Protein AF-A0A084W5D6-F1 (afdb_monomer_lite)

Organism: Anopheles sinensis (NCBI:txid74873)

InterPro domains:
  IPR002110 Ankyrin repeat [PF13637] (251-279)
  IPR002110 Ankyrin repeat [PS50088] (270-302)
  IPR002110 Ankyrin repeat [SM00248] (27-63)
  IPR002110 Ankyrin repeat [SM00248] (159-191)
  IPR002110 Ankyrin repeat [SM00248] (226-266)
  IPR002110 Ankyrin repeat [SM00248] (270-299)
  IPR036770 Ankyrin repeat-containing domain superfamily [G3DSA:1.25.40.20] (2-194)
  IPR036770 Ankyrin repeat-containing domain superfamily [G3DSA:1.25.40.20] (195-311)
  IPR036770 Ankyrin repeat-containing domain superfamily [SSF48403] (46-305)
  IPR052076 Transient receptor potential cation channel [PTHR47143] (48-415)

Foldseek 3Di:
DPLALVVLLVVQVPDPCNACQQQPDDVQDGPLLVLLQPCDPVCLVSSLSNNLSSVVSPHQQQRWDDDPPDHIDGSLNSLLPDQDPSSVVSVVVVVVSLQDQDDPVNVVSCCVRPVPDDDDDPLSNLLSVLLVCLVVVPLVVSLVSVVVVCVVPNDDLVSLLSSLLSCLLSVPLSNNDSSLDPVDDDDSSLVSLLSNLQSCLQNLPQVSNLVSLVVQPDPVSLVSLQPALSLLSLLLPQAPPPPRCPTSSNSSNVSQLVPPSYDQCRAHPQRDGSCLSCLVNVVLVSNLSSVVSLAAQQGAHPVRQGNVLSDDLVSVLVSQVVQWDWPPDDPPDPPTDIGGDDSNLQDPVNPDSCNSVVSLCVHPSSVVVCPRPNNVVVVVVVCVVCVVVVVVVVVVVVVVVVVVVVVVLVVVCVVPVPPSVVVVVVVVVVVDDPDD

Secondary structure (DSSP, 8-state):
----HHHHHHHHHT-TTHHHHHT--BTTB-HHHHHHHT--TTTHHHHHHHHHHHHHTT--TT-EEEETTEEEEEHHHHHTT---HHHHHHHHHHHHTT-----HHHHHHHHHH-TT-----HHHHHHHHHHHHHHTT-HHHHHHHHHHHHHHSPPPHHHHHHHHHHHHHTT-HHHHHHHT-TT--SHHHHHHHHHHHHHHHHHT-HHHHHHHHHH--SGGGHHHHHHS-HHHHHHHH--SSS-TTTSHHHHHHHHHHHSTT--TT---TTS--HHHHHHHHT-HHHHHHHHHTT--TT-B-TTS-BGGGTS-HHHHHHHHHHTEEE-SS-TTSTT--EEEP-GGGS-TT---TTHHHHHHHHSTTHHHHTTSHHHHHHHHHHHHHHHHHHHHHHHHHHHHHHHHHHHHHHHHHHH-TTTHHHHHHHHHHHHS----

Structure (mmCIF, N/CA/C/O backbone):
data_AF-A0A084W5D6-F1
#
_entry.id   AF-A0A084W5D6-F1
#
loop_
_atom_site.group_PDB
_atom_site.id
_atom_site.type_symbol
_atom_site.label_atom_id
_atom_site.label_alt_id
_atom_site.label_comp_id
_atom_site.label_asym_id
_atom_site.label_entity_id
_atom_site.label_seq_id
_atom_site.pdbx_PDB_ins_code
_atom_site.Cartn_x
_atom_site.Cartn_y
_atom_site.Cartn_z
_atom_site.occupancy
_atom_site.B_iso_or_equiv
_atom_site.auth_seq_id
_atom_site.auth_comp_id
_atom_site.auth_asym_id
_atom_site.auth_atom_id
_atom_site.pdbx_PDB_model_num
ATOM 1 N N . MET A 1 1 ? -23.211 -20.105 43.365 1.00 54.94 1 MET A N 1
ATOM 2 C CA . MET A 1 1 ? -22.346 -20.508 42.229 1.00 54.94 1 MET A CA 1
ATOM 3 C C . MET A 1 1 ? -21.222 -21.391 42.773 1.00 54.94 1 MET A C 1
ATOM 5 O O . MET A 1 1 ? -20.771 -21.099 43.876 1.00 54.94 1 MET A O 1
ATOM 9 N N . SER A 1 2 ? -20.783 -22.461 42.094 1.00 61.44 2 SER A N 1
ATOM 10 C CA . SER A 1 2 ? -19.532 -23.125 42.509 1.00 61.44 2 SER A CA 1
ATOM 11 C C . SER A 1 2 ? -18.391 -22.150 42.218 1.00 61.44 2 SER A C 1
ATOM 13 O O . SER A 1 2 ? -18.168 -21.809 41.063 1.00 61.44 2 SER A O 1
ATOM 15 N N . LEU A 1 3 ? -17.735 -21.617 43.252 1.00 73.75 3 LEU A N 1
ATOM 16 C CA . LEU A 1 3 ? -16.628 -20.652 43.123 1.00 73.75 3 LEU A CA 1
ATOM 17 C C . LEU A 1 3 ? -15.311 -21.371 42.811 1.00 73.75 3 LEU A C 1
ATOM 19 O O . LEU A 1 3 ? -14.285 -21.131 43.455 1.00 73.75 3 LEU A O 1
ATOM 23 N N . ASP A 1 4 ? -15.381 -22.316 41.886 1.00 79.06 4 ASP A N 1
ATOM 24 C CA . ASP A 1 4 ? -14.275 -23.167 41.506 1.00 79.06 4 ASP A CA 1
ATOM 25 C C . ASP A 1 4 ? -13.769 -22.756 40.128 1.00 79.06 4 ASP A C 1
ATOM 27 O O . ASP A 1 4 ? -14.483 -22.843 39.127 1.00 79.06 4 ASP A O 1
ATOM 31 N N . LYS A 1 5 ? -12.533 -22.258 40.112 1.00 80.81 5 LYS A N 1
ATOM 32 C CA . LYS A 1 5 ? -11.892 -21.715 38.919 1.00 80.81 5 LYS A CA 1
ATOM 33 C C . LYS A 1 5 ? -11.682 -22.812 37.878 1.00 80.81 5 LYS A C 1
ATOM 35 O O . LYS A 1 5 ? -11.922 -22.552 36.706 1.00 80.81 5 LYS A O 1
ATOM 40 N N . ASP A 1 6 ? -11.267 -24.000 38.311 1.00 81.19 6 ASP A N 1
ATOM 41 C CA . ASP A 1 6 ? -10.816 -25.063 37.408 1.00 81.19 6 ASP A CA 1
ATOM 42 C C . ASP A 1 6 ? -12.004 -25.684 36.657 1.00 81.19 6 ASP A C 1
ATOM 44 O O . ASP A 1 6 ? -11.930 -25.971 35.463 1.00 81.19 6 ASP A O 1
ATOM 48 N N . ASN A 1 7 ? -13.154 -25.774 37.331 1.00 80.25 7 ASN A N 1
ATOM 49 C CA . ASN A 1 7 ? -14.417 -26.169 36.708 1.00 80.25 7 ASN A CA 1
ATOM 50 C C . ASN A 1 7 ? -14.929 -25.120 35.706 1.00 80.25 7 ASN A C 1
ATOM 52 O O . ASN A 1 7 ? -15.477 -25.480 34.667 1.00 80.25 7 ASN A O 1
ATOM 56 N N . LEU A 1 8 ? -14.760 -23.826 36.004 1.00 80.00 8 LEU A N 1
ATOM 57 C CA . LEU A 1 8 ? -15.163 -22.748 35.098 1.00 80.00 8 LEU A CA 1
ATOM 58 C C . LEU A 1 8 ? -14.270 -22.699 33.850 1.00 80.00 8 LEU A C 1
ATOM 60 O O . LEU A 1 8 ? -14.785 -22.501 32.757 1.00 80.00 8 LEU A O 1
ATOM 64 N N . THR A 1 9 ? -12.955 -22.890 33.998 1.00 79.44 9 THR A N 1
ATOM 65 C CA . THR A 1 9 ? -12.031 -22.938 32.855 1.00 79.44 9 THR A CA 1
ATOM 66 C C . THR A 1 9 ? -12.319 -24.132 31.959 1.00 79.44 9 THR A C 1
ATOM 68 O O . THR A 1 9 ? -12.472 -23.934 30.762 1.00 79.44 9 THR A O 1
ATOM 71 N N . ALA A 1 10 ? -12.509 -25.328 32.528 1.00 79.69 10 ALA A N 1
ATOM 72 C CA . ALA A 1 10 ? -12.839 -26.519 31.743 1.00 79.69 10 ALA A CA 1
ATOM 73 C C . ALA A 1 10 ? -14.143 -26.340 30.944 1.00 79.69 10 ALA A C 1
ATOM 75 O O . ALA A 1 10 ? -14.220 -26.696 29.774 1.00 79.69 10 ALA A O 1
ATOM 76 N N . LEU A 1 11 ? -15.159 -25.715 31.550 1.00 80.25 11 LEU A N 1
ATOM 77 C CA . LEU A 1 11 ? -16.435 -25.460 30.880 1.00 80.25 11 LEU A CA 1
ATOM 78 C C . LEU A 1 11 ? -16.319 -24.449 29.728 1.00 80.25 11 LEU A C 1
ATOM 80 O O . LEU A 1 11 ? -17.065 -24.554 28.758 1.00 80.25 11 LEU A O 1
ATOM 84 N N . LEU A 1 12 ? -15.421 -23.467 29.834 1.00 78.12 12 LEU A N 1
ATOM 85 C CA . LEU A 1 12 ? -15.225 -22.448 28.800 1.00 78.12 12 LEU A CA 1
ATOM 86 C C . LEU A 1 12 ? -14.274 -22.908 27.684 1.00 78.12 12 LEU A C 1
ATOM 88 O O . LEU A 1 12 ? -14.458 -22.477 26.551 1.00 78.12 12 LEU A O 1
ATOM 92 N N . GLU A 1 13 ? -13.319 -23.797 27.974 1.00 77.94 13 GLU A N 1
ATOM 93 C CA . GLU A 1 13 ? -12.385 -24.367 26.987 1.00 77.94 13 GLU A CA 1
ATOM 94 C C . GLU A 1 13 ? -13.069 -25.360 26.031 1.00 77.94 13 GLU A C 1
ATOM 96 O O . GLU A 1 13 ? -12.776 -25.356 24.838 1.00 77.94 13 GLU A O 1
ATOM 101 N N . ASP A 1 14 ? -14.034 -26.148 26.518 1.00 75.06 14 ASP A N 1
ATOM 102 C CA . ASP A 1 14 ? -14.753 -27.145 25.706 1.00 75.06 14 ASP A CA 1
ATOM 103 C C . ASP A 1 14 ? -15.938 -26.560 24.899 1.00 75.06 14 ASP A C 1
ATOM 105 O O . ASP A 1 14 ? -16.623 -27.282 24.166 1.00 75.06 14 ASP A O 1
ATOM 109 N N . CYS A 1 15 ? -16.219 -25.254 25.014 1.00 69.06 15 CYS A N 1
ATOM 110 C CA . CYS A 1 15 ? -17.380 -24.628 24.378 1.00 69.06 15 CYS A CA 1
ATOM 111 C C . CYS A 1 15 ? -17.048 -23.971 23.021 1.00 69.06 15 CYS A C 1
ATOM 113 O O . CYS A 1 15 ? -16.255 -23.033 22.973 1.00 69.06 15 CYS A O 1
ATOM 115 N N . PRO A 1 16 ? -17.748 -24.326 21.922 1.00 60.09 16 PRO A N 1
ATOM 116 C CA . PRO A 1 16 ? -17.529 -23.714 20.606 1.00 60.09 16 PRO A CA 1
ATOM 117 C C . PRO A 1 16 ? -18.022 -22.257 20.506 1.00 60.09 16 PRO A C 1
ATOM 119 O O . PRO A 1 16 ? -17.625 -21.544 19.592 1.00 60.09 16 PRO A O 1
ATOM 122 N N . ASN A 1 17 ? -18.881 -21.799 21.428 1.00 70.75 17 ASN A N 1
ATOM 123 C CA . ASN A 1 17 ? -19.466 -20.449 21.436 1.00 70.75 17 ASN A CA 1
ATOM 124 C C . ASN A 1 17 ? -19.312 -19.777 22.811 1.00 70.75 17 ASN A C 1
ATOM 126 O O . ASN A 1 17 ? -20.281 -19.522 23.529 1.00 70.75 17 ASN A O 1
ATOM 130 N N . VAL A 1 18 ? -18.062 -19.504 23.184 1.00 73.25 18 VAL A N 1
ATOM 131 C CA . VAL A 1 18 ? -17.678 -18.981 24.504 1.00 73.25 18 VAL A CA 1
ATOM 132 C C . VAL A 1 18 ? -18.415 -17.685 24.869 1.00 73.25 18 VAL A C 1
ATOM 134 O O . VAL A 1 18 ? -18.933 -17.587 25.980 1.00 73.25 18 VAL A O 1
ATOM 137 N N . SER A 1 19 ? -18.555 -16.721 23.949 1.00 67.50 19 SER A N 1
ATOM 138 C CA . SER A 1 19 ? -19.209 -15.434 24.263 1.00 67.50 19 SER A CA 1
ATOM 139 C C . SER A 1 19 ? -20.677 -15.599 24.671 1.00 67.50 19 SER A C 1
ATOM 141 O O . SER A 1 19 ? -21.134 -14.966 25.619 1.00 67.50 19 SER A O 1
ATOM 143 N N . SER A 1 20 ? -21.408 -16.517 24.028 1.00 72.62 20 SER A N 1
ATOM 144 C CA . SER A 1 20 ? -22.811 -16.792 24.355 1.00 72.62 20 SER A CA 1
ATOM 145 C C . SER A 1 20 ? -22.979 -17.446 25.726 1.00 72.62 20 SER A C 1
ATOM 147 O O . SER A 1 20 ? -24.019 -17.264 26.358 1.00 72.62 20 SER A O 1
ATOM 149 N N . VAL A 1 21 ? -22.000 -18.242 26.162 1.00 75.62 21 VAL A N 1
ATOM 150 C CA . VAL A 1 21 ? -22.027 -18.921 27.465 1.00 75.62 21 VAL A CA 1
ATOM 151 C C . VAL A 1 21 ? -21.664 -17.941 28.577 1.00 75.62 21 VAL A C 1
ATOM 153 O O . VAL A 1 21 ? -22.317 -17.914 29.619 1.00 75.62 21 VAL A O 1
ATOM 156 N N . VAL A 1 22 ? -20.659 -17.098 28.340 1.00 76.62 22 VAL A N 1
ATOM 157 C CA . VAL A 1 22 ? -20.213 -16.071 29.288 1.00 76.62 22 VAL A CA 1
ATOM 158 C C . VAL A 1 22 ? -21.311 -15.029 29.543 1.00 76.62 22 VAL A C 1
ATOM 160 O O . VAL A 1 22 ? -21.552 -14.662 30.696 1.00 76.62 22 VAL A O 1
ATOM 163 N N . GLU A 1 23 ? -22.038 -14.629 28.496 1.00 79.62 23 GLU A N 1
ATOM 164 C CA . GLU A 1 23 ? -23.147 -13.665 28.573 1.00 79.62 23 GLU A CA 1
ATOM 165 C C . GLU A 1 23 ? -24.511 -14.297 28.900 1.00 79.62 23 GLU A C 1
ATOM 167 O O . GLU A 1 23 ? -25.547 -13.624 28.884 1.00 79.62 23 GLU A O 1
ATOM 172 N N . GLN A 1 24 ? -24.557 -15.592 29.227 1.00 80.56 24 GLN A N 1
ATOM 173 C CA . GLN A 1 24 ? -25.820 -16.261 29.513 1.00 80.56 24 GLN A CA 1
ATOM 174 C C . GLN A 1 24 ? -26.497 -15.673 30.763 1.00 80.56 24 GLN A C 1
ATOM 176 O O . GLN A 1 24 ? -25.932 -15.603 31.858 1.00 80.56 24 GLN A O 1
ATOM 181 N N . LEU A 1 25 ? -27.762 -15.276 30.605 1.00 80.94 25 LEU A N 1
ATOM 182 C CA . LEU A 1 25 ? -28.530 -14.621 31.659 1.00 80.94 25 LEU A CA 1
ATOM 183 C C . LEU A 1 25 ? -29.226 -15.637 32.568 1.00 80.94 25 LEU A C 1
ATOM 185 O O . LEU A 1 25 ? -30.101 -16.390 32.140 1.00 80.94 25 LEU A O 1
ATOM 189 N N . TYR A 1 26 ? -28.945 -15.573 33.867 1.00 77.69 26 TYR A N 1
ATOM 190 C CA . TYR A 1 26 ? -29.713 -16.261 34.899 1.00 77.69 26 TYR A CA 1
ATOM 191 C C . TYR A 1 26 ? -30.552 -15.251 35.685 1.00 77.69 26 TYR A C 1
ATOM 193 O O . TYR A 1 26 ? -30.026 -14.357 36.347 1.00 77.69 26 TYR A O 1
ATOM 201 N N . LYS A 1 27 ? -31.885 -15.369 35.599 1.00 77.38 27 LYS A N 1
ATOM 202 C CA . LYS A 1 27 ? -32.842 -14.393 36.170 1.00 77.38 27 LYS A CA 1
ATOM 203 C C . LYS A 1 27 ? -32.553 -12.942 35.737 1.00 77.38 27 LYS A C 1
ATOM 205 O O . LYS A 1 27 ? -32.745 -12.012 36.517 1.00 77.38 27 LYS A O 1
ATOM 210 N N . GLY A 1 28 ? -32.084 -12.761 34.500 1.00 72.75 28 GLY A N 1
ATOM 211 C CA . GLY A 1 28 ? -31.729 -11.456 33.935 1.00 72.75 28 GLY A CA 1
ATOM 212 C C . GLY A 1 28 ? -30.371 -10.904 34.381 1.00 72.75 28 GLY A C 1
ATOM 213 O O . GLY A 1 28 ? -30.115 -9.728 34.159 1.00 72.75 28 GLY A O 1
ATOM 214 N N . ARG A 1 29 ? -29.516 -11.709 35.025 1.00 79.62 29 ARG A N 1
ATOM 215 C CA . ARG A 1 29 ? -28.167 -11.318 35.468 1.00 79.62 29 ARG A CA 1
ATOM 216 C C . ARG A 1 29 ? -27.118 -12.203 34.805 1.00 79.62 29 ARG A C 1
ATOM 218 O O . ARG A 1 29 ? -27.326 -13.412 34.716 1.00 79.62 29 ARG A O 1
ATOM 225 N N . THR A 1 30 ? -25.998 -11.621 34.397 1.00 84.44 30 THR A N 1
ATOM 226 C CA . THR A 1 30 ? -24.838 -12.374 33.901 1.00 84.44 30 THR A CA 1
ATOM 227 C C . THR A 1 30 ? -24.083 -13.040 35.051 1.00 84.44 30 THR A C 1
ATOM 229 O O . THR A 1 30 ? -24.220 -12.658 36.222 1.00 84.44 30 THR A O 1
ATOM 232 N N . ALA A 1 31 ? -23.256 -14.038 34.727 1.00 82.56 31 ALA A N 1
ATOM 233 C CA . ALA A 1 31 ? -22.385 -14.687 35.706 1.00 82.56 31 ALA A CA 1
ATOM 234 C C . ALA A 1 31 ? -21.464 -13.670 36.405 1.00 82.56 31 ALA A C 1
ATOM 236 O O . ALA A 1 31 ? -21.303 -13.712 37.627 1.00 82.56 31 ALA A O 1
ATOM 237 N N . LEU A 1 32 ? -20.940 -12.701 35.645 1.00 84.31 32 LEU A N 1
ATOM 238 C CA . LEU A 1 32 ? -20.111 -11.612 36.159 1.00 84.31 32 LEU A CA 1
ATOM 239 C C . LEU A 1 32 ? -20.866 -10.752 37.189 1.00 84.31 32 LEU A C 1
ATOM 241 O O . LEU A 1 32 ? -20.360 -10.511 38.287 1.00 84.31 32 LEU A O 1
ATOM 245 N N . PHE A 1 33 ? -22.107 -10.356 36.881 1.00 84.06 33 PHE A N 1
ATOM 246 C CA . PHE A 1 33 ? -22.942 -9.551 37.778 1.00 84.06 33 PHE A CA 1
ATOM 247 C C . PHE A 1 33 ? -23.213 -10.265 39.112 1.00 84.06 33 PHE A C 1
ATOM 249 O O . PHE A 1 33 ? -23.102 -9.670 40.186 1.00 84.06 33 PHE A O 1
ATOM 256 N N . LEU A 1 34 ? -23.541 -11.559 39.057 1.00 82.75 34 LEU A N 1
ATOM 257 C CA . LEU A 1 34 ? -23.804 -12.377 40.245 1.00 82.75 34 LEU A CA 1
ATOM 258 C C . LEU A 1 34 ? -22.556 -12.528 41.129 1.00 82.75 34 LEU A C 1
ATOM 260 O O . LEU A 1 34 ? -22.658 -12.462 42.355 1.00 82.75 34 LEU A O 1
ATOM 264 N N . LEU A 1 35 ? -21.372 -12.674 40.523 1.00 84.38 35 LEU A N 1
ATOM 265 C CA . LEU A 1 35 ? -20.112 -12.740 41.268 1.00 84.38 35 LEU A CA 1
ATOM 266 C C . LEU A 1 35 ? -19.808 -11.432 42.007 1.00 84.38 35 LEU A C 1
ATOM 268 O O . LEU A 1 35 ? -19.310 -11.480 43.131 1.00 84.38 35 LEU A O 1
ATOM 272 N N . PHE A 1 36 ? -20.133 -10.273 41.427 1.00 84.81 36 PHE A N 1
ATOM 273 C CA . PHE A 1 36 ? -19.982 -8.985 42.113 1.00 84.81 36 PHE A CA 1
ATOM 274 C C . PHE A 1 36 ? -20.953 -8.816 43.291 1.00 84.81 36 PHE A C 1
ATOM 276 O O . PHE A 1 36 ? -20.601 -8.181 44.290 1.00 84.81 36 PHE A O 1
ATOM 283 N N . GLU A 1 37 ? -22.153 -9.392 43.206 1.00 82.38 37 GLU A N 1
ATOM 284 C CA . GLU A 1 37 ? -23.168 -9.339 44.264 1.00 82.38 37 GLU A CA 1
ATOM 285 C C . GLU A 1 37 ? -22.815 -10.235 45.460 1.00 82.38 37 GLU A C 1
ATOM 287 O O . GLU A 1 37 ? -22.931 -9.798 46.605 1.00 82.38 37 GLU A O 1
ATOM 292 N N . GLU A 1 38 ? -22.314 -11.450 45.216 1.00 83.12 38 GLU A N 1
ATOM 293 C CA . GLU A 1 38 ? -21.938 -12.408 46.270 1.00 83.12 38 GLU A CA 1
ATOM 294 C C . GLU A 1 38 ? -20.575 -12.101 46.931 1.00 83.12 38 GLU A C 1
ATOM 296 O O . GLU A 1 38 ? -20.090 -12.878 47.758 1.00 83.12 38 GLU A O 1
ATOM 301 N N . LEU A 1 39 ? -19.928 -10.983 46.585 1.00 81.69 39 LEU A N 1
ATOM 302 C CA . LEU A 1 39 ? -18.532 -10.713 46.926 1.00 81.69 39 LEU A CA 1
ATOM 303 C C . LEU A 1 39 ? -18.338 -10.284 48.393 1.00 81.69 39 LEU A C 1
ATOM 305 O O . LEU A 1 39 ? -18.558 -9.124 48.762 1.00 81.69 39 LEU A O 1
ATOM 309 N N . ASN A 1 40 ? -17.829 -11.217 49.200 1.00 78.75 40 ASN A N 1
ATOM 310 C CA . ASN A 1 40 ? -17.594 -11.126 50.642 1.00 78.75 40 ASN A CA 1
ATOM 311 C C . ASN A 1 40 ? -16.105 -11.348 50.994 1.00 78.75 40 ASN A C 1
ATOM 313 O O . ASN A 1 40 ? -15.369 -11.970 50.230 1.00 78.75 40 ASN A O 1
ATOM 317 N N . PRO A 1 41 ? -15.618 -10.911 52.174 1.00 74.75 41 PRO A N 1
ATOM 318 C CA . PRO A 1 41 ? -14.204 -11.057 52.545 1.00 74.75 41 PRO A CA 1
ATOM 319 C C . PRO A 1 41 ? -13.693 -12.508 52.530 1.00 74.75 41 PRO A C 1
ATOM 321 O O . PRO A 1 41 ? -12.533 -12.745 52.205 1.00 74.75 41 PRO A O 1
ATOM 324 N N . SER A 1 42 ? -14.560 -13.475 52.846 1.00 77.81 42 SER A N 1
ATOM 325 C CA . SER A 1 42 ? -14.235 -14.906 52.907 1.00 77.81 42 SER A CA 1
ATOM 326 C C . SER A 1 42 ? -14.152 -15.590 51.538 1.00 77.81 42 SER A C 1
ATOM 328 O O . SER A 1 42 ? -13.435 -16.579 51.402 1.00 77.81 42 SER A O 1
ATOM 330 N N . ASN A 1 43 ? -14.856 -15.081 50.521 1.00 82.00 43 ASN A N 1
ATOM 331 C CA . ASN A 1 43 ? -14.911 -15.678 49.182 1.00 82.00 43 ASN A CA 1
ATOM 332 C C . ASN A 1 43 ? -14.223 -14.826 48.098 1.00 82.00 43 ASN A C 1
ATOM 334 O O . ASN A 1 43 ? -14.072 -15.286 46.967 1.00 82.00 43 ASN A O 1
ATOM 338 N N . ALA A 1 44 ? -13.751 -13.625 48.448 1.00 78.31 44 ALA A N 1
ATOM 339 C CA . ALA A 1 44 ? -13.183 -12.652 47.518 1.00 78.31 44 ALA A CA 1
ATOM 340 C C . ALA A 1 44 ? -12.009 -13.188 46.687 1.00 78.31 44 ALA A C 1
ATOM 342 O O . ALA A 1 44 ? -11.853 -12.789 45.539 1.00 78.31 44 ALA A O 1
ATOM 343 N N . THR A 1 45 ? -11.174 -14.079 47.231 1.00 80.00 45 THR A N 1
ATOM 344 C CA . THR A 1 45 ? -10.046 -14.674 46.491 1.00 80.00 45 THR A CA 1
ATOM 345 C C . THR A 1 45 ? -10.517 -15.632 45.403 1.00 80.00 45 THR A C 1
ATOM 347 O O . THR A 1 45 ? -10.064 -15.535 44.265 1.00 80.00 45 THR A O 1
ATOM 350 N N . LYS A 1 46 ? -11.462 -16.518 45.728 1.00 82.44 46 LYS A N 1
ATOM 351 C CA . LYS A 1 46 ? -12.043 -17.464 44.769 1.00 82.44 46 LYS A CA 1
ATOM 352 C C . LYS A 1 46 ? -12.879 -16.742 43.710 1.00 82.44 46 LYS A C 1
ATOM 354 O O . LYS A 1 46 ? -12.719 -17.008 42.523 1.00 82.44 46 LYS A O 1
ATOM 359 N N . ALA A 1 47 ? -13.689 -15.770 44.133 1.00 83.19 47 ALA A N 1
ATOM 360 C CA . ALA A 1 47 ? -14.478 -14.934 43.233 1.00 83.19 47 ALA A CA 1
ATOM 361 C C . ALA A 1 47 ? -13.588 -14.125 42.276 1.00 83.19 47 ALA A C 1
ATOM 363 O O . ALA A 1 47 ? -13.843 -14.131 41.078 1.00 83.19 47 ALA A O 1
ATOM 364 N N . ALA A 1 48 ? -12.505 -13.501 42.761 1.00 82.44 48 ALA A N 1
ATOM 365 C CA . ALA A 1 48 ? -11.567 -12.758 41.911 1.00 82.44 48 ALA A CA 1
ATOM 366 C C . ALA A 1 48 ? -10.920 -13.640 40.831 1.00 82.44 48 ALA A C 1
ATOM 368 O O . ALA A 1 48 ? -10.762 -13.198 39.695 1.00 82.44 48 ALA A O 1
ATOM 369 N N . ASN A 1 49 ? -10.582 -14.890 41.162 1.00 84.38 49 ASN A N 1
ATOM 370 C CA . ASN A 1 49 ? -10.037 -15.836 40.190 1.00 84.38 49 ASN A CA 1
ATOM 371 C C . ASN A 1 49 ? -11.064 -16.201 39.108 1.00 84.38 49 ASN A C 1
ATOM 373 O O . ASN A 1 49 ? -10.708 -16.229 37.934 1.00 84.38 49 ASN A O 1
ATOM 377 N N . CYS A 1 50 ? -12.327 -16.428 39.485 1.00 84.12 50 CYS A N 1
ATOM 378 C CA . CYS A 1 50 ? -13.409 -16.695 38.531 1.00 84.12 50 CYS A CA 1
ATOM 379 C C . CYS A 1 50 ? -13.690 -15.473 37.642 1.00 84.12 50 CYS A C 1
ATOM 381 O O . CYS A 1 50 ? -13.812 -15.608 36.431 1.00 84.12 50 CYS A O 1
ATOM 383 N N . ILE A 1 51 ? -13.714 -14.269 38.225 1.00 84.56 51 ILE A N 1
ATOM 384 C CA . ILE A 1 51 ? -13.882 -13.008 37.488 1.00 84.56 51 ILE A CA 1
ATOM 385 C C . ILE A 1 51 ? -12.761 -12.835 36.463 1.00 84.56 51 ILE A C 1
ATOM 387 O O . ILE A 1 51 ? -13.038 -12.522 35.314 1.00 84.56 51 ILE A O 1
ATOM 391 N N . LYS A 1 52 ? -11.504 -13.094 36.844 1.00 84.44 52 LYS A N 1
ATOM 392 C CA . LYS A 1 52 ? -10.374 -13.011 35.911 1.00 84.44 52 LYS A CA 1
ATOM 393 C C . LYS A 1 52 ? -10.542 -13.959 34.719 1.00 84.44 52 LYS A C 1
ATOM 395 O O . LYS A 1 52 ? -10.240 -13.572 33.598 1.00 84.44 52 LYS A O 1
ATOM 400 N N . VAL A 1 53 ? -11.038 -15.175 34.950 1.00 84.12 53 VAL A N 1
ATOM 401 C CA . VAL A 1 53 ? -11.323 -16.136 33.872 1.00 84.12 53 VAL A CA 1
ATOM 402 C C . VAL A 1 53 ? -12.433 -15.618 32.956 1.00 84.12 53 VAL A C 1
ATOM 404 O O . VAL A 1 53 ? -12.256 -15.656 31.744 1.00 84.12 53 VAL A O 1
ATOM 407 N N . LEU A 1 54 ? -13.527 -15.086 33.508 1.00 83.75 54 LEU A N 1
ATOM 408 C CA . LEU A 1 54 ? -14.625 -14.522 32.713 1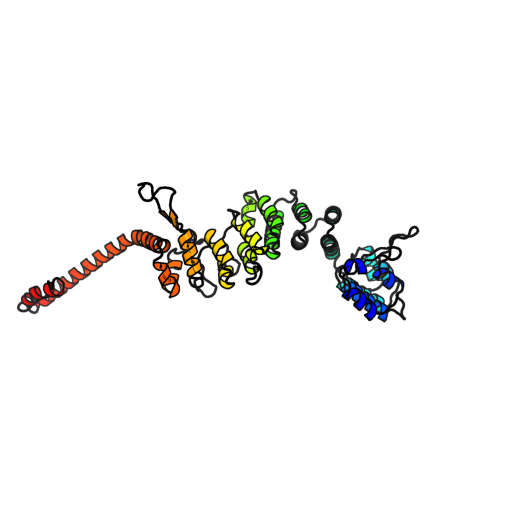.00 83.75 54 LEU A CA 1
ATOM 409 C C . LEU A 1 54 ? -14.172 -13.322 31.870 1.00 83.75 54 LEU A C 1
ATOM 411 O O . LEU A 1 54 ? -14.474 -13.265 30.684 1.00 83.75 54 LEU A O 1
ATOM 415 N N . LEU A 1 55 ? -13.398 -12.400 32.451 1.00 82.81 55 LEU A N 1
ATOM 416 C CA . LEU A 1 55 ? -12.857 -11.244 31.728 1.00 82.81 55 LEU A CA 1
ATOM 417 C C . LEU A 1 55 ? -11.921 -11.673 30.591 1.00 82.81 55 LEU A C 1
ATOM 419 O O . LEU A 1 55 ? -12.018 -11.142 29.490 1.00 82.81 55 LEU A O 1
ATOM 423 N N . ASN A 1 56 ? -11.063 -12.671 30.829 1.00 82.19 56 ASN A N 1
ATOM 424 C CA . ASN A 1 56 ? -10.181 -13.220 29.796 1.00 82.19 56 ASN A CA 1
ATOM 425 C C . ASN A 1 56 ? -10.949 -13.873 28.632 1.00 82.19 56 ASN A C 1
ATOM 427 O O . ASN A 1 56 ? -10.425 -13.920 27.527 1.00 82.19 56 ASN A O 1
ATOM 431 N N . HIS A 1 57 ? -12.169 -14.361 28.872 1.00 81.00 57 HIS A N 1
ATOM 432 C CA . HIS A 1 57 ? -13.039 -14.958 27.852 1.00 81.00 57 HIS A CA 1
ATOM 433 C C . HIS A 1 57 ? -14.082 -13.966 27.299 1.00 81.00 57 HIS A C 1
ATOM 435 O O . HIS A 1 57 ? -15.051 -14.381 26.667 1.00 81.00 57 HIS A O 1
ATOM 441 N N . GLY A 1 58 ? -13.883 -12.659 27.514 1.00 73.25 58 GLY A N 1
ATOM 442 C CA . GLY A 1 58 ? -14.668 -11.605 26.869 1.00 73.25 58 GLY A CA 1
ATOM 443 C C . GLY A 1 58 ? -15.970 -11.218 27.572 1.00 73.25 58 GLY A C 1
ATOM 444 O O . GLY A 1 58 ? -16.863 -10.708 26.906 1.00 73.25 58 GLY A O 1
ATOM 445 N N . ALA A 1 59 ? -16.093 -11.441 28.885 1.00 79.94 59 ALA A N 1
ATOM 446 C CA . ALA A 1 59 ? -17.272 -11.015 29.643 1.00 79.94 59 ALA A CA 1
ATOM 447 C C . ALA A 1 59 ? -17.478 -9.492 29.626 1.00 79.94 59 ALA A C 1
ATOM 449 O O . ALA A 1 59 ? -16.549 -8.729 29.911 1.00 79.94 59 ALA A O 1
ATOM 450 N N . ASP A 1 60 ? -18.716 -9.061 29.398 1.00 74.12 60 ASP A N 1
ATOM 451 C CA . ASP A 1 60 ? -19.122 -7.664 29.415 1.00 74.12 60 ASP A CA 1
ATOM 452 C C . ASP A 1 60 ? -19.252 -7.134 30.856 1.00 74.12 60 ASP A C 1
ATOM 454 O O . ASP A 1 60 ? -20.105 -7.521 31.669 1.00 74.12 60 ASP A O 1
ATOM 458 N N . VAL A 1 61 ? -18.373 -6.186 31.174 1.00 76.62 61 VAL A N 1
ATOM 459 C CA . VAL A 1 61 ? -18.313 -5.468 32.453 1.00 76.62 61 VAL A CA 1
ATOM 460 C C . VAL A 1 61 ? -19.397 -4.403 32.600 1.00 76.62 61 VAL A C 1
ATOM 462 O O . VAL A 1 61 ? -19.700 -4.005 33.727 1.00 76.62 61 VAL A O 1
ATOM 465 N N . ASN A 1 62 ? -20.023 -3.977 31.502 1.00 72.19 62 ASN A N 1
ATOM 466 C CA . ASN A 1 62 ? -21.032 -2.915 31.485 1.00 72.19 62 ASN A CA 1
ATOM 467 C C . ASN A 1 62 ? -22.459 -3.432 31.663 1.00 72.19 62 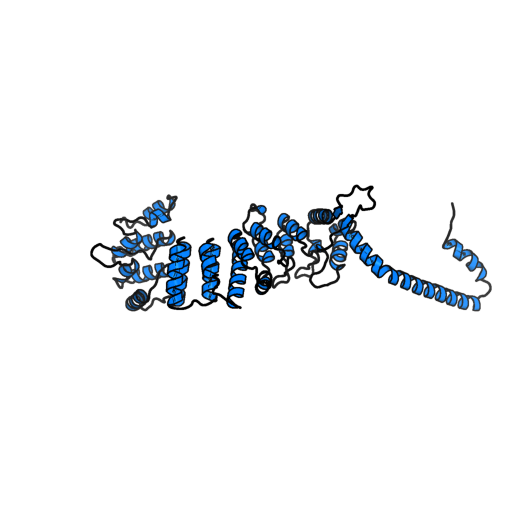ASN A C 1
ATOM 469 O O . ASN A 1 62 ? -23.423 -2.667 31.573 1.00 72.19 62 ASN A O 1
ATOM 473 N N . THR A 1 63 ? -22.606 -4.719 31.973 1.00 76.94 63 THR A N 1
ATOM 474 C CA . THR A 1 63 ? -23.904 -5.352 32.199 1.00 76.94 63 THR A CA 1
ATOM 475 C C . THR A 1 63 ? -24.701 -4.618 33.277 1.00 76.94 63 THR A C 1
ATOM 477 O O . THR A 1 63 ? -24.193 -4.234 34.336 1.00 76.94 63 THR A O 1
ATOM 480 N N . SER A 1 64 ? -25.988 -4.400 33.008 1.00 73.75 64 SER A N 1
ATOM 481 C CA . SER A 1 64 ? -26.904 -3.746 33.938 1.00 73.75 64 SER A CA 1
ATOM 482 C C . SER A 1 64 ? -28.109 -4.631 34.218 1.00 73.75 64 SER A C 1
ATOM 484 O O . SER A 1 64 ? -28.574 -5.382 33.364 1.00 73.75 64 SER A O 1
ATOM 486 N N . TYR A 1 65 ? -28.605 -4.563 35.449 1.00 74.19 65 TYR A N 1
ATOM 487 C CA . TYR A 1 65 ? -29.777 -5.308 35.882 1.00 74.19 65 TYR A CA 1
ATOM 488 C C . TYR A 1 65 ? -30.887 -4.342 36.282 1.00 74.19 65 TYR A C 1
ATOM 490 O O . TYR A 1 65 ? -30.712 -3.526 37.191 1.00 74.19 65 TYR A O 1
ATOM 498 N N . GLN A 1 66 ? -32.049 -4.471 35.642 1.00 68.50 66 GLN A N 1
ATOM 499 C CA . GLN A 1 66 ? -33.254 -3.717 35.972 1.00 68.50 66 GLN A CA 1
ATOM 500 C C . GLN A 1 66 ? -34.299 -4.642 36.600 1.00 68.50 66 GLN A C 1
ATOM 502 O O . GLN A 1 66 ? -34.777 -5.598 35.992 1.00 68.50 66 GLN A O 1
ATOM 507 N N . SER A 1 67 ? -34.674 -4.353 37.845 1.00 64.12 67 SER A N 1
ATOM 508 C CA . SER A 1 67 ? -35.763 -5.054 38.529 1.00 64.12 67 SER A CA 1
ATOM 509 C C . SER A 1 67 ? -37.078 -4.311 38.310 1.00 64.12 67 SER A C 1
ATOM 511 O O . SER A 1 67 ? -37.090 -3.085 38.300 1.00 64.12 67 SER A O 1
ATOM 513 N N . LYS A 1 68 ? -38.217 -5.016 38.277 1.00 60.44 68 LYS A N 1
ATOM 514 C CA . LYS A 1 68 ? -39.564 -4.406 38.159 1.00 60.44 68 LYS A CA 1
ATOM 515 C C . LYS A 1 68 ? -39.882 -3.330 39.221 1.00 60.44 68 LYS A C 1
ATOM 517 O O . LYS A 1 68 ? -40.872 -2.624 39.077 1.00 60.44 68 LYS A O 1
ATOM 522 N N . LYS A 1 69 ? -39.095 -3.233 40.302 1.00 57.69 69 LYS A N 1
ATOM 523 C CA . LYS A 1 69 ? -39.280 -2.290 41.423 1.00 57.69 69 LYS A CA 1
ATOM 524 C C . LYS A 1 69 ? -38.097 -1.337 41.668 1.00 57.69 69 LYS A C 1
ATOM 526 O O . LYS A 1 69 ? -38.184 -0.528 42.585 1.00 57.69 69 LYS A O 1
ATOM 531 N N . GLN A 1 70 ? -36.984 -1.450 40.937 1.00 58.69 70 GLN A N 1
ATOM 532 C CA . GLN A 1 70 ? -35.765 -0.665 41.193 1.00 58.69 70 GLN A CA 1
ATOM 533 C C . GLN A 1 70 ? -35.126 -0.170 39.887 1.00 58.69 70 GLN A C 1
ATOM 535 O O . GLN A 1 70 ? -35.268 -0.838 38.862 1.00 58.69 70 GLN A O 1
ATOM 540 N N . PRO A 1 71 ? -34.411 0.973 39.918 1.00 62.03 71 PRO A N 1
ATOM 541 C CA . PRO A 1 71 ? -33.677 1.477 38.759 1.00 62.03 71 PRO A CA 1
ATOM 542 C C . PRO A 1 71 ? -32.608 0.480 38.292 1.00 62.03 71 PRO A C 1
ATOM 544 O O . PRO A 1 71 ? -32.159 -0.364 39.070 1.00 62.03 71 PRO A O 1
ATOM 547 N N . SER A 1 72 ? -32.210 0.577 37.021 1.00 70.44 72 SER A N 1
ATOM 548 C CA . SER A 1 72 ? -31.129 -0.229 36.449 1.00 70.44 72 SER A CA 1
ATOM 549 C C . SER A 1 72 ? -29.827 0.008 37.215 1.00 70.44 72 SER A C 1
ATOM 551 O O . SER A 1 72 ? -29.371 1.146 37.325 1.00 70.44 72 SER A O 1
ATOM 553 N N . VAL A 1 73 ? -29.230 -1.057 37.745 1.00 73.50 73 VAL A N 1
ATOM 554 C CA . VAL A 1 73 ? -27.943 -1.004 38.451 1.00 73.50 73 VAL A CA 1
ATOM 555 C C . VAL A 1 73 ? -26.893 -1.676 37.578 1.00 73.50 73 VAL A C 1
ATOM 557 O O . VAL A 1 73 ? -27.078 -2.827 37.186 1.00 73.50 73 VAL A O 1
ATOM 560 N N . SER A 1 74 ? -25.798 -0.975 37.282 1.00 80.56 74 SER A N 1
ATOM 561 C CA . SER A 1 74 ? -24.649 -1.551 36.568 1.00 80.56 74 SER A CA 1
ATOM 562 C C . SER A 1 74 ? -23.853 -2.495 37.477 1.00 80.56 74 SER A C 1
ATOM 564 O O . SER A 1 74 ? -23.758 -2.276 38.689 1.00 80.56 74 SER A O 1
ATOM 566 N N . ALA A 1 75 ? -23.251 -3.534 36.899 1.00 80.69 75 ALA A N 1
ATOM 567 C CA . ALA A 1 75 ? -22.375 -4.480 37.583 1.00 80.69 75 ALA A CA 1
ATOM 568 C C . ALA A 1 75 ? -21.283 -3.757 38.399 1.00 80.69 75 ALA A C 1
ATOM 570 O O . ALA A 1 75 ? -21.031 -4.082 39.563 1.00 80.69 75 ALA A O 1
ATOM 571 N N . ILE A 1 76 ? -20.706 -2.693 37.842 1.00 81.25 76 ILE A N 1
ATOM 572 C CA . ILE A 1 76 ? -19.645 -1.913 38.490 1.00 81.25 76 ILE A CA 1
ATOM 573 C C . ILE A 1 76 ? -20.175 -1.158 39.713 1.00 81.25 76 ILE A C 1
ATOM 575 O O . ILE A 1 76 ? -19.496 -1.065 40.736 1.00 81.25 76 ILE A O 1
ATOM 579 N N . GLU A 1 77 ? -21.423 -0.690 39.684 1.00 79.44 77 GLU A N 1
ATOM 580 C CA . GLU A 1 77 ? -22.042 -0.069 40.857 1.00 79.44 77 GLU A CA 1
ATOM 581 C C . GLU A 1 77 ? -22.225 -1.061 42.010 1.00 79.44 77 GLU A C 1
ATOM 583 O O . GLU A 1 77 ? -22.111 -0.676 43.176 1.00 79.44 77 GLU A O 1
ATOM 588 N N . VAL A 1 78 ? -22.476 -2.341 41.711 1.00 82.88 78 VAL A N 1
ATOM 589 C CA . VAL A 1 78 ? -22.538 -3.411 42.721 1.00 82.88 78 VAL A CA 1
ATOM 590 C C . VAL A 1 78 ? -21.159 -3.646 43.341 1.00 82.88 78 VAL A C 1
ATOM 592 O O . VAL A 1 78 ? -21.040 -3.774 44.568 1.00 82.88 78 VAL A O 1
ATOM 595 N N . LEU A 1 79 ? -20.106 -3.622 42.519 1.00 82.31 79 LEU A N 1
ATOM 596 C CA . LEU A 1 79 ? -18.722 -3.731 42.978 1.00 82.31 79 LEU A CA 1
ATOM 597 C C . LEU A 1 79 ? -18.346 -2.572 43.921 1.00 82.31 79 LEU A C 1
ATOM 599 O O . LEU A 1 79 ? -17.717 -2.803 44.958 1.00 82.31 79 LEU A O 1
ATOM 603 N N . LEU A 1 80 ? -18.822 -1.356 43.637 1.00 80.56 80 LEU A N 1
ATOM 604 C CA . LEU A 1 80 ? -18.568 -0.140 44.423 1.00 80.56 80 LEU A CA 1
ATOM 605 C C . LEU A 1 80 ? -19.318 -0.059 45.766 1.00 80.56 80 LEU A C 1
ATOM 607 O O . LEU A 1 80 ? -19.033 0.828 46.567 1.00 80.56 80 LEU A O 1
ATOM 611 N N . ARG A 1 81 ? -20.229 -0.991 46.083 1.00 81.06 81 ARG A N 1
ATOM 612 C CA . ARG A 1 81 ? -20.957 -0.997 47.374 1.00 81.06 81 ARG A CA 1
ATOM 613 C C . ARG A 1 81 ? -20.068 -1.233 48.607 1.00 81.06 81 ARG A C 1
ATOM 615 O O . ARG A 1 81 ? -20.539 -1.053 49.726 1.00 81.06 81 ARG A O 1
ATOM 622 N N . GLY A 1 82 ? -18.807 -1.639 48.439 1.00 74.94 82 GLY A N 1
ATOM 623 C CA . GLY A 1 82 ? -17.886 -1.922 49.545 1.00 74.94 82 GLY A CA 1
ATOM 624 C C . GLY A 1 82 ? -16.456 -1.446 49.282 1.00 74.94 82 GLY A C 1
ATOM 625 O O . GLY A 1 82 ? -15.974 -1.520 48.158 1.00 74.94 82 GLY A O 1
ATOM 626 N N . LYS A 1 83 ? -15.748 -1.021 50.339 1.00 73.00 83 LYS A N 1
ATOM 627 C CA . LYS A 1 83 ? -14.402 -0.400 50.278 1.00 73.00 83 LYS A CA 1
ATOM 628 C C . LYS A 1 83 ? -13.223 -1.373 50.469 1.00 73.00 83 LYS A C 1
ATOM 630 O O . LYS A 1 83 ? -12.153 -0.991 50.930 1.00 73.00 83 LYS A O 1
ATOM 635 N N . GLY A 1 84 ? -13.407 -2.663 50.192 1.00 79.75 84 GLY A N 1
ATOM 636 C CA . GLY A 1 84 ? -12.359 -3.667 50.430 1.00 79.75 84 GLY A CA 1
ATOM 637 C C . GLY A 1 84 ? -11.224 -3.616 49.396 1.00 79.75 84 GLY A C 1
ATOM 638 O O . GLY A 1 84 ? -11.497 -3.499 48.204 1.00 79.75 84 GLY A O 1
ATOM 639 N N . ARG A 1 85 ? -9.965 -3.836 49.816 1.00 79.19 85 ARG A N 1
ATOM 640 C CA . ARG A 1 85 ? -8.785 -3.921 48.915 1.00 79.19 85 ARG A CA 1
ATOM 641 C C . ARG A 1 85 ? -8.969 -4.894 47.741 1.00 79.19 85 ARG A C 1
ATOM 643 O O . ARG A 1 85 ? -8.471 -4.660 46.649 1.00 79.19 85 ARG A O 1
ATOM 650 N N . LYS A 1 86 ? -9.698 -5.997 47.942 1.00 80.81 86 LYS A N 1
ATOM 651 C CA . LYS A 1 86 ? -9.986 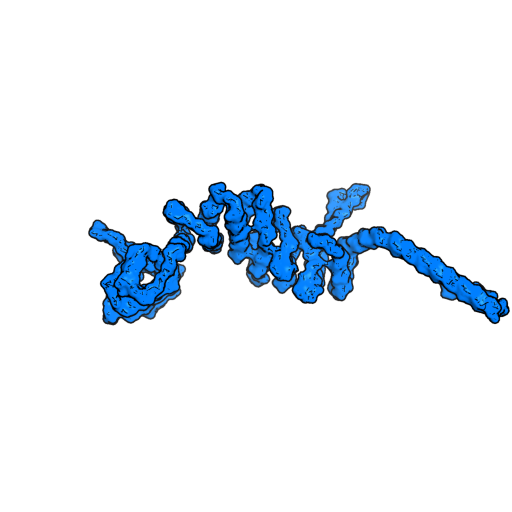-6.962 46.867 1.00 80.81 86 LYS A CA 1
ATOM 652 C C . LYS A 1 86 ? -10.983 -6.427 45.836 1.00 80.81 86 LYS A C 1
ATOM 654 O O . LYS A 1 86 ? -10.812 -6.708 44.659 1.00 80.81 86 LYS A O 1
ATOM 659 N N . ARG A 1 87 ? -11.970 -5.624 46.251 1.00 83.38 87 ARG A N 1
ATOM 660 C CA . ARG A 1 87 ? -12.883 -4.928 45.325 1.00 83.38 87 ARG A CA 1
ATOM 661 C C . ARG A 1 87 ? -12.128 -3.880 44.508 1.00 83.38 87 ARG A C 1
ATOM 663 O O . ARG A 1 87 ? -12.342 -3.811 43.309 1.00 83.38 87 ARG A O 1
ATOM 670 N N . GLN A 1 88 ? -11.188 -3.163 45.131 1.00 82.69 88 GLN A N 1
ATOM 671 C CA . GLN A 1 88 ? -10.276 -2.246 44.434 1.00 82.69 88 GLN A CA 1
ATOM 672 C C . GLN A 1 88 ? -9.448 -2.970 43.360 1.00 82.69 88 GLN A C 1
ATOM 674 O O . GLN A 1 88 ? -9.395 -2.519 42.224 1.00 82.69 88 GLN A O 1
ATOM 679 N N . MET A 1 89 ? -8.860 -4.124 43.693 1.00 81.50 89 MET A N 1
ATOM 680 C CA . MET A 1 89 ? -8.094 -4.940 42.743 1.00 81.50 89 MET A CA 1
ATOM 681 C C . MET A 1 89 ? -8.959 -5.465 41.585 1.00 81.50 89 MET A C 1
ATOM 683 O O . MET A 1 89 ? -8.518 -5.460 40.442 1.00 81.50 89 MET A O 1
ATOM 687 N N . ILE A 1 90 ? -10.190 -5.909 41.861 1.00 83.00 90 ILE A N 1
ATOM 688 C CA . ILE A 1 90 ? -11.129 -6.350 40.816 1.00 83.00 90 ILE A CA 1
ATOM 689 C C . ILE A 1 90 ? -11.538 -5.175 39.927 1.00 83.00 90 ILE A C 1
ATOM 691 O O . ILE A 1 90 ? -11.605 -5.333 38.714 1.00 83.00 90 ILE A O 1
ATOM 695 N N . LEU A 1 91 ? -11.766 -3.994 40.506 1.00 83.44 91 LEU A N 1
ATOM 696 C CA . LEU A 1 91 ? -12.079 -2.791 39.743 1.00 83.44 91 LEU A CA 1
ATOM 697 C C . LEU A 1 91 ? -10.905 -2.391 38.845 1.00 83.44 91 LEU A C 1
ATOM 699 O O . LEU A 1 91 ? -11.126 -2.096 37.681 1.00 83.44 91 LEU A O 1
ATOM 703 N N . GLN A 1 92 ? -9.665 -2.457 39.342 1.00 82.19 92 GLN A N 1
ATOM 704 C CA . GLN A 1 92 ? -8.470 -2.257 38.516 1.00 82.19 92 GLN A CA 1
ATOM 705 C C . GLN A 1 92 ? -8.373 -3.282 37.384 1.00 82.19 92 GLN A C 1
ATOM 707 O O . GLN A 1 92 ? -8.074 -2.895 36.264 1.00 82.19 92 GLN A O 1
ATOM 712 N N . LEU A 1 93 ? -8.669 -4.561 37.642 1.00 81.06 93 LEU A N 1
ATOM 713 C CA . LEU A 1 93 ? -8.720 -5.587 36.592 1.00 81.06 93 LEU A CA 1
ATOM 714 C C . LEU A 1 93 ? -9.785 -5.275 35.535 1.00 81.06 93 LEU A C 1
ATOM 716 O O . LEU A 1 93 ? -9.529 -5.473 34.356 1.00 81.06 93 LEU A O 1
ATOM 720 N N . CYS A 1 94 ? -10.952 -4.770 35.943 1.00 80.94 94 CYS A N 1
ATOM 721 C CA . CYS A 1 94 ? -11.996 -4.347 35.009 1.00 80.94 94 CYS A CA 1
ATOM 722 C C . CYS A 1 94 ? -11.559 -3.111 34.212 1.00 80.94 94 CYS A C 1
ATOM 724 O O . CYS A 1 94 ? -11.767 -3.065 33.015 1.00 80.94 94 CYS A O 1
ATOM 726 N N . LEU A 1 95 ? -10.917 -2.126 34.842 1.00 78.44 95 LEU A N 1
ATOM 727 C CA . LEU A 1 95 ? -10.415 -0.935 34.146 1.00 78.44 95 LEU A CA 1
ATOM 728 C C . LEU A 1 95 ? -9.272 -1.271 33.176 1.00 78.44 95 LEU A C 1
ATOM 730 O O . LEU A 1 95 ? -9.197 -0.692 32.101 1.00 78.44 95 LEU A O 1
ATOM 734 N N . GLN A 1 96 ? -8.424 -2.245 33.518 1.00 75.88 96 GLN A N 1
ATOM 735 C CA . GLN A 1 96 ? -7.351 -2.740 32.649 1.00 75.88 96 GLN A CA 1
ATOM 736 C C . GLN A 1 96 ? -7.858 -3.413 31.373 1.00 75.88 96 GLN A C 1
ATOM 738 O O . GLN A 1 96 ? -7.088 -3.520 30.424 1.00 75.88 96 GLN A O 1
ATOM 743 N N . THR A 1 97 ? -9.117 -3.865 31.319 1.00 70.38 97 THR A N 1
ATOM 744 C CA . THR A 1 97 ? -9.663 -4.375 30.055 1.00 70.38 97 THR A CA 1
ATOM 745 C C . THR A 1 97 ? -9.917 -3.255 29.049 1.00 70.38 97 THR A C 1
ATOM 747 O O . THR A 1 97 ? -10.073 -3.554 27.873 1.00 70.38 97 THR A O 1
ATOM 750 N N . GLY A 1 98 ? -9.985 -1.989 29.487 1.00 62.50 98 GLY A N 1
ATOM 751 C CA . GLY A 1 98 ? -10.339 -0.848 28.635 1.00 62.50 98 GLY A CA 1
ATOM 752 C C . GLY A 1 98 ? -11.793 -0.861 28.151 1.00 62.50 98 GLY A C 1
ATOM 753 O O . GLY A 1 98 ? -12.185 -0.006 27.370 1.00 62.50 98 GLY A O 1
ATOM 754 N N . LYS A 1 99 ? -12.607 -1.822 28.611 1.00 65.56 99 LYS A N 1
ATOM 755 C CA . LYS A 1 99 ? -13.993 -2.032 28.156 1.00 65.56 99 LYS A CA 1
ATOM 756 C C . LYS A 1 99 ? -15.034 -1.491 29.129 1.00 65.56 99 LYS A C 1
ATOM 758 O O . LYS A 1 99 ? -16.205 -1.827 29.019 1.00 65.56 99 LYS A O 1
ATOM 763 N N . VAL A 1 100 ? -14.631 -0.706 30.125 1.00 70.00 100 VAL A N 1
ATOM 764 C CA . VAL A 1 100 ? -15.552 -0.150 31.121 1.00 70.00 100 VAL A CA 1
ATOM 765 C C . VAL A 1 100 ? -16.129 1.169 30.615 1.00 70.00 100 VAL A C 1
ATOM 767 O O . VAL A 1 100 ? -15.404 2.145 30.475 1.00 70.00 100 VAL A O 1
ATOM 770 N N . ALA A 1 101 ? -17.446 1.222 30.431 1.00 64.62 101 ALA A N 1
ATOM 771 C CA . ALA A 1 101 ? -18.178 2.448 30.149 1.00 64.62 101 ALA A CA 1
ATOM 772 C C . ALA A 1 101 ? -18.248 3.310 31.421 1.00 64.62 101 ALA A C 1
ATOM 774 O O . ALA A 1 101 ? -19.123 3.149 32.281 1.00 64.62 101 ALA A O 1
ATOM 775 N N . LEU A 1 102 ? -17.278 4.209 31.565 1.00 68.00 102 LEU A N 1
ATOM 776 C CA . LEU A 1 102 ? -17.256 5.217 32.615 1.00 68.00 102 LEU A CA 1
ATOM 777 C C . LEU A 1 102 ? -18.205 6.363 32.234 1.00 68.00 102 LEU A C 1
ATOM 779 O O . LEU A 1 102 ? -18.285 6.780 31.088 1.00 68.00 102 LEU A O 1
ATOM 783 N N . ASN A 1 103 ? -18.983 6.836 33.204 1.00 69.00 103 ASN A N 1
ATOM 784 C CA . ASN A 1 103 ? -19.758 8.069 33.087 1.00 69.00 103 ASN A CA 1
ATOM 785 C C . ASN A 1 103 ? -19.394 8.984 34.261 1.00 69.00 103 ASN A C 1
ATOM 787 O O . ASN A 1 103 ? -18.900 8.503 35.288 1.00 69.00 103 ASN A O 1
ATOM 791 N N . GLU A 1 104 ? -19.682 10.287 34.177 1.00 66.50 104 GLU A N 1
ATOM 792 C CA . GLU A 1 104 ? -19.298 11.237 35.236 1.00 66.50 104 GLU A CA 1
ATOM 793 C C . GLU A 1 104 ? -19.749 10.804 36.643 1.00 66.50 104 GLU A C 1
ATOM 795 O O . GLU A 1 104 ? -19.041 10.993 37.639 1.00 66.50 104 GLU A O 1
ATOM 800 N N . LYS A 1 105 ? -20.952 10.228 36.745 1.00 75.06 105 LYS A N 1
ATOM 801 C CA . LYS A 1 105 ? -21.544 9.794 38.016 1.00 75.06 105 LYS A CA 1
ATOM 802 C C . LYS A 1 105 ? -20.790 8.602 38.606 1.00 75.06 105 LYS A C 1
ATOM 804 O O . LYS A 1 105 ? -20.563 8.555 39.818 1.00 75.06 105 LYS A O 1
ATOM 809 N N . LEU A 1 106 ? -20.399 7.649 37.767 1.00 74.56 106 LEU A N 1
ATOM 810 C CA . LEU A 1 106 ? -19.606 6.483 38.127 1.00 74.56 106 LEU A CA 1
ATOM 811 C C . LEU A 1 106 ? -18.177 6.909 38.462 1.00 74.56 106 LEU A C 1
ATOM 813 O O . LEU A 1 106 ? -17.676 6.466 39.486 1.00 74.56 106 LEU A O 1
ATOM 817 N N . ARG A 1 107 ? -17.576 7.844 37.715 1.00 71.75 107 ARG A N 1
ATOM 818 C CA . ARG A 1 107 ? -16.250 8.423 37.991 1.00 71.75 107 ARG A CA 1
ATOM 819 C C . ARG A 1 107 ? -16.194 9.070 39.368 1.00 71.75 107 ARG A C 1
ATOM 821 O O . ARG A 1 107 ? -15.381 8.677 40.200 1.00 71.75 107 ARG A O 1
ATOM 828 N N . LYS A 1 108 ? -17.126 9.990 39.657 1.00 77.19 108 LYS A N 1
ATOM 829 C CA . LYS A 1 108 ? -17.258 10.629 40.981 1.00 77.19 108 LYS A CA 1
ATOM 830 C C . LYS A 1 108 ? -17.388 9.569 42.073 1.00 77.19 108 LYS A C 1
ATOM 832 O O . LYS A 1 108 ? -16.752 9.674 43.118 1.00 77.19 108 LYS A O 1
ATOM 837 N N . ARG A 1 109 ? -18.168 8.512 41.824 1.00 79.25 109 ARG A N 1
ATOM 838 C CA . ARG A 1 109 ? -18.376 7.425 42.787 1.00 79.25 109 ARG A CA 1
ATOM 839 C C . ARG A 1 109 ? -17.159 6.509 42.948 1.00 79.25 109 ARG A C 1
ATOM 841 O O . ARG A 1 109 ? -16.887 6.103 44.076 1.00 79.25 109 ARG A O 1
ATOM 848 N N . ILE A 1 110 ? -16.413 6.217 41.885 1.00 81.19 110 ILE A N 1
ATOM 849 C CA . ILE A 1 110 ? -15.150 5.472 41.939 1.00 81.19 110 ILE A CA 1
ATOM 850 C C . ILE A 1 110 ? -14.122 6.291 42.715 1.00 81.19 110 ILE A C 1
ATOM 852 O O . ILE A 1 110 ? -13.597 5.778 43.694 1.00 81.19 110 ILE A O 1
ATOM 856 N N . GLN A 1 111 ? -13.936 7.572 42.386 1.00 82.25 111 GLN A N 1
ATOM 857 C CA . GLN A 1 111 ? -12.998 8.458 43.080 1.00 82.25 111 GLN A CA 1
ATOM 858 C C . GLN A 1 111 ? -13.343 8.628 44.571 1.00 82.25 111 GLN A C 1
ATOM 860 O O . GLN A 1 111 ? -12.456 8.633 45.420 1.00 82.25 111 GLN A O 1
ATOM 865 N N . LEU A 1 112 ? -14.639 8.706 44.913 1.00 81.94 112 LEU A N 1
ATOM 866 C CA . LEU A 1 112 ? -15.124 8.746 46.303 1.00 81.94 112 LEU A CA 1
ATOM 867 C C . LEU A 1 112 ? -14.864 7.440 47.073 1.00 81.94 112 LEU A C 1
ATOM 869 O O . LEU A 1 112 ? -14.705 7.455 48.296 1.00 81.94 112 LEU A O 1
ATOM 873 N N . THR A 1 113 ? -14.892 6.299 46.384 1.00 80.81 113 THR A N 1
ATOM 874 C CA . THR A 1 113 ? -14.767 4.974 47.012 1.00 80.81 113 THR A CA 1
ATOM 875 C C . THR A 1 113 ? -13.307 4.519 47.079 1.00 80.81 113 THR A C 1
ATOM 877 O O . THR A 1 113 ? -12.903 3.937 48.086 1.00 80.81 113 THR A O 1
ATOM 880 N N . PHE A 1 114 ? -12.527 4.821 46.039 1.00 82.75 114 PHE A N 1
ATOM 881 C CA . PHE A 1 114 ? -11.133 4.441 45.823 1.00 82.75 114 PHE A CA 1
ATOM 882 C C . PHE A 1 114 ? -10.355 5.610 45.178 1.00 82.75 114 PHE A C 1
ATOM 884 O O . PHE A 1 114 ? -10.218 5.654 43.956 1.00 82.75 114 PHE A O 1
ATOM 891 N N . PRO A 1 115 ? -9.830 6.555 45.977 1.00 76.50 115 PRO A N 1
ATOM 892 C CA . PRO A 1 115 ? -9.152 7.748 45.460 1.00 76.50 115 PRO A CA 1
ATOM 893 C C . PRO A 1 115 ? -7.807 7.461 44.769 1.00 76.50 115 PRO A C 1
ATOM 895 O O . PRO A 1 115 ? -7.350 8.289 43.990 1.00 76.50 115 PRO A O 1
ATOM 898 N N . ASP A 1 116 ? -7.198 6.297 45.018 1.00 76.62 116 ASP A N 1
ATOM 899 C CA . ASP A 1 116 ? -5.890 5.907 44.464 1.00 76.62 116 ASP A CA 1
ATOM 900 C C . ASP A 1 116 ? -5.964 5.354 43.026 1.00 76.62 116 ASP A C 1
ATOM 902 O O . ASP A 1 116 ? -4.942 4.987 42.446 1.00 76.62 116 ASP A O 1
ATOM 906 N N . ILE A 1 117 ? -7.166 5.208 42.457 1.00 76.31 117 ILE A N 1
ATOM 907 C CA . ILE A 1 117 ? -7.345 4.714 41.088 1.00 76.31 117 ILE A CA 1
ATOM 908 C C . ILE A 1 117 ? -7.283 5.900 40.123 1.00 76.31 117 ILE A C 1
ATOM 910 O O . ILE A 1 117 ? -8.080 6.831 40.225 1.00 76.31 117 ILE A O 1
ATOM 914 N N . LEU A 1 118 ? -6.354 5.836 39.170 1.00 69.75 118 LEU A N 1
ATOM 915 C CA . LEU A 1 118 ? -6.306 6.741 38.024 1.00 69.75 118 LEU A CA 1
ATOM 916 C C . LEU A 1 118 ? -7.371 6.309 37.012 1.00 69.75 118 LEU A C 1
ATOM 918 O O . LEU A 1 118 ? -7.414 5.141 36.624 1.00 69.75 118 LEU A O 1
ATOM 922 N N . LEU A 1 119 ? -8.247 7.238 36.631 1.00 68.12 119 LEU A N 1
ATOM 923 C CA . LEU A 1 119 ? -9.304 7.016 35.645 1.00 68.12 119 LEU A CA 1
ATOM 924 C C . LEU A 1 119 ? -8.927 7.703 34.319 1.00 68.12 119 LEU A C 1
ATOM 926 O O . LEU A 1 119 ? -8.381 8.809 34.395 1.00 68.12 119 LEU A O 1
ATOM 930 N N . PRO A 1 120 ? -9.237 7.085 33.157 1.00 63.06 120 PRO A N 1
ATOM 931 C CA . PRO A 1 120 ? -9.068 7.673 31.818 1.00 63.06 120 PRO A CA 1
ATOM 932 C C . PRO A 1 120 ? -9.652 9.083 31.730 1.00 63.06 120 PRO A C 1
ATOM 934 O O . PRO A 1 120 ? -10.542 9.421 32.510 1.00 63.06 120 PRO A O 1
ATOM 937 N N . GLU A 1 121 ? -9.183 9.945 30.836 1.00 62.12 121 GLU A N 1
ATOM 938 C CA . GLU A 1 121 ? -9.802 11.270 30.659 1.00 62.12 121 GLU A CA 1
ATOM 939 C C . GLU A 1 121 ? -11.190 11.152 29.998 1.00 62.12 121 GLU A C 1
ATOM 941 O O . GLU A 1 121 ? -11.481 10.175 29.320 1.00 62.12 121 GLU A O 1
ATOM 946 N N . ALA A 1 122 ? -12.091 12.117 30.222 1.00 59.41 122 ALA A N 1
ATOM 947 C CA . ALA A 1 122 ? -13.478 12.026 29.735 1.00 59.41 122 ALA A CA 1
ATOM 948 C C . ALA A 1 122 ? -13.585 11.931 28.195 1.00 59.41 122 ALA A C 1
ATOM 950 O O . ALA A 1 122 ? -14.521 11.321 27.683 1.00 59.41 122 ALA A O 1
ATOM 951 N N . ASP A 1 123 ? -12.612 12.489 27.470 1.00 57.44 123 ASP A N 1
ATOM 952 C CA . ASP A 1 123 ? -12.532 12.387 26.008 1.00 57.44 123 ASP A CA 1
ATOM 953 C C . ASP A 1 123 ? -12.135 10.956 25.563 1.00 57.44 123 ASP A C 1
ATOM 955 O O . ASP A 1 123 ? -12.686 10.434 24.594 1.00 57.44 123 ASP A O 1
ATOM 959 N N . GLU A 1 124 ? -11.303 10.245 26.340 1.00 63.44 124 GLU A N 1
ATOM 960 C CA . GLU A 1 124 ? -10.998 8.821 26.106 1.00 63.44 124 GLU A CA 1
ATOM 961 C C . GLU A 1 124 ? -12.215 7.918 26.374 1.00 63.44 124 GLU A C 1
ATOM 963 O O . GLU A 1 124 ? -12.395 6.906 25.697 1.00 63.44 124 GLU A O 1
ATOM 968 N N . GLU A 1 125 ? -13.077 8.273 27.336 1.00 64.12 125 GLU A N 1
ATOM 969 C CA . GLU A 1 125 ? -14.284 7.499 27.674 1.00 64.12 125 GLU A CA 1
ATOM 970 C C . GLU A 1 125 ? -15.301 7.495 26.519 1.00 64.12 125 GLU A C 1
ATOM 972 O O . GLU A 1 125 ? -15.893 6.455 26.211 1.00 64.12 125 GLU A O 1
ATOM 977 N N . ARG A 1 126 ? -15.479 8.641 25.849 1.00 71.44 126 ARG A N 1
ATOM 978 C CA . ARG A 1 126 ? -16.362 8.770 24.678 1.00 71.44 126 ARG A CA 1
ATOM 979 C C . ARG A 1 126 ? -15.876 7.916 23.519 1.00 71.44 126 ARG A C 1
ATOM 981 O O . ARG A 1 126 ? -16.648 7.132 22.967 1.00 71.44 126 ARG A O 1
ATOM 988 N N . LEU A 1 127 ? -14.584 8.006 23.215 1.00 72.69 127 LEU A N 1
ATOM 989 C CA . LEU A 1 127 ? -13.959 7.213 22.165 1.00 72.69 127 LEU A CA 1
ATOM 990 C C . LEU A 1 127 ? -14.053 5.708 22.468 1.00 72.69 127 LEU A C 1
ATOM 992 O O . LEU A 1 127 ? -14.450 4.929 21.607 1.00 72.69 127 LEU A O 1
ATOM 996 N N . GLN A 1 128 ? -13.781 5.291 23.710 1.00 74.56 128 GLN A N 1
ATOM 997 C CA . GLN A 1 128 ? -13.901 3.889 24.132 1.00 74.56 128 GLN A CA 1
ATOM 998 C C . GLN A 1 128 ? -15.337 3.365 24.026 1.00 74.56 128 GLN A C 1
ATOM 1000 O O . GLN A 1 128 ? -15.547 2.240 23.571 1.00 74.56 128 GLN A O 1
ATOM 1005 N N . LYS A 1 129 ? -16.335 4.173 24.405 1.00 76.94 129 LYS A N 1
ATOM 1006 C CA . LYS A 1 129 ? -17.755 3.830 24.239 1.00 76.94 129 LYS A CA 1
ATOM 1007 C C . LYS A 1 129 ? -18.097 3.618 22.762 1.00 76.94 129 LYS A C 1
ATOM 1009 O O . LYS A 1 129 ? -18.764 2.637 22.437 1.00 76.94 129 LYS A O 1
ATOM 1014 N N . MET A 1 130 ? -17.625 4.496 21.878 1.00 76.81 130 MET A N 1
ATOM 1015 C CA . MET A 1 130 ? -17.846 4.386 20.433 1.00 76.81 130 MET A CA 1
ATOM 1016 C C . MET A 1 130 ? -17.159 3.145 19.840 1.00 76.81 130 MET A C 1
ATOM 1018 O O . MET A 1 130 ? -17.803 2.359 19.146 1.00 76.81 130 MET A O 1
ATOM 1022 N N . ILE A 1 131 ? -15.895 2.890 20.190 1.00 79.06 131 ILE A N 1
ATOM 1023 C CA . ILE A 1 131 ? -15.153 1.693 19.753 1.00 79.06 131 ILE A CA 1
ATOM 1024 C C . ILE A 1 131 ? -15.848 0.408 20.226 1.00 79.06 131 ILE A C 1
ATOM 1026 O O . ILE A 1 131 ? -15.974 -0.551 19.465 1.00 79.06 131 ILE A O 1
ATOM 1030 N N . PHE A 1 132 ? -16.371 0.388 21.454 1.00 76.81 132 PHE A N 1
ATOM 1031 C CA . PHE A 1 132 ? -17.136 -0.751 21.960 1.00 76.81 132 PHE A CA 1
ATOM 1032 C C . PHE A 1 132 ? -18.410 -1.020 21.141 1.00 76.81 132 PHE A C 1
ATOM 1034 O O . PHE A 1 132 ? -18.757 -2.176 20.894 1.00 76.81 132 PHE A O 1
ATOM 1041 N N . LEU A 1 133 ? -19.109 0.023 20.684 1.00 78.50 133 LEU A N 1
ATOM 1042 C CA . LEU A 1 133 ? -20.290 -0.141 19.829 1.00 78.50 133 LEU A CA 1
ATOM 1043 C C . LEU A 1 133 ? -19.932 -0.727 18.451 1.00 78.50 133 LEU A C 1
ATOM 1045 O O . LEU A 1 133 ? -20.702 -1.538 17.927 1.00 78.50 133 LEU A O 1
ATOM 1049 N N . LEU A 1 134 ? -18.750 -0.397 17.916 1.00 80.38 134 LEU A N 1
ATOM 1050 C CA . LEU A 1 134 ? -18.208 -1.004 16.693 1.00 80.38 134 LEU A CA 1
ATOM 1051 C C . LEU A 1 134 ? -17.872 -2.492 16.891 1.00 80.38 134 LEU A C 1
ATOM 1053 O O . LEU A 1 134 ? -18.241 -3.324 16.055 1.00 80.38 134 LEU A O 1
ATOM 1057 N N . GLU A 1 135 ? -17.248 -2.845 18.023 1.00 77.00 135 GLU A N 1
ATOM 1058 C CA . GLU A 1 135 ? -16.975 -4.240 18.414 1.00 77.00 135 GLU A CA 1
ATOM 1059 C C . GLU A 1 135 ? -18.266 -5.063 18.536 1.00 77.00 135 GLU A C 1
ATOM 1061 O O . GLU A 1 135 ? -18.333 -6.215 18.099 1.00 77.00 135 GLU A O 1
ATOM 1066 N N . ALA A 1 136 ? -19.317 -4.462 19.098 1.00 76.12 136 ALA A N 1
ATOM 1067 C CA . ALA A 1 136 ? -20.611 -5.100 19.317 1.00 76.12 136 ALA A CA 1
ATOM 1068 C C . ALA A 1 136 ? -21.428 -5.330 18.027 1.00 76.12 136 ALA A C 1
ATOM 1070 O O . ALA A 1 136 ? -22.539 -5.864 18.104 1.00 76.12 136 ALA A O 1
ATOM 1071 N N . LYS A 1 137 ? -20.895 -4.954 16.852 1.00 75.38 137 LYS A N 1
ATOM 1072 C CA . LYS A 1 137 ? -21.540 -5.074 15.529 1.00 75.38 137 LYS A CA 1
ATOM 1073 C C . LYS A 1 137 ? -22.916 -4.402 15.463 1.00 75.38 137 LYS A C 1
ATOM 1075 O O . LYS A 1 137 ? -23.849 -4.952 14.876 1.00 75.38 137 LYS A O 1
ATOM 1080 N N . ASN A 1 138 ? -23.076 -3.268 16.146 1.00 79.44 138 ASN A N 1
ATOM 1081 C CA . ASN A 1 138 ? -24.357 -2.576 16.244 1.00 79.44 138 ASN A CA 1
ATOM 1082 C C . ASN A 1 138 ? -24.307 -1.191 15.599 1.00 79.44 138 ASN A C 1
ATOM 1084 O O . ASN A 1 138 ? -24.352 -0.169 16.280 1.00 79.44 138 ASN A O 1
ATOM 1088 N N . ASP A 1 139 ? -24.237 -1.199 14.274 1.00 81.75 139 ASP A N 1
ATOM 1089 C CA . ASP A 1 139 ? -23.990 -0.027 13.434 1.00 81.75 139 ASP A CA 1
ATOM 1090 C C . ASP A 1 139 ? -25.072 1.047 13.648 1.00 81.75 139 ASP A C 1
ATOM 1092 O O . ASP A 1 139 ? -24.763 2.215 13.852 1.00 81.75 139 ASP A O 1
ATOM 1096 N N . GLY A 1 140 ? -26.342 0.643 13.769 1.00 78.56 140 GLY A N 1
ATOM 1097 C CA . GLY A 1 140 ? -27.442 1.570 14.055 1.00 78.56 140 GLY A CA 1
ATOM 1098 C C . GLY A 1 140 ? -27.344 2.245 15.428 1.00 78.56 140 GLY A C 1
ATOM 1099 O O . GLY A 1 140 ? -27.599 3.439 15.539 1.00 78.56 140 GLY A O 1
ATOM 1100 N N . LYS A 1 141 ? -26.941 1.513 16.480 1.00 80.56 141 LYS A N 1
ATOM 1101 C CA . LYS A 1 141 ? -26.734 2.120 17.810 1.00 80.56 141 LYS A CA 1
ATOM 1102 C C . LYS A 1 141 ? -25.497 3.005 17.860 1.00 80.56 141 LYS A C 1
ATOM 1104 O O . LYS A 1 141 ? -25.485 3.961 18.634 1.00 80.56 141 LYS A O 1
ATOM 1109 N N . PHE A 1 142 ? -24.466 2.661 17.086 1.00 84.88 142 PHE A N 1
ATOM 1110 C CA . PHE A 1 142 ? -23.296 3.513 16.921 1.00 84.88 142 PHE A CA 1
ATOM 1111 C C . PHE A 1 142 ? -23.725 4.859 16.347 1.00 84.88 142 PHE A C 1
ATOM 1113 O O . PHE A 1 142 ? -23.492 5.868 16.994 1.00 84.88 142 PHE A O 1
ATOM 1120 N N . ILE A 1 143 ? -24.432 4.856 15.213 1.00 82.88 143 ILE A N 1
ATOM 1121 C CA . ILE A 1 143 ? -24.880 6.074 14.525 1.00 82.88 143 ILE A CA 1
ATOM 1122 C C . ILE A 1 143 ? -25.704 6.960 15.465 1.00 82.88 143 ILE A C 1
ATOM 1124 O O . ILE A 1 143 ? -25.342 8.109 15.687 1.00 82.88 143 ILE A O 1
ATOM 1128 N N . THR A 1 144 ? -26.722 6.403 16.133 1.00 82.56 144 THR A N 1
ATOM 1129 C CA . THR A 1 144 ? -27.544 7.192 17.067 1.00 82.56 144 THR A CA 1
ATOM 1130 C C . THR A 1 144 ? -26.737 7.755 18.233 1.00 82.56 144 THR A C 1
ATOM 1132 O O . THR A 1 144 ? -26.962 8.882 18.654 1.00 82.56 144 THR A O 1
ATOM 1135 N N . SER A 1 145 ? -25.793 6.978 18.779 1.00 79.50 145 SER A N 1
ATOM 1136 C CA . SER A 1 145 ? -24.979 7.462 19.896 1.00 79.50 145 SER A CA 1
ATOM 1137 C C . SER A 1 145 ? -23.900 8.442 19.443 1.00 79.50 145 SER A C 1
ATOM 1139 O O . SER A 1 145 ? -23.455 9.230 20.270 1.00 79.50 145 SER A O 1
ATOM 1141 N N . TYR A 1 146 ? -23.456 8.366 18.191 1.00 82.44 146 TYR A N 1
ATOM 1142 C CA . TYR A 1 146 ? -22.505 9.297 17.603 1.00 82.44 146 TYR A CA 1
ATOM 1143 C C . TYR A 1 146 ? -23.173 10.658 17.392 1.00 82.44 146 TYR A C 1
ATOM 1145 O O . TYR A 1 146 ? -22.666 11.648 17.904 1.00 82.44 146 TYR A O 1
ATOM 1153 N N . GLU A 1 147 ? -24.358 10.690 16.774 1.00 80.56 147 GLU A N 1
ATOM 1154 C CA . GLU A 1 147 ? -25.154 11.913 16.581 1.00 80.56 147 GLU A CA 1
ATOM 1155 C C . GLU A 1 147 ? -25.496 12.597 17.918 1.00 80.56 147 GLU A C 1
ATOM 1157 O O . GLU A 1 147 ? -25.392 13.818 18.054 1.00 80.56 147 GLU A O 1
ATOM 1162 N N . GLU A 1 148 ? -25.869 11.813 18.938 1.00 79.56 148 GLU A N 1
ATOM 1163 C CA . GLU A 1 148 ? -26.122 12.331 20.286 1.00 79.56 148 GLU A CA 1
ATOM 1164 C C . GLU A 1 148 ? -24.872 12.999 20.883 1.00 79.56 148 GLU A C 1
ATOM 1166 O O . GLU A 1 148 ? -24.956 14.120 21.384 1.00 79.56 148 GLU A O 1
ATOM 1171 N N . GLU A 1 149 ? -23.707 12.350 20.816 1.00 77.62 149 GLU A N 1
ATOM 1172 C CA . GLU A 1 149 ? -22.466 12.870 21.410 1.00 77.62 149 GLU A CA 1
ATOM 1173 C C . GLU A 1 149 ? -21.891 14.048 20.606 1.00 77.62 149 GLU A C 1
ATOM 1175 O O . GLU A 1 149 ? -21.408 15.010 21.204 1.00 77.62 149 GLU A O 1
ATOM 1180 N N . GLU A 1 150 ? -21.999 14.022 19.276 1.00 76.19 150 GLU A N 1
ATOM 1181 C CA . GLU A 1 150 ? -21.585 15.118 18.393 1.00 76.19 150 GLU A CA 1
ATOM 1182 C C . GLU A 1 150 ? -22.405 16.388 18.653 1.00 76.19 150 GLU A C 1
ATOM 1184 O O . GLU A 1 150 ? -21.852 17.491 18.691 1.00 76.19 150 GLU A O 1
ATOM 1189 N N . SER A 1 151 ? -23.705 16.234 18.940 1.00 72.25 151 SER A N 1
ATOM 1190 C CA . SER A 1 151 ? -24.575 17.347 19.332 1.00 72.25 151 SER A CA 1
ATOM 1191 C C . SER A 1 151 ? -24.190 17.969 20.683 1.00 72.25 151 SER A C 1
ATOM 1193 O O . SER A 1 151 ? -24.403 19.165 20.901 1.00 72.25 151 SER A O 1
ATOM 1195 N N . GLU A 1 152 ? -23.599 17.186 21.594 1.00 73.50 152 GLU A N 1
ATOM 1196 C CA . GLU A 1 152 ? -23.108 17.684 22.881 1.00 73.50 152 GLU A CA 1
ATOM 1197 C C . GLU A 1 152 ? -21.739 18.365 22.755 1.00 73.50 152 GLU A C 1
ATOM 1199 O O . GLU A 1 152 ? -21.509 19.428 23.340 1.00 73.50 152 GLU A O 1
ATOM 1204 N N . LYS A 1 153 ? -20.802 17.734 22.039 1.00 74.25 153 LYS A N 1
ATOM 1205 C CA . LYS A 1 153 ? -19.450 18.243 21.787 1.00 74.25 153 LYS A CA 1
ATOM 1206 C C . LYS A 1 153 ? -18.925 17.636 20.489 1.00 74.25 153 LYS A C 1
ATOM 1208 O O . LYS A 1 153 ? -18.752 16.428 20.399 1.00 74.25 153 LYS A O 1
ATOM 1213 N N . SER A 1 154 ? -18.571 18.506 19.548 1.00 78.50 154 SER A N 1
ATOM 1214 C CA . SER A 1 154 ? -17.931 18.120 18.288 1.00 78.50 154 SER A CA 1
ATOM 1215 C C . SER A 1 154 ? -16.635 17.333 18.531 1.00 78.50 154 SER A C 1
ATOM 1217 O O . SER A 1 154 ? -15.806 17.727 19.365 1.00 78.50 154 SER A O 1
ATOM 1219 N N . PHE A 1 155 ? -16.488 16.220 17.808 1.00 77.94 155 PHE A N 1
ATOM 1220 C CA . PHE A 1 155 ? -15.288 15.388 17.811 1.00 77.94 155 PHE A CA 1
ATOM 1221 C C . PHE A 1 155 ? -14.134 16.091 17.096 1.00 77.94 155 PHE A C 1
ATOM 1223 O O . PHE A 1 155 ? -14.318 16.804 16.109 1.00 77.94 155 PHE A O 1
ATOM 1230 N N . LYS A 1 156 ? -12.913 15.873 17.582 1.00 81.88 156 LYS A N 1
ATOM 1231 C CA . LYS A 1 156 ? -11.707 16.328 16.881 1.00 81.88 156 LYS A CA 1
ATOM 1232 C C . LYS A 1 156 ? -11.413 15.414 15.693 1.00 81.88 156 LYS A C 1
ATOM 1234 O O . LYS A 1 156 ? -11.699 14.222 15.740 1.00 81.88 156 LYS A O 1
ATOM 1239 N N . VAL A 1 157 ? -10.716 15.940 14.685 1.00 82.06 157 VAL A N 1
ATOM 1240 C CA . VAL A 1 157 ? -10.277 15.162 13.508 1.00 82.06 157 VAL A CA 1
ATOM 1241 C C . VAL A 1 157 ? -9.507 13.895 13.912 1.00 82.06 157 VAL A C 1
ATOM 1243 O O . VAL A 1 157 ? -9.772 12.827 13.377 1.00 82.06 157 VAL A O 1
ATOM 1246 N N . GLU A 1 158 ? -8.620 13.974 14.909 1.00 82.75 158 GLU A N 1
ATOM 1247 C CA . GLU A 1 158 ? -7.847 12.828 15.432 1.00 82.75 158 GLU A CA 1
ATOM 1248 C C . GLU A 1 158 ? -8.740 11.726 16.047 1.00 82.75 158 GLU A C 1
ATOM 1250 O O . GLU A 1 158 ? -8.461 10.529 15.931 1.00 82.75 158 GLU A O 1
ATOM 1255 N N . GLU A 1 159 ? -9.844 12.119 16.689 1.00 82.81 159 GLU A N 1
ATOM 1256 C CA . GLU A 1 159 ? -10.820 11.189 17.266 1.00 82.81 159 GLU A CA 1
ATOM 1257 C C . GLU A 1 159 ? -11.605 10.498 16.145 1.00 82.81 159 GLU A C 1
ATOM 1259 O O . GLU A 1 159 ? -11.738 9.274 16.158 1.00 82.81 159 GLU A O 1
ATOM 1264 N N . ILE A 1 160 ? -12.035 11.255 15.128 1.00 85.19 160 ILE A N 1
ATOM 1265 C CA . ILE A 1 160 ? -12.719 10.718 13.942 1.00 85.19 160 ILE A CA 1
ATOM 1266 C C . ILE A 1 160 ? -11.794 9.769 13.168 1.00 85.19 160 ILE A C 1
ATOM 1268 O O . ILE A 1 160 ? -12.228 8.684 12.794 1.00 85.19 160 ILE A O 1
ATOM 1272 N N . GLN A 1 161 ? -10.508 10.099 12.997 1.00 88.62 161 GLN A N 1
ATOM 1273 C CA . GLN A 1 161 ? -9.515 9.203 12.386 1.00 88.62 161 GLN A CA 1
ATOM 1274 C C . GLN A 1 161 ? -9.424 7.866 13.126 1.00 88.62 161 GLN A C 1
ATOM 1276 O O . GLN A 1 161 ? -9.426 6.808 12.497 1.00 88.62 161 GLN A O 1
ATOM 1281 N N . THR A 1 162 ? -9.410 7.901 14.460 1.00 87.81 162 THR A N 1
ATOM 1282 C CA . THR A 1 162 ? -9.363 6.683 15.278 1.00 87.81 162 THR A CA 1
ATOM 1283 C C . THR A 1 162 ? -10.646 5.854 15.133 1.00 87.81 162 THR A C 1
ATOM 1285 O O . THR A 1 162 ? -10.590 4.625 15.046 1.00 87.81 162 THR A O 1
ATOM 1288 N N . LEU A 1 163 ? -11.811 6.510 15.069 1.00 87.00 163 LEU A N 1
ATOM 1289 C CA . LEU A 1 163 ? -13.096 5.844 14.834 1.00 87.00 163 LEU A CA 1
ATOM 1290 C C . LEU A 1 163 ? -13.191 5.244 13.428 1.00 87.00 163 LEU A C 1
ATOM 1292 O O . LEU A 1 163 ? -13.660 4.115 13.292 1.00 87.00 163 LEU A O 1
ATOM 1296 N N . LEU A 1 164 ? -12.703 5.952 12.408 1.00 89.50 164 LEU A N 1
ATOM 1297 C CA . LEU A 1 164 ? -12.609 5.461 11.034 1.00 89.50 164 LEU A CA 1
ATOM 1298 C C . LEU A 1 164 ? -11.678 4.251 10.947 1.00 89.50 164 LEU A C 1
ATOM 1300 O O . LEU A 1 164 ? -12.057 3.244 10.354 1.00 89.50 164 LEU A O 1
ATOM 1304 N N . GLU A 1 165 ? -10.503 4.296 11.589 1.00 90.56 165 GLU A N 1
ATOM 1305 C CA . GLU A 1 165 ? -9.586 3.150 11.626 1.00 90.56 165 GLU A CA 1
ATOM 1306 C C . GLU A 1 165 ? -10.272 1.915 12.215 1.00 90.56 165 GLU A C 1
ATOM 1308 O O . GLU A 1 165 ? -10.216 0.827 11.636 1.00 90.56 165 GLU A O 1
ATOM 1313 N N . ALA A 1 166 ? -10.958 2.088 13.349 1.00 86.56 166 ALA A N 1
ATOM 1314 C CA . ALA A 1 166 ? -11.695 1.015 13.996 1.00 86.56 166 ALA A CA 1
ATOM 1315 C C . ALA A 1 166 ? -12.829 0.495 13.097 1.00 86.56 166 ALA A C 1
ATOM 1317 O O . ALA A 1 166 ? -12.937 -0.715 12.894 1.00 86.56 166 ALA A O 1
ATOM 1318 N N . ALA A 1 167 ? -13.640 1.380 12.514 1.00 89.94 167 ALA A N 1
ATOM 1319 C CA . ALA A 1 167 ? -14.748 1.008 11.638 1.00 89.94 167 ALA A CA 1
ATOM 1320 C C . ALA A 1 167 ? -14.269 0.219 10.408 1.00 89.94 167 ALA A C 1
ATOM 1322 O O . ALA A 1 167 ? -14.840 -0.830 10.102 1.00 89.94 167 ALA A O 1
ATOM 1323 N N . ILE A 1 168 ? -13.178 0.654 9.770 1.00 91.31 168 ILE A N 1
ATOM 1324 C CA . ILE A 1 168 ? -12.549 -0.039 8.638 1.00 91.31 168 ILE A CA 1
ATOM 1325 C C . ILE A 1 168 ? -12.003 -1.398 9.085 1.00 91.31 168 ILE A C 1
ATOM 1327 O O . ILE A 1 168 ? -12.310 -2.409 8.460 1.00 91.31 168 ILE A O 1
ATOM 1331 N N . SER A 1 169 ? -11.281 -1.463 10.209 1.00 89.38 169 SER A N 1
ATOM 1332 C CA . SER A 1 169 ? -10.737 -2.728 10.733 1.00 89.38 169 SER A CA 1
ATOM 1333 C C . SER A 1 169 ? -11.819 -3.781 11.025 1.00 89.38 169 SER A C 1
ATOM 1335 O O . SER A 1 169 ? -11.578 -4.980 10.884 1.00 89.38 169 SER A O 1
ATOM 1337 N N . TYR A 1 170 ? -13.031 -3.341 11.387 1.00 86.62 170 TYR A N 1
ATOM 1338 C CA . TYR A 1 170 ? -14.191 -4.201 11.626 1.00 86.62 170 TYR A CA 1
ATOM 1339 C C . TYR A 1 170 ? -15.095 -4.395 10.394 1.00 86.62 170 TYR A C 1
ATOM 1341 O O . TYR A 1 170 ? -16.094 -5.117 10.499 1.00 86.62 170 TYR A O 1
ATOM 1349 N N . GLY A 1 171 ? -14.773 -3.773 9.253 1.00 86.94 171 GLY A N 1
ATOM 1350 C CA . GLY A 1 171 ? -15.528 -3.864 7.999 1.00 86.94 171 GLY A CA 1
ATOM 1351 C C . GLY A 1 171 ? -16.907 -3.192 8.040 1.00 86.94 171 GLY A C 1
ATOM 1352 O O . GLY A 1 171 ? -17.862 -3.724 7.478 1.00 86.94 171 GLY A O 1
ATOM 1353 N N . ARG A 1 172 ? -17.049 -2.068 8.755 1.00 88.06 172 ARG A N 1
ATOM 1354 C CA . ARG A 1 172 ? -18.322 -1.357 8.989 1.00 88.06 172 ARG A CA 1
ATOM 1355 C C . ARG A 1 172 ? -18.564 -0.237 7.981 1.00 88.06 172 ARG A C 1
ATOM 1357 O O . ARG A 1 172 ? -18.469 0.936 8.323 1.00 88.06 172 ARG A O 1
ATOM 1364 N N . GLU A 1 173 ? -18.927 -0.603 6.757 1.00 88.31 173 GLU A N 1
ATOM 1365 C CA . GLU A 1 173 ? -19.155 0.346 5.654 1.00 88.31 173 GLU A CA 1
ATOM 1366 C C . GLU A 1 173 ? -20.169 1.454 5.998 1.00 88.31 173 GLU A C 1
ATOM 1368 O O . GLU A 1 173 ? -19.861 2.626 5.834 1.00 88.31 173 GLU A O 1
ATOM 1373 N N . GLN A 1 174 ? -21.328 1.113 6.577 1.00 86.62 174 GLN A N 1
ATOM 1374 C CA . GLN A 1 174 ? -22.364 2.101 6.937 1.00 86.62 174 GLN A CA 1
ATOM 1375 C C . GLN A 1 174 ? -21.873 3.149 7.940 1.00 86.62 174 GLN A C 1
ATOM 1377 O O . GLN A 1 174 ? -22.284 4.306 7.899 1.00 86.62 174 GLN A O 1
ATOM 1382 N N . VAL A 1 175 ? -20.993 2.744 8.859 1.00 86.69 175 VAL A N 1
ATOM 1383 C CA . VAL A 1 175 ? -20.416 3.669 9.833 1.00 86.69 175 VAL A CA 1
ATOM 1384 C C . VAL A 1 175 ? -19.369 4.556 9.169 1.00 86.69 175 VAL A C 1
ATOM 1386 O O . VAL A 1 175 ? -19.340 5.748 9.445 1.00 86.69 175 VAL A O 1
ATOM 1389 N N . VAL A 1 176 ? -18.547 4.000 8.275 1.00 87.94 176 VAL A N 1
ATOM 1390 C CA . VAL A 1 176 ? -17.577 4.777 7.487 1.00 87.94 176 VAL A CA 1
ATOM 1391 C C . VAL A 1 176 ? -18.295 5.819 6.626 1.00 87.94 176 VAL A C 1
ATOM 1393 O O . VAL A 1 176 ? -17.896 6.977 6.633 1.00 87.94 176 VAL A O 1
ATOM 1396 N N . GLN A 1 177 ? -19.396 5.439 5.973 1.00 87.94 177 GLN A N 1
ATOM 1397 C CA . GLN A 1 177 ? -20.257 6.345 5.207 1.00 87.94 177 GLN A CA 1
ATOM 1398 C C . GLN A 1 177 ? -20.792 7.493 6.068 1.00 87.94 177 GLN A C 1
ATOM 1400 O O . GLN A 1 177 ? -20.679 8.649 5.677 1.00 87.94 177 GLN A O 1
ATOM 1405 N N . ASN A 1 178 ? -21.315 7.190 7.261 1.00 85.50 178 ASN A N 1
ATOM 1406 C CA . ASN A 1 178 ? -21.848 8.212 8.162 1.00 85.50 178 ASN A CA 1
ATOM 1407 C C . ASN A 1 178 ? -20.760 9.135 8.737 1.00 85.50 178 ASN A C 1
ATOM 1409 O O . ASN A 1 178 ? -20.974 10.326 8.913 1.00 85.50 178 ASN A O 1
ATOM 1413 N N . LEU A 1 179 ? -19.574 8.598 9.029 1.00 84.69 179 LEU A N 1
ATOM 1414 C CA . LEU A 1 179 ? -18.447 9.394 9.525 1.00 84.69 179 LEU A CA 1
ATOM 1415 C C . LEU A 1 179 ? -17.829 10.293 8.440 1.00 84.69 179 LEU A C 1
ATOM 1417 O O . LEU A 1 179 ? -17.133 11.246 8.777 1.00 84.69 179 LEU A O 1
ATOM 1421 N N . LEU A 1 180 ? -18.059 9.989 7.159 1.00 81.50 180 LEU A N 1
ATOM 1422 C CA . LEU A 1 180 ? -17.568 10.751 6.005 1.00 81.50 180 LEU A CA 1
ATOM 1423 C C . LEU A 1 180 ? -18.669 11.589 5.331 1.00 81.50 180 LEU A C 1
ATOM 1425 O O . LEU A 1 180 ? -18.521 11.968 4.163 1.00 81.50 180 LEU A O 1
ATOM 1429 N N . ASP A 1 181 ? -19.764 11.879 6.040 1.00 74.56 181 ASP A N 1
ATOM 1430 C CA . ASP A 1 181 ? -20.945 12.512 5.451 1.00 74.56 181 ASP A CA 1
ATOM 1431 C C . ASP A 1 181 ? -20.655 13.898 4.830 1.00 74.56 181 ASP A C 1
ATOM 1433 O O . ASP A 1 181 ? -19.701 14.608 5.173 1.00 74.56 181 ASP A O 1
ATOM 1437 N N . LYS A 1 182 ? -21.498 14.281 3.864 1.00 55.81 182 LYS A N 1
ATOM 1438 C CA . LYS A 1 182 ? -21.299 15.382 2.899 1.00 55.81 182 LYS A CA 1
ATOM 1439 C C . LYS A 1 182 ? -21.271 16.786 3.506 1.00 55.81 182 LYS A C 1
ATOM 1441 O O . LYS A 1 182 ? -20.988 17.749 2.795 1.00 55.81 182 LYS A O 1
ATOM 1446 N N . GLU A 1 183 ? -21.554 16.921 4.798 1.00 54.06 183 GLU A N 1
ATOM 1447 C CA . GLU A 1 183 ? -21.436 18.192 5.520 1.00 54.06 183 GLU A CA 1
ATOM 1448 C C . GLU A 1 183 ? -19.981 18.532 5.886 1.00 54.06 183 GLU A C 1
ATOM 1450 O O . GLU A 1 183 ? -19.666 19.696 6.143 1.00 54.06 183 GLU A O 1
ATOM 1455 N N . MET A 1 184 ? -19.069 17.552 5.859 1.00 63.91 184 MET A N 1
ATOM 1456 C CA . MET A 1 184 ? -17.642 17.804 6.049 1.00 63.91 184 MET A CA 1
ATOM 1457 C C . MET A 1 184 ? -17.054 18.422 4.779 1.00 63.91 184 MET A C 1
ATOM 1459 O O . MET A 1 184 ? -16.923 17.750 3.764 1.00 63.91 184 MET A O 1
ATOM 1463 N N . THR A 1 185 ? -16.670 19.697 4.821 1.00 64.19 185 THR A N 1
ATOM 1464 C CA . THR A 1 185 ? -16.071 20.392 3.669 1.00 64.19 185 THR A CA 1
ATOM 1465 C C . THR A 1 185 ? -14.674 20.916 3.991 1.00 64.19 185 THR A C 1
ATOM 1467 O O . THR A 1 185 ? -14.481 21.528 5.041 1.00 64.19 185 THR A O 1
ATOM 1470 N N . GLY A 1 186 ? -13.726 20.759 3.063 1.00 75.06 186 GLY A N 1
ATOM 1471 C CA . GLY A 1 186 ? -12.396 21.380 3.124 1.00 75.06 186 GLY A CA 1
ATOM 1472 C C . GLY A 1 186 ? -11.254 20.433 3.516 1.00 75.06 186 GLY A C 1
ATOM 1473 O O . GLY A 1 186 ? -11.313 19.231 3.276 1.00 75.06 186 GLY A O 1
ATOM 1474 N N . GLU A 1 187 ? -10.200 20.997 4.116 1.00 78.12 187 GLU A N 1
ATOM 1475 C CA . GLU A 1 187 ? -8.931 20.311 4.434 1.00 78.12 187 GLU A CA 1
ATOM 1476 C C . GLU A 1 187 ? -9.103 19.125 5.403 1.00 78.12 187 GLU A C 1
ATOM 1478 O O . GLU A 1 187 ? -8.390 18.126 5.307 1.00 78.12 187 GLU A O 1
ATOM 1483 N N . ASP A 1 188 ? -10.073 19.204 6.315 1.00 81.88 188 ASP A N 1
ATOM 1484 C CA . ASP A 1 188 ? -10.338 18.131 7.277 1.00 81.88 188 ASP A CA 1
ATOM 1485 C C . ASP A 1 188 ? -10.926 16.888 6.595 1.00 81.88 188 ASP A C 1
ATOM 1487 O O . ASP A 1 188 ? -10.546 15.771 6.941 1.00 81.88 188 ASP A O 1
ATOM 1491 N N . ARG A 1 189 ? -11.772 17.061 5.566 1.00 84.44 189 ARG A N 1
ATOM 1492 C CA . ARG A 1 189 ? -12.286 15.941 4.761 1.00 84.44 189 ARG A CA 1
ATOM 1493 C C . ARG A 1 189 ? -11.150 15.250 4.011 1.00 84.44 189 ARG A C 1
ATOM 1495 O O . ARG A 1 189 ? -11.056 14.029 4.070 1.00 84.44 189 ARG A O 1
ATOM 1502 N N . ALA A 1 190 ? -10.256 16.015 3.380 1.00 85.00 190 ALA A N 1
ATOM 1503 C CA . ALA A 1 190 ? -9.104 15.465 2.664 1.00 85.00 190 ALA A CA 1
ATOM 1504 C C . ALA A 1 190 ? -8.223 14.596 3.581 1.00 85.00 190 ALA A C 1
ATOM 1506 O O . ALA A 1 190 ? -7.909 13.460 3.235 1.00 85.00 190 ALA A O 1
ATOM 1507 N N . LYS A 1 191 ? -7.922 15.066 4.801 1.00 86.94 191 LYS A N 1
ATOM 1508 C CA . LYS A 1 191 ? -7.163 14.290 5.804 1.00 86.94 191 LYS A CA 1
ATOM 1509 C C . LYS A 1 191 ? -7.878 13.014 6.247 1.00 86.94 191 LYS A C 1
ATOM 1511 O O . LYS A 1 191 ? -7.226 12.009 6.533 1.00 86.94 191 LYS A O 1
ATOM 1516 N N . LEU A 1 192 ? -9.205 13.045 6.364 1.00 88.19 192 LEU A N 1
ATOM 1517 C CA . LEU A 1 192 ? -9.998 11.870 6.734 1.00 88.19 192 LEU A CA 1
ATOM 1518 C C . LEU A 1 192 ? -10.076 10.855 5.590 1.00 88.19 192 LEU A C 1
ATOM 1520 O O . LEU A 1 192 ? -9.966 9.654 5.848 1.00 88.19 192 LEU A O 1
ATOM 1524 N N . LEU A 1 193 ? -10.201 11.318 4.344 1.00 89.19 193 LEU A N 1
ATOM 1525 C CA . LEU A 1 193 ? -10.145 10.477 3.148 1.00 89.19 193 LEU A CA 1
ATOM 1526 C C . LEU A 1 193 ? -8.767 9.825 3.001 1.00 89.19 193 LEU A C 1
ATOM 1528 O O . LEU A 1 193 ? -8.696 8.602 2.901 1.00 89.19 193 LEU A O 1
ATOM 1532 N N . GLU A 1 194 ? -7.680 10.601 3.100 1.00 90.12 194 GLU A N 1
ATOM 1533 C CA . GLU A 1 194 ? -6.301 10.087 3.069 1.00 90.12 194 GLU A CA 1
ATOM 1534 C C . GLU A 1 194 ? -6.119 8.972 4.108 1.00 90.12 194 GLU A C 1
ATOM 1536 O O . GLU A 1 194 ? -5.698 7.853 3.799 1.00 90.12 194 GLU A O 1
ATOM 1541 N N . HIS A 1 195 ? -6.514 9.252 5.353 1.00 91.00 195 HIS A N 1
ATOM 1542 C CA . HIS A 1 195 ? -6.413 8.309 6.458 1.00 91.00 195 HIS A CA 1
ATOM 1543 C C . HIS A 1 195 ? -7.259 7.044 6.233 1.00 91.00 195 HIS A C 1
ATOM 1545 O O . HIS A 1 195 ? -6.832 5.934 6.576 1.00 91.00 195 HIS A O 1
ATOM 1551 N N . SER A 1 196 ? -8.445 7.185 5.640 1.00 91.25 196 SER A N 1
ATOM 1552 C CA . SER A 1 196 ? -9.342 6.068 5.329 1.00 91.25 196 SER A CA 1
ATOM 1553 C C . SER A 1 196 ? -8.778 5.179 4.220 1.00 91.25 196 SER A C 1
ATOM 1555 O O . SER A 1 196 ? -8.755 3.957 4.384 1.00 91.25 196 SER A O 1
ATOM 1557 N N . LEU A 1 197 ? -8.231 5.763 3.148 1.00 92.62 197 LEU A N 1
ATOM 1558 C CA . LEU A 1 197 ? -7.555 5.032 2.068 1.00 92.62 197 LEU A CA 1
ATOM 1559 C C . LEU A 1 197 ? -6.350 4.241 2.599 1.00 92.62 197 LEU A C 1
ATOM 1561 O O . LEU A 1 197 ? -6.205 3.042 2.329 1.00 92.62 197 LEU A O 1
ATOM 1565 N N . VAL A 1 198 ? -5.516 4.881 3.428 1.00 93.12 198 VAL A N 1
ATOM 1566 C CA . VAL A 1 198 ? -4.370 4.236 4.090 1.00 93.12 198 VAL A CA 1
ATOM 1567 C C . VAL A 1 198 ? -4.828 3.088 4.989 1.00 93.12 198 VAL A C 1
ATOM 1569 O O . VAL A 1 198 ? -4.232 2.007 4.967 1.00 93.12 198 VAL A O 1
ATOM 1572 N N . SER A 1 199 ? -5.896 3.293 5.760 1.00 90.81 199 SER A N 1
ATOM 1573 C CA . SER A 1 199 ? -6.454 2.275 6.654 1.00 90.81 199 SER A CA 1
ATOM 1574 C C . SER A 1 199 ? -6.995 1.075 5.877 1.00 90.81 199 SER A C 1
ATOM 1576 O O . SER A 1 199 ? -6.680 -0.063 6.231 1.00 90.81 199 SER A O 1
ATOM 1578 N N . CYS A 1 200 ? -7.717 1.293 4.774 1.00 93.06 200 CYS A N 1
ATOM 1579 C CA . CYS A 1 200 ? -8.206 0.206 3.922 1.00 93.06 200 CYS A CA 1
ATOM 1580 C C . CYS A 1 200 ? -7.049 -0.644 3.383 1.00 93.06 200 CYS A C 1
ATOM 1582 O O . CYS A 1 200 ? -7.078 -1.868 3.503 1.00 93.06 200 CYS A O 1
ATOM 1584 N N . CYS A 1 201 ? -5.967 -0.009 2.917 1.00 91.38 201 CYS A N 1
ATOM 1585 C CA . CYS A 1 201 ? -4.764 -0.707 2.451 1.00 91.38 201 CYS A CA 1
ATOM 1586 C C . CYS A 1 201 ? -3.994 -1.418 3.581 1.00 91.38 201 CYS A C 1
ATOM 1588 O O . CYS A 1 201 ? -3.335 -2.432 3.351 1.00 91.38 201 CYS A O 1
ATOM 1590 N N . LYS A 1 202 ? -4.051 -0.899 4.815 1.00 89.94 202 LYS A N 1
ATOM 1591 C CA . LYS A 1 202 ? -3.392 -1.479 5.999 1.00 89.94 202 LYS A CA 1
ATOM 1592 C C . LYS A 1 202 ? -4.086 -2.745 6.498 1.00 89.94 202 LYS A C 1
ATOM 1594 O O . LYS A 1 202 ? -3.391 -3.641 6.987 1.00 89.94 202 LYS A O 1
ATOM 1599 N N . TYR A 1 203 ? -5.414 -2.804 6.392 1.00 88.62 203 TYR A N 1
ATOM 1600 C CA . TYR A 1 203 ? -6.234 -3.937 6.837 1.00 88.62 203 TYR A CA 1
ATOM 1601 C C . TYR A 1 203 ? -6.670 -4.869 5.695 1.00 88.62 203 TYR A C 1
ATOM 1603 O O . TYR A 1 203 ? -7.085 -5.990 5.977 1.00 88.62 203 TYR A O 1
ATOM 1611 N N . GLY A 1 204 ? -6.520 -4.451 4.434 1.00 89.25 204 GLY A N 1
ATOM 1612 C CA . GLY A 1 204 ? -6.873 -5.244 3.255 1.00 89.25 204 GLY A CA 1
ATOM 1613 C C . GLY A 1 204 ? -8.382 -5.324 3.037 1.00 89.25 204 GLY A C 1
ATOM 1614 O O . GLY A 1 204 ? -8.892 -6.408 2.771 1.00 89.25 204 GLY A O 1
ATOM 1615 N N . ILE A 1 205 ? -9.089 -4.206 3.227 1.00 91.31 205 ILE A N 1
ATOM 1616 C CA . ILE A 1 205 ? -10.543 -4.117 3.047 1.00 91.31 205 ILE A CA 1
ATOM 1617 C C . ILE A 1 205 ? -10.834 -3.548 1.657 1.00 91.31 205 ILE A C 1
ATOM 1619 O O . ILE A 1 205 ? -10.735 -2.342 1.444 1.00 91.31 205 ILE A O 1
ATOM 1623 N N . ASP A 1 206 ? -11.172 -4.428 0.719 1.00 91.69 206 ASP A N 1
ATOM 1624 C CA . ASP A 1 206 ? -11.374 -4.132 -0.701 1.00 91.69 206 ASP A CA 1
ATOM 1625 C C . ASP A 1 206 ? -12.691 -3.395 -0.979 1.00 91.69 206 ASP A C 1
ATOM 1627 O O . ASP A 1 206 ? -12.671 -2.347 -1.613 1.00 91.69 206 ASP A O 1
ATOM 1631 N N . TRP A 1 207 ? -13.820 -3.853 -0.434 1.00 91.38 207 TRP A N 1
ATOM 1632 C CA . TRP A 1 207 ? -15.133 -3.259 -0.741 1.00 91.38 207 TRP A CA 1
ATOM 1633 C C . TRP A 1 207 ? -15.318 -1.829 -0.199 1.00 91.38 207 TRP A C 1
ATOM 1635 O O . TRP A 1 207 ? -15.944 -0.998 -0.848 1.00 91.38 207 TRP A O 1
ATOM 1645 N N . ILE A 1 208 ? -14.757 -1.505 0.976 1.00 92.12 208 ILE A N 1
ATOM 1646 C CA . ILE A 1 208 ? -14.779 -0.119 1.490 1.00 92.12 208 ILE A CA 1
ATOM 1647 C C . ILE A 1 208 ? -13.852 0.767 0.652 1.00 92.12 208 ILE A C 1
ATOM 1649 O O . ILE A 1 208 ? -14.154 1.937 0.443 1.00 92.12 208 ILE A O 1
ATOM 1653 N N . LEU A 1 209 ? -12.733 0.218 0.168 1.00 92.94 209 LEU A N 1
ATOM 1654 C CA . LEU A 1 209 ? -11.814 0.951 -0.695 1.00 92.94 209 LEU A CA 1
ATOM 1655 C C . LEU A 1 209 ? -12.456 1.284 -2.043 1.00 92.94 209 LEU A C 1
ATOM 1657 O O . LEU A 1 209 ? -12.350 2.424 -2.474 1.00 92.94 209 LEU A O 1
ATOM 1661 N N . GLU A 1 210 ? -13.135 0.321 -2.668 1.00 92.12 210 GLU A N 1
ATOM 1662 C CA . GLU A 1 210 ? -13.896 0.524 -3.907 1.00 92.12 210 GLU A CA 1
ATOM 1663 C C . GLU A 1 210 ? -14.897 1.674 -3.743 1.00 92.12 210 GLU A C 1
ATOM 1665 O O . GLU A 1 210 ? -14.835 2.655 -4.480 1.00 92.12 210 GLU A O 1
ATOM 1670 N N . TRP A 1 211 ? -15.713 1.629 -2.684 1.00 90.94 211 TRP A N 1
ATOM 1671 C CA . TRP A 1 211 ? -16.658 2.703 -2.371 1.00 90.94 211 TRP A CA 1
ATOM 1672 C C . TRP A 1 211 ? -15.975 4.065 -2.144 1.00 90.94 211 TRP A C 1
ATOM 1674 O O . TRP A 1 211 ? -16.450 5.089 -2.631 1.00 90.94 211 TRP A O 1
ATOM 1684 N N . LEU A 1 212 ? -14.845 4.101 -1.425 1.00 90.31 212 LEU A N 1
ATOM 1685 C CA . LEU A 1 212 ? -14.095 5.344 -1.204 1.00 90.31 212 LEU A CA 1
ATOM 1686 C C . LEU A 1 212 ? -13.551 5.930 -2.512 1.00 90.31 212 LEU A C 1
ATOM 1688 O O . LEU A 1 212 ? -13.575 7.145 -2.679 1.00 90.31 212 LEU A O 1
ATOM 1692 N N . LEU A 1 213 ? -13.053 5.094 -3.426 1.00 89.12 213 LEU A N 1
ATOM 1693 C CA . LEU A 1 213 ? -12.538 5.544 -4.722 1.00 89.12 213 LEU A CA 1
ATOM 1694 C C . LEU A 1 213 ? -13.660 6.081 -5.623 1.00 89.12 213 LEU A C 1
ATOM 1696 O O . LEU A 1 213 ? -13.432 7.067 -6.329 1.00 89.12 213 LEU A O 1
ATOM 1700 N N . GLU A 1 214 ? -14.851 5.476 -5.567 1.00 87.94 214 GLU A N 1
ATOM 1701 C CA . GLU A 1 214 ? -16.056 5.964 -6.253 1.00 87.94 214 GLU A CA 1
ATOM 1702 C C . GLU A 1 214 ? -16.538 7.315 -5.707 1.00 87.94 214 GLU A C 1
ATOM 1704 O O . GLU A 1 214 ? -16.955 8.163 -6.487 1.00 87.94 214 GLU A O 1
ATOM 1709 N N . GLU A 1 215 ? -16.464 7.559 -4.395 1.00 84.88 215 GLU A N 1
ATOM 1710 C CA . GLU A 1 215 ? -16.925 8.830 -3.805 1.00 84.88 215 GLU A CA 1
ATOM 1711 C C . GLU A 1 215 ? -15.990 10.012 -4.131 1.00 84.88 215 GLU A C 1
ATOM 1713 O O . GLU A 1 215 ? -16.428 11.165 -4.172 1.00 84.88 215 GLU A O 1
ATOM 1718 N N . ILE A 1 216 ? -14.702 9.754 -4.385 1.00 81.50 216 ILE A N 1
ATOM 1719 C CA . ILE A 1 216 ? -13.702 10.783 -4.714 1.00 81.50 216 ILE A CA 1
ATOM 1720 C C . ILE A 1 216 ? -13.857 11.188 -6.189 1.00 81.50 216 ILE A C 1
ATOM 1722 O O . ILE A 1 216 ? -12.979 10.926 -6.988 1.00 81.50 216 ILE A O 1
ATOM 1726 N N . GLU A 1 217 ? -14.958 11.796 -6.631 1.00 74.06 217 GLU A N 1
ATOM 1727 C CA . GLU A 1 217 ? -15.081 12.265 -8.034 1.00 74.06 217 GLU A CA 1
ATOM 1728 C C . GLU A 1 217 ? -14.532 13.687 -8.250 1.00 74.06 217 GLU A C 1
ATOM 1730 O O . GLU A 1 217 ? -14.277 14.100 -9.385 1.00 74.06 217 GLU A O 1
ATOM 1735 N N . ASN A 1 218 ? -14.337 14.454 -7.175 1.00 67.88 218 ASN A N 1
ATOM 1736 C CA . ASN A 1 218 ? -13.967 15.867 -7.254 1.00 67.88 218 ASN A CA 1
ATOM 1737 C C . ASN A 1 218 ? -12.493 16.047 -7.641 1.00 67.88 218 ASN A C 1
ATOM 1739 O O . ASN A 1 218 ? -11.617 15.489 -6.985 1.00 67.88 218 ASN A O 1
ATOM 1743 N N . GLU A 1 219 ? -12.207 16.894 -8.641 1.00 66.25 219 GLU A N 1
ATOM 1744 C CA . GLU A 1 219 ? -10.834 17.185 -9.105 1.00 66.25 219 GLU A CA 1
ATOM 1745 C C . GLU A 1 219 ? -9.896 17.627 -7.965 1.00 66.25 219 GLU A C 1
ATOM 1747 O O . GLU A 1 219 ? -8.732 17.232 -7.950 1.00 66.25 219 GLU A O 1
ATOM 1752 N N . ASP A 1 220 ? -10.413 18.372 -6.983 1.00 65.94 220 ASP A N 1
ATOM 1753 C CA . ASP A 1 220 ? -9.648 18.855 -5.824 1.00 65.94 220 ASP A CA 1
ATOM 1754 C C . ASP A 1 220 ? -9.266 17.733 -4.831 1.00 65.94 220 ASP A C 1
ATOM 1756 O O . ASP A 1 220 ? -8.320 17.881 -4.062 1.00 65.94 220 ASP A O 1
ATOM 1760 N N . GLU A 1 221 ? -9.982 16.604 -4.834 1.00 70.31 221 GLU A N 1
ATOM 1761 C CA . GLU A 1 221 ? -9.744 15.462 -3.936 1.00 70.31 221 GLU A CA 1
ATOM 1762 C C . GLU A 1 221 ? -8.883 14.368 -4.599 1.00 70.31 221 GLU A C 1
ATOM 1764 O O . GLU A 1 221 ? -8.413 13.453 -3.924 1.00 70.31 221 GLU A O 1
ATOM 1769 N N . VAL A 1 222 ? -8.607 14.469 -5.906 1.00 74.62 222 VAL A N 1
ATOM 1770 C CA . VAL A 1 222 ? -7.793 13.483 -6.645 1.00 74.62 222 VAL A CA 1
ATOM 1771 C C . VAL A 1 222 ? -6.340 13.454 -6.158 1.00 74.62 222 VAL A C 1
ATOM 1773 O O . VAL A 1 222 ? -5.699 12.401 -6.192 1.00 74.62 222 VAL A O 1
ATOM 1776 N N . GLU A 1 223 ? -5.810 14.579 -5.667 1.00 81.25 223 GLU A N 1
ATOM 1777 C CA . GLU A 1 223 ? -4.452 14.628 -5.107 1.00 81.25 223 GLU A CA 1
ATOM 1778 C C . GLU A 1 223 ? -4.308 13.715 -3.874 1.00 81.25 223 GLU A C 1
ATOM 1780 O O . GLU A 1 223 ? -3.281 13.047 -3.729 1.00 81.25 223 GLU A O 1
ATOM 1785 N N . VAL A 1 224 ? -5.379 13.565 -3.082 1.00 84.88 224 VAL A N 1
ATOM 1786 C CA . VAL A 1 224 ? -5.417 12.763 -1.844 1.00 84.88 224 VAL A CA 1
ATOM 1787 C C . VAL A 1 224 ? -5.080 11.293 -2.098 1.00 84.88 224 VAL A C 1
ATOM 1789 O O . VAL A 1 224 ? -4.409 10.650 -1.288 1.00 84.88 224 VAL A O 1
ATOM 1792 N N . ILE A 1 225 ? -5.488 10.755 -3.252 1.00 85.56 225 ILE A N 1
ATOM 1793 C CA . ILE A 1 225 ? -5.214 9.363 -3.649 1.00 85.56 225 ILE A CA 1
ATOM 1794 C C . ILE A 1 225 ? -3.701 9.100 -3.704 1.00 85.56 225 ILE A C 1
ATOM 1796 O O . ILE A 1 225 ? -3.231 8.008 -3.376 1.00 85.56 225 ILE A O 1
ATOM 1800 N N . ASN A 1 226 ? -2.932 10.113 -4.103 1.00 88.00 226 ASN A N 1
ATOM 1801 C CA . ASN A 1 226 ? -1.499 10.013 -4.343 1.00 88.00 226 ASN A CA 1
ATOM 1802 C C . ASN A 1 226 ? -0.648 10.658 -3.244 1.00 88.00 226 ASN A C 1
ATOM 1804 O O . ASN A 1 226 ? 0.582 10.627 -3.358 1.00 88.00 226 ASN A O 1
ATOM 1808 N N . ASP A 1 227 ? -1.241 11.225 -2.192 1.00 87.88 227 ASP A N 1
ATOM 1809 C CA . ASP A 1 227 ? -0.501 11.816 -1.070 1.00 87.88 227 ASP A CA 1
ATOM 1810 C C . ASP A 1 227 ? 0.323 10.761 -0.329 1.00 87.88 227 ASP A C 1
ATOM 1812 O O . ASP A 1 227 ? 1.518 10.954 -0.065 1.00 87.88 227 ASP A O 1
ATOM 1816 N N . HIS A 1 228 ? -0.268 9.583 -0.125 1.00 89.44 228 HIS A N 1
ATOM 1817 C CA . HIS A 1 228 ? 0.393 8.440 0.485 1.00 89.44 228 HIS A CA 1
ATOM 1818 C C . HIS A 1 228 ? 0.712 7.349 -0.559 1.00 89.44 228 HIS A C 1
ATOM 1820 O O . HIS A 1 228 ? -0.089 7.081 -1.450 1.00 89.44 228 HIS A O 1
ATOM 1826 N N . PRO A 1 229 ? 1.854 6.636 -0.471 1.00 91.25 229 PRO A N 1
ATOM 1827 C CA . PRO A 1 229 ? 2.177 5.501 -1.350 1.00 91.25 229 PRO A CA 1
ATOM 1828 C C . PRO A 1 229 ? 1.311 4.254 -1.051 1.00 91.25 229 PRO A C 1
ATOM 1830 O O . PRO A 1 229 ? 1.797 3.263 -0.493 1.00 91.25 229 PRO A O 1
ATOM 1833 N N . LEU A 1 230 ? 0.021 4.296 -1.402 1.00 93.19 230 LEU A N 1
ATOM 1834 C CA . LEU A 1 230 ? -0.974 3.249 -1.118 1.00 93.19 230 LEU A CA 1
ATOM 1835 C C . LEU A 1 230 ? -0.567 1.881 -1.689 1.00 93.19 230 LEU A C 1
ATOM 1837 O O . LEU A 1 230 ? -0.537 0.887 -0.960 1.00 93.19 230 LEU A O 1
ATOM 1841 N N . LEU A 1 231 ? -0.128 1.839 -2.953 1.00 93.06 231 LEU A N 1
ATOM 1842 C CA . LEU A 1 231 ? 0.330 0.606 -3.607 1.00 93.06 231 LEU A CA 1
ATOM 1843 C C . LEU A 1 231 ? 1.509 -0.045 -2.870 1.00 93.06 231 LEU A C 1
ATOM 1845 O O . LEU A 1 231 ? 1.558 -1.266 -2.712 1.00 93.06 231 LEU A O 1
ATOM 1849 N N . ALA A 1 232 ? 2.458 0.756 -2.373 1.00 92.69 232 ALA A N 1
ATOM 1850 C CA . ALA A 1 232 ? 3.597 0.238 -1.620 1.00 92.69 232 ALA A CA 1
ATOM 1851 C C . ALA A 1 232 ? 3.175 -0.311 -0.248 1.00 92.69 232 ALA A C 1
ATOM 1853 O O . ALA A 1 232 ? 3.755 -1.294 0.216 1.00 92.69 232 ALA A O 1
ATOM 1854 N N . LEU A 1 233 ? 2.176 0.298 0.404 1.00 92.00 233 LEU A N 1
ATOM 1855 C CA . LEU A 1 233 ? 1.618 -0.208 1.660 1.00 92.00 233 LEU A CA 1
ATOM 1856 C C . LEU A 1 233 ? 0.930 -1.559 1.475 1.00 92.00 233 LEU A C 1
ATOM 1858 O O . LEU A 1 233 ? 1.250 -2.489 2.216 1.00 92.00 233 LEU A O 1
ATOM 1862 N N . ALA A 1 234 ? 0.040 -1.670 0.488 1.00 91.62 234 ALA A N 1
ATOM 1863 C CA . ALA A 1 234 ? -0.660 -2.916 0.199 1.00 91.62 234 ALA A CA 1
ATOM 1864 C C . ALA A 1 234 ? 0.340 -4.028 -0.165 1.00 91.62 234 ALA A C 1
ATOM 1866 O O . ALA A 1 234 ? 0.325 -5.097 0.445 1.00 91.62 234 ALA A O 1
ATOM 1867 N N . THR A 1 235 ? 1.327 -3.729 -1.024 1.00 91.19 235 THR A N 1
ATOM 1868 C CA . THR A 1 235 ? 2.377 -4.690 -1.418 1.00 91.19 235 THR A CA 1
ATOM 1869 C C . THR A 1 235 ? 3.171 -5.226 -0.221 1.00 91.19 235 THR A C 1
ATOM 1871 O O . THR A 1 235 ? 3.502 -6.407 -0.176 1.00 91.19 235 THR A O 1
ATOM 1874 N N . LYS A 1 236 ? 3.485 -4.386 0.779 1.00 90.50 236 LYS A N 1
ATOM 1875 C CA . LYS A 1 236 ? 4.232 -4.799 1.988 1.00 90.50 236 LYS A CA 1
ATOM 1876 C C . LYS A 1 236 ? 3.496 -5.843 2.832 1.00 90.50 236 LYS A C 1
ATOM 1878 O O . LYS A 1 236 ? 4.138 -6.490 3.660 1.00 90.50 236 LYS A O 1
ATOM 1883 N N . LYS A 1 237 ? 2.171 -5.925 2.707 1.00 88.38 237 LYS A N 1
ATOM 1884 C CA . LYS A 1 237 ? 1.303 -6.786 3.519 1.00 88.38 237 LYS A CA 1
ATOM 1885 C C . LYS A 1 237 ? 0.935 -8.098 2.835 1.00 88.38 237 LYS A C 1
ATOM 1887 O O . LYS A 1 237 ? 0.459 -8.996 3.523 1.00 88.38 237 LYS A O 1
ATOM 1892 N N . ILE A 1 238 ? 1.181 -8.219 1.532 1.00 87.00 238 ILE A N 1
ATOM 1893 C CA . ILE A 1 238 ? 0.960 -9.458 0.787 1.00 87.00 238 ILE A CA 1
ATOM 1894 C C . ILE A 1 238 ? 2.010 -10.485 1.220 1.00 87.00 238 ILE A C 1
ATOM 1896 O O . ILE A 1 238 ? 3.215 -10.243 1.121 1.00 87.00 238 ILE A O 1
ATOM 1900 N N . ASP A 1 239 ? 1.536 -11.625 1.716 1.00 81.19 239 ASP A N 1
ATOM 1901 C CA . ASP A 1 239 ? 2.379 -12.764 2.066 1.00 81.19 239 ASP A CA 1
ATOM 1902 C C . ASP A 1 239 ? 2.557 -13.684 0.850 1.00 81.19 239 ASP A C 1
ATOM 1904 O O . ASP A 1 239 ? 1.622 -13.906 0.078 1.00 81.19 239 ASP A O 1
ATOM 1908 N N . ARG A 1 240 ? 3.761 -14.236 0.697 1.00 72.06 240 ARG A N 1
ATOM 1909 C CA . ARG A 1 240 ? 4.138 -15.121 -0.410 1.00 72.06 240 ARG A CA 1
ATOM 1910 C C . ARG A 1 240 ? 3.440 -16.480 -0.328 1.00 72.06 240 ARG A C 1
ATOM 1912 O O . ARG A 1 240 ? 3.150 -17.064 -1.368 1.00 72.06 240 ARG A O 1
ATOM 1919 N N . ASP A 1 241 ? 3.218 -16.977 0.889 1.00 66.00 241 ASP A N 1
ATOM 1920 C CA . ASP A 1 241 ? 2.802 -18.365 1.138 1.00 66.00 241 ASP A CA 1
ATOM 1921 C C . ASP A 1 241 ? 1.277 -18.531 1.306 1.00 66.00 241 ASP A C 1
ATOM 1923 O O . ASP A 1 241 ? 0.773 -19.654 1.317 1.00 66.00 241 ASP A O 1
ATOM 1927 N N . SER A 1 242 ? 0.535 -17.426 1.435 1.00 59.59 242 SER A N 1
ATOM 1928 C CA . SER A 1 242 ? -0.937 -17.426 1.423 1.00 59.59 242 SER A CA 1
ATOM 1929 C C . SER A 1 242 ? -1.474 -17.390 -0.012 1.00 59.59 242 SER A C 1
ATOM 1931 O O . SER A 1 242 ? -0.718 -17.047 -0.918 1.00 59.59 242 SER A O 1
ATOM 1933 N N . ASP A 1 243 ? -2.753 -17.729 -0.231 1.00 58.38 243 ASP A N 1
ATOM 1934 C CA . ASP A 1 243 ? -3.456 -17.609 -1.523 1.00 58.38 243 ASP A CA 1
ATOM 1935 C C . ASP A 1 243 ? -3.433 -16.148 -2.020 1.00 58.38 243 ASP A C 1
ATOM 1937 O O . ASP A 1 243 ? -4.378 -15.377 -1.850 1.00 58.38 243 ASP A O 1
ATOM 1941 N N . SER A 1 244 ? -2.290 -15.749 -2.577 1.00 61.94 244 SER A N 1
ATOM 1942 C CA . SER A 1 244 ? -1.888 -14.355 -2.771 1.00 61.94 244 SER A CA 1
ATOM 1943 C C . SER A 1 244 ? -2.799 -13.592 -3.729 1.00 61.94 244 SER A C 1
ATOM 1945 O O . SER A 1 244 ? -3.002 -12.399 -3.542 1.00 61.94 244 SER A O 1
ATOM 1947 N N . GLU A 1 245 ? -3.448 -14.298 -4.655 1.00 65.00 245 GLU A N 1
ATOM 1948 C CA . GLU A 1 245 ? -4.432 -13.746 -5.595 1.00 65.00 245 GLU A CA 1
ATOM 1949 C C . GLU A 1 245 ? -5.817 -13.516 -4.959 1.00 65.00 245 GLU A C 1
ATOM 1951 O O . GLU A 1 245 ? -6.626 -12.768 -5.492 1.00 65.00 245 GLU A O 1
ATOM 1956 N N . GLN A 1 246 ? -6.121 -14.133 -3.810 1.00 71.00 246 GLN A N 1
ATOM 1957 C CA . GLN A 1 246 ? -7.408 -13.967 -3.115 1.00 71.00 246 GLN A CA 1
ATOM 1958 C C . GLN A 1 246 ? -7.309 -13.127 -1.840 1.00 71.00 246 GLN A C 1
ATOM 1960 O O . GLN A 1 246 ? -8.329 -12.873 -1.190 1.00 71.00 246 GLN A O 1
ATOM 1965 N N . CYS A 1 247 ? -6.107 -12.686 -1.463 1.00 83.19 247 CYS A N 1
ATOM 1966 C CA . CYS A 1 247 ? -5.932 -11.874 -0.270 1.00 83.19 247 CYS A CA 1
ATOM 1967 C C . CYS A 1 247 ? -6.534 -10.472 -0.470 1.00 83.19 247 CYS A C 1
ATOM 1969 O O . CYS A 1 247 ? -6.419 -9.875 -1.541 1.00 83.19 247 CYS A O 1
ATOM 1971 N N . GLY A 1 248 ? -7.165 -9.925 0.575 1.00 85.50 248 GLY A N 1
ATOM 1972 C CA . GLY A 1 248 ? -7.789 -8.597 0.505 1.00 85.50 248 GLY A CA 1
ATOM 1973 C C . GLY A 1 248 ? -6.802 -7.496 0.102 1.00 85.50 248 GLY A C 1
ATOM 1974 O O . GLY A 1 248 ? -7.150 -6.600 -0.651 1.00 85.50 248 GLY A O 1
ATOM 1975 N N . PHE A 1 249 ? -5.526 -7.620 0.491 1.00 89.69 249 PHE A N 1
ATOM 1976 C CA . PHE A 1 249 ? -4.464 -6.697 0.073 1.00 89.69 249 PHE A CA 1
ATOM 1977 C C . PHE A 1 249 ? -4.208 -6.701 -1.436 1.00 89.69 249 PHE A C 1
ATOM 1979 O O . PHE A 1 249 ? -3.953 -5.642 -2.003 1.00 89.69 249 PHE A O 1
ATOM 1986 N N . PHE A 1 250 ? -4.260 -7.870 -2.079 1.00 90.56 250 PHE A N 1
ATOM 1987 C CA . PHE A 1 250 ? -4.068 -7.981 -3.522 1.00 90.56 250 PHE A CA 1
ATOM 1988 C C . PHE A 1 250 ? -5.250 -7.377 -4.273 1.00 90.56 250 PHE A C 1
ATOM 1990 O O . PHE A 1 250 ? -5.036 -6.560 -5.160 1.00 90.56 250 PHE A O 1
ATOM 1997 N N . LYS A 1 251 ? -6.481 -7.646 -3.828 1.00 90.81 251 LYS A N 1
ATOM 1998 C CA . LYS A 1 251 ? -7.677 -6.995 -4.382 1.00 90.81 251 LYS A CA 1
ATOM 1999 C C . LYS A 1 251 ? -7.652 -5.479 -4.209 1.00 90.81 251 LYS A C 1
ATOM 2001 O O . LYS A 1 251 ? -7.968 -4.756 -5.142 1.00 90.81 251 LYS A O 1
ATOM 2006 N N . CYS A 1 252 ? -7.206 -4.978 -3.051 1.00 91.69 252 CYS A N 1
ATOM 2007 C CA . CYS A 1 252 ? -6.984 -3.542 -2.877 1.00 91.69 252 CYS A CA 1
ATOM 2008 C C . CYS A 1 252 ? -5.988 -3.002 -3.911 1.00 91.69 252 CYS A C 1
ATOM 2010 O O . CYS A 1 252 ? -6.181 -1.905 -4.419 1.00 91.69 252 CYS A O 1
ATOM 2012 N N . MET A 1 253 ? -4.922 -3.744 -4.230 1.00 92.31 253 MET A N 1
ATOM 2013 C CA . MET A 1 253 ? -3.987 -3.334 -5.281 1.00 92.31 253 MET A CA 1
ATOM 2014 C C . MET A 1 253 ? -4.612 -3.354 -6.673 1.00 92.31 253 MET A C 1
ATOM 2016 O O . MET A 1 253 ? -4.332 -2.441 -7.439 1.00 92.31 253 MET A O 1
ATOM 2020 N N . GLU A 1 254 ? -5.421 -4.361 -7.002 1.00 92.62 254 GLU A N 1
ATOM 2021 C CA . GLU A 1 254 ? -6.144 -4.419 -8.278 1.00 92.62 254 GLU A CA 1
ATOM 2022 C C . GLU A 1 254 ? -7.063 -3.206 -8.431 1.00 92.62 254 GLU A C 1
ATOM 2024 O O . GLU A 1 254 ? -6.892 -2.454 -9.383 1.00 92.62 254 GLU A O 1
ATOM 2029 N N . LEU A 1 255 ? -7.913 -2.931 -7.437 1.00 92.31 255 LEU A N 1
ATOM 2030 C CA . LEU A 1 255 ? -8.809 -1.768 -7.430 1.00 92.31 255 LEU A CA 1
ATOM 2031 C C . LEU A 1 255 ? -8.047 -0.443 -7.581 1.00 92.31 255 LEU A C 1
ATOM 2033 O O . LEU A 1 255 ? -8.434 0.421 -8.363 1.00 92.31 255 LEU A O 1
ATOM 2037 N N . LEU A 1 256 ? -6.927 -0.288 -6.866 1.00 92.81 256 LEU A N 1
ATOM 2038 C CA . LEU A 1 256 ? -6.090 0.909 -6.979 1.00 92.81 256 LEU A CA 1
ATOM 2039 C C . LEU A 1 256 ? -5.458 1.055 -8.367 1.00 92.81 256 LEU A C 1
ATOM 2041 O O . LEU A 1 256 ? -5.260 2.178 -8.803 1.00 92.81 256 LEU A O 1
ATOM 2045 N N . LEU A 1 257 ? -5.092 -0.044 -9.034 1.00 92.56 257 LEU A N 1
ATOM 2046 C CA . LEU A 1 257 ? -4.463 -0.020 -10.361 1.00 92.56 257 LEU A CA 1
ATOM 2047 C C . LEU A 1 257 ? -5.478 0.100 -11.503 1.00 92.56 257 LEU A C 1
ATOM 2049 O O . LEU A 1 257 ? -5.130 0.621 -12.561 1.00 92.56 257 LEU A O 1
ATOM 2053 N N . GLU A 1 258 ? -6.712 -0.358 -11.297 1.00 91.62 258 GLU A N 1
ATOM 2054 C CA . GLU A 1 258 ? -7.841 -0.104 -12.197 1.00 91.62 258 GLU A CA 1
ATOM 2055 C C . GLU A 1 258 ? -8.225 1.382 -12.211 1.00 91.62 258 GLU A C 1
ATOM 2057 O O . GLU A 1 258 ? -8.679 1.905 -13.234 1.00 91.62 258 GLU A O 1
ATOM 2062 N N . ASP A 1 259 ? -7.972 2.088 -11.107 1.00 88.69 259 ASP A N 1
ATOM 2063 C CA . ASP A 1 259 ? -8.132 3.531 -11.027 1.00 88.69 259 ASP A CA 1
ATOM 2064 C C . ASP A 1 259 ? -7.017 4.266 -11.793 1.00 88.69 259 ASP A C 1
ATOM 2066 O O . ASP A 1 259 ? -5.866 4.374 -11.363 1.00 88.69 259 ASP A O 1
ATOM 2070 N N . GLY A 1 260 ? -7.375 4.851 -12.939 1.00 83.81 260 GLY A N 1
ATOM 2071 C CA . GLY A 1 260 ? -6.447 5.593 -13.797 1.00 83.81 260 GLY A CA 1
ATOM 2072 C C . GLY A 1 260 ? -5.827 6.850 -13.168 1.00 83.81 260 GLY A C 1
ATOM 2073 O O . GLY A 1 260 ? -4.955 7.461 -13.789 1.00 83.81 260 GLY A O 1
ATOM 2074 N N . ARG A 1 261 ? -6.266 7.257 -11.970 1.00 89.06 261 ARG A N 1
ATOM 2075 C CA . ARG A 1 261 ? -5.735 8.409 -11.222 1.00 89.06 261 ARG A CA 1
ATOM 2076 C C . ARG A 1 261 ? -4.519 8.059 -10.368 1.00 89.06 261 ARG A C 1
ATOM 2078 O O . ARG A 1 261 ? -3.828 8.970 -9.909 1.00 89.06 261 ARG A O 1
ATOM 2085 N N . ILE A 1 262 ? -4.251 6.774 -10.131 1.00 90.56 262 ILE A N 1
ATOM 2086 C CA . ILE A 1 262 ? -3.149 6.334 -9.274 1.00 90.56 262 ILE A CA 1
ATOM 2087 C C . ILE A 1 262 ? -1.781 6.595 -9.932 1.00 90.56 262 ILE A C 1
ATOM 2089 O O . ILE A 1 262 ? -1.546 6.293 -11.105 1.00 90.56 262 ILE A O 1
ATOM 2093 N N . ASP A 1 263 ? -0.821 7.092 -9.156 1.00 90.88 263 ASP A N 1
ATOM 2094 C CA . ASP A 1 263 ? 0.587 7.109 -9.536 1.00 90.88 263 ASP A CA 1
ATOM 2095 C C . ASP A 1 263 ? 1.256 5.792 -9.121 1.00 90.88 263 ASP A C 1
ATOM 2097 O O . ASP A 1 263 ? 1.727 5.611 -7.994 1.00 90.88 263 ASP A O 1
ATOM 2101 N N . VAL A 1 264 ? 1.356 4.872 -10.083 1.00 93.00 264 VAL A N 1
ATOM 2102 C CA . VAL A 1 264 ? 2.024 3.566 -9.930 1.00 93.00 264 VAL A CA 1
ATOM 2103 C C . VAL A 1 264 ? 3.479 3.701 -9.454 1.00 93.00 264 VAL A C 1
ATOM 2105 O O . VAL A 1 264 ? 4.031 2.798 -8.816 1.00 93.00 264 VAL A O 1
ATOM 2108 N N . ASN A 1 265 ? 4.115 4.837 -9.746 1.00 91.69 265 ASN A N 1
ATOM 2109 C CA . ASN A 1 265 ? 5.518 5.099 -9.457 1.00 91.69 265 ASN A CA 1
ATOM 2110 C C . ASN A 1 265 ? 5.738 5.939 -8.196 1.00 91.69 265 ASN A C 1
ATOM 2112 O O . ASN A 1 265 ? 6.889 6.282 -7.904 1.00 91.69 265 ASN A O 1
ATOM 2116 N N . LYS A 1 266 ? 4.684 6.216 -7.415 1.00 91.25 266 LYS A N 1
ATOM 2117 C CA . LYS A 1 266 ? 4.808 6.927 -6.142 1.00 91.25 266 LYS A CA 1
ATOM 2118 C C . LYS A 1 266 ? 5.772 6.187 -5.214 1.00 91.25 266 LYS A C 1
ATOM 2120 O O . LYS A 1 266 ? 5.633 4.992 -4.933 1.00 91.25 266 LYS A O 1
ATOM 2125 N N . THR A 1 267 ? 6.772 6.914 -4.726 1.00 90.25 267 THR A N 1
ATOM 2126 C CA . THR A 1 267 ? 7.748 6.402 -3.764 1.00 90.25 267 THR A CA 1
ATOM 2127 C C . THR A 1 267 ? 7.318 6.693 -2.338 1.00 90.25 267 THR A C 1
ATOM 2129 O O . THR A 1 267 ? 6.765 7.756 -2.057 1.00 90.25 267 THR A O 1
ATOM 2132 N N . ASP A 1 268 ? 7.647 5.795 -1.416 1.00 90.06 268 ASP A N 1
ATOM 2133 C CA . ASP A 1 268 ? 7.514 6.070 0.009 1.00 90.06 268 ASP A CA 1
ATOM 2134 C C . ASP A 1 268 ? 8.629 6.974 0.557 1.00 90.06 268 ASP A C 1
ATOM 2136 O O . ASP A 1 268 ? 9.518 7.418 -0.171 1.00 90.06 268 ASP A O 1
ATOM 2140 N N . GLY A 1 269 ? 8.601 7.243 1.867 1.00 87.12 269 GLY A N 1
ATOM 2141 C CA . GLY A 1 269 ? 9.618 8.065 2.534 1.00 87.12 269 GLY A CA 1
ATOM 2142 C C . GLY A 1 269 ? 11.050 7.510 2.457 1.00 87.12 269 GLY A C 1
ATOM 2143 O O . GLY A 1 269 ? 11.986 8.207 2.840 1.00 87.12 269 GLY A O 1
ATOM 2144 N N . GLN A 1 270 ? 11.244 6.276 1.974 1.00 85.62 270 GLN A N 1
ATOM 2145 C CA . GLN A 1 270 ? 12.556 5.671 1.717 1.00 85.62 270 GLN A CA 1
ATOM 2146 C C . GLN A 1 270 ? 12.960 5.739 0.236 1.00 85.62 270 GLN A C 1
ATOM 2148 O O . GLN A 1 270 ? 14.047 5.280 -0.113 1.00 85.62 270 GLN A O 1
ATOM 2153 N N . GLY A 1 271 ? 12.111 6.290 -0.634 1.00 86.88 271 GLY A N 1
ATOM 2154 C CA . GLY A 1 271 ? 12.324 6.296 -2.079 1.00 86.88 271 GLY A CA 1
ATOM 2155 C C . GLY A 1 271 ? 11.924 4.985 -2.766 1.00 86.88 271 GLY A C 1
ATOM 2156 O O . GLY A 1 271 ? 12.269 4.788 -3.929 1.00 86.88 271 GLY A O 1
ATOM 2157 N N . PHE A 1 272 ? 11.215 4.075 -2.086 1.00 89.75 272 PHE A N 1
ATOM 2158 C CA . PHE A 1 272 ? 10.807 2.794 -2.666 1.00 89.75 272 PHE A CA 1
ATOM 2159 C C . PHE A 1 272 ? 9.392 2.848 -3.237 1.00 89.75 272 PHE A C 1
ATOM 2161 O O . PHE A 1 272 ? 8.448 3.260 -2.569 1.00 89.75 272 PHE A O 1
ATOM 2168 N N . THR A 1 273 ? 9.249 2.377 -4.475 1.00 92.62 273 THR A N 1
ATOM 2169 C CA . THR A 1 273 ? 7.952 2.161 -5.140 1.00 92.62 273 THR A CA 1
ATOM 2170 C C . THR A 1 273 ? 7.353 0.802 -4.772 1.00 92.62 273 THR A C 1
ATOM 2172 O O . THR A 1 273 ? 8.042 -0.068 -4.228 1.00 92.62 273 THR A O 1
ATOM 2175 N N . ALA A 1 274 ? 6.090 0.567 -5.136 1.00 93.94 274 ALA A N 1
ATOM 2176 C CA . ALA A 1 274 ? 5.449 -0.742 -4.987 1.00 93.94 274 ALA A CA 1
ATOM 2177 C C . ALA A 1 274 ? 6.262 -1.877 -5.643 1.00 93.94 274 ALA A C 1
ATOM 2179 O O . ALA A 1 274 ? 6.477 -2.923 -5.028 1.00 93.94 274 ALA A O 1
ATOM 2180 N N . LEU A 1 275 ? 6.837 -1.632 -6.829 1.00 94.56 275 LEU A N 1
ATOM 2181 C CA . LEU A 1 275 ? 7.656 -2.622 -7.537 1.00 94.56 275 LEU A CA 1
ATOM 2182 C C . LEU A 1 275 ? 8.924 -3.004 -6.752 1.00 94.56 275 LEU A C 1
ATOM 2184 O O . LEU A 1 275 ? 9.323 -4.167 -6.766 1.00 94.56 275 LEU A O 1
ATOM 2188 N N . HIS A 1 276 ? 9.527 -2.078 -5.993 1.00 92.31 276 HIS A N 1
ATOM 2189 C CA . HIS A 1 276 ? 10.669 -2.406 -5.127 1.00 92.31 276 HIS A CA 1
ATOM 2190 C C . HIS A 1 276 ? 10.301 -3.444 -4.063 1.00 92.31 276 HIS A C 1
ATOM 2192 O O . HIS A 1 276 ? 11.080 -4.364 -3.798 1.00 92.31 276 HIS A O 1
ATOM 2198 N N . TYR A 1 277 ? 9.120 -3.307 -3.457 1.00 91.94 277 TYR A N 1
ATOM 2199 C CA . TYR A 1 277 ? 8.633 -4.256 -2.461 1.00 91.94 277 TYR A CA 1
ATOM 2200 C C . TYR A 1 277 ? 8.252 -5.590 -3.090 1.00 91.94 277 TYR A C 1
ATOM 2202 O O . TYR A 1 277 ? 8.667 -6.622 -2.568 1.00 91.94 277 TYR A O 1
ATOM 2210 N N . ALA A 1 278 ? 7.577 -5.577 -4.241 1.00 92.50 278 ALA A N 1
ATOM 2211 C CA . ALA A 1 278 ? 7.192 -6.791 -4.957 1.00 92.50 278 ALA A CA 1
ATOM 2212 C C . ALA A 1 278 ? 8.412 -7.661 -5.313 1.00 92.50 278 ALA A C 1
ATOM 2214 O O . ALA A 1 278 ? 8.421 -8.862 -5.055 1.00 92.50 278 ALA A O 1
ATOM 2215 N N . VAL A 1 279 ? 9.489 -7.041 -5.806 1.00 91.38 279 VAL A N 1
ATOM 2216 C CA . VAL A 1 279 ? 10.749 -7.730 -6.139 1.00 91.38 279 VAL A CA 1
ATOM 2217 C C . VAL A 1 279 ? 11.467 -8.224 -4.887 1.00 91.38 279 VAL A C 1
ATOM 2219 O O . VAL A 1 279 ? 11.970 -9.346 -4.848 1.00 91.38 279 VAL A O 1
ATOM 2222 N N . LYS A 1 280 ? 11.510 -7.406 -3.828 1.00 89.62 280 LYS A N 1
ATOM 2223 C CA . LYS A 1 280 ? 12.141 -7.785 -2.555 1.00 89.62 280 LYS A CA 1
ATOM 2224 C C . LYS A 1 280 ? 11.444 -8.982 -1.900 1.00 89.62 280 LYS A C 1
ATOM 2226 O O . LYS A 1 280 ? 12.127 -9.805 -1.294 1.00 89.62 280 LYS A O 1
ATOM 2231 N N . LEU A 1 281 ? 10.118 -9.051 -2.004 1.00 88.94 281 LEU A N 1
ATOM 2232 C CA . LEU A 1 281 ? 9.281 -10.118 -1.453 1.00 88.94 281 LEU A CA 1
ATOM 2233 C C . LEU A 1 281 ? 9.105 -11.308 -2.416 1.00 88.94 281 LEU A C 1
ATOM 2235 O O . LEU A 1 281 ? 8.542 -12.320 -2.011 1.00 88.94 281 LEU A O 1
ATOM 2239 N N . GLN A 1 282 ? 9.631 -11.223 -3.647 1.00 90.00 282 GLN A N 1
ATOM 2240 C CA . GLN A 1 282 ? 9.495 -12.246 -4.698 1.00 90.00 282 GLN A CA 1
ATOM 2241 C C . GLN A 1 282 ? 8.025 -12.565 -5.030 1.00 90.00 282 GLN A C 1
ATOM 2243 O O . GLN A 1 282 ? 7.637 -13.724 -5.164 1.00 90.00 282 GLN A O 1
ATOM 2248 N N . LEU A 1 283 ? 7.196 -11.521 -5.126 1.00 90.25 283 LEU A N 1
ATOM 2249 C CA . LEU A 1 283 ? 5.774 -11.621 -5.460 1.00 90.25 283 LEU A CA 1
ATOM 2250 C C . LEU A 1 283 ? 5.596 -11.505 -6.976 1.00 90.25 283 LEU A C 1
ATOM 2252 O O . LEU A 1 283 ? 5.451 -10.407 -7.510 1.00 90.25 283 LEU A O 1
ATOM 2256 N N . ASP A 1 284 ? 5.675 -12.624 -7.692 1.00 90.31 284 ASP A N 1
ATOM 2257 C CA . ASP A 1 284 ? 5.693 -12.627 -9.163 1.00 90.31 284 ASP A CA 1
ATOM 2258 C C . ASP A 1 284 ? 4.374 -12.145 -9.791 1.00 90.31 284 ASP A C 1
ATOM 2260 O O . ASP A 1 284 ? 4.384 -11.455 -10.809 1.00 90.31 284 ASP A O 1
ATOM 2264 N N . HIS A 1 285 ? 3.230 -12.470 -9.185 1.00 89.19 285 HIS A N 1
ATOM 2265 C CA . HIS A 1 285 ? 1.913 -12.003 -9.636 1.00 89.19 285 HIS A CA 1
ATOM 2266 C C . HIS A 1 285 ? 1.775 -10.477 -9.465 1.00 89.19 285 HIS A C 1
ATOM 2268 O O . HIS A 1 285 ? 1.402 -9.790 -10.413 1.00 89.19 285 HIS A O 1
ATOM 2274 N N . VAL A 1 286 ? 2.194 -9.922 -8.318 1.00 91.81 286 VAL A N 1
ATOM 2275 C CA . VAL A 1 286 ? 2.227 -8.463 -8.092 1.00 91.81 286 VAL A CA 1
ATOM 2276 C C . VAL A 1 286 ? 3.207 -7.769 -9.040 1.00 91.81 286 VAL A C 1
ATOM 2278 O O . VAL A 1 286 ? 2.900 -6.703 -9.566 1.00 91.81 286 VAL A O 1
ATOM 2281 N N . GLN A 1 287 ? 4.385 -8.358 -9.282 1.00 93.00 287 GLN A N 1
ATOM 2282 C CA . GLN A 1 287 ? 5.353 -7.815 -10.239 1.00 93.00 287 GLN A CA 1
ATOM 2283 C C . GLN A 1 287 ? 4.741 -7.696 -11.639 1.00 93.00 287 GLN A C 1
ATOM 2285 O O . GLN A 1 287 ? 4.854 -6.633 -12.240 1.00 93.00 287 GLN A O 1
ATOM 2290 N N . ARG A 1 288 ? 4.062 -8.742 -12.135 1.00 92.38 288 ARG A N 1
ATOM 2291 C CA . ARG A 1 288 ? 3.359 -8.697 -13.428 1.00 92.38 288 ARG A CA 1
ATOM 2292 C C . ARG A 1 288 ? 2.309 -7.592 -13.452 1.00 92.38 288 ARG A C 1
ATOM 2294 O O . ARG A 1 288 ? 2.389 -6.720 -14.306 1.00 92.38 288 ARG A O 1
ATOM 2301 N N . LEU A 1 289 ? 1.409 -7.568 -12.468 1.00 92.56 289 LEU A N 1
ATOM 2302 C CA . LEU A 1 289 ? 0.325 -6.587 -12.401 1.00 92.56 289 LEU A CA 1
ATOM 2303 C C . LEU A 1 289 ? 0.843 -5.136 -12.400 1.00 92.56 289 LEU A C 1
ATOM 2305 O O . LEU A 1 289 ? 0.336 -4.287 -13.133 1.00 92.56 289 LEU A O 1
ATOM 2309 N N . LEU A 1 290 ? 1.893 -4.850 -11.624 1.00 94.38 290 LEU A N 1
ATOM 2310 C CA . LEU A 1 290 ? 2.523 -3.527 -11.591 1.00 94.38 290 LEU A CA 1
ATOM 2311 C C . LEU A 1 290 ? 3.190 -3.169 -12.926 1.00 94.38 290 LEU A C 1
ATOM 2313 O O . LEU A 1 290 ? 3.081 -2.030 -13.382 1.00 94.38 290 LEU A O 1
ATOM 2317 N N . LEU A 1 291 ? 3.886 -4.116 -13.560 1.00 93.88 291 LEU A N 1
ATOM 2318 C CA . LEU A 1 291 ? 4.538 -3.888 -14.850 1.00 93.88 291 LEU A CA 1
ATOM 2319 C C . LEU A 1 291 ? 3.512 -3.620 -15.958 1.00 93.88 291 LEU A C 1
ATOM 2321 O O . LEU A 1 291 ? 3.691 -2.659 -16.708 1.00 93.88 291 LEU A O 1
ATOM 2325 N N . THR A 1 292 ? 2.419 -4.384 -16.023 1.00 92.31 292 THR A N 1
ATOM 2326 C CA . THR A 1 292 ? 1.316 -4.162 -16.974 1.00 92.31 292 THR A CA 1
ATOM 2327 C C . THR A 1 292 ? 0.701 -2.768 -16.812 1.00 92.31 292 THR A C 1
ATOM 2329 O O . THR A 1 292 ? 0.377 -2.117 -17.802 1.00 92.31 292 THR A O 1
ATOM 2332 N N . ASN A 1 293 ? 0.643 -2.253 -15.580 1.00 92.75 293 ASN A N 1
ATOM 2333 C CA . ASN A 1 293 ? 0.160 -0.902 -15.273 1.00 92.75 293 ASN A CA 1
ATOM 2334 C C . ASN A 1 293 ? 1.229 0.204 -15.410 1.00 92.75 293 ASN A C 1
ATOM 2336 O O . ASN A 1 293 ? 1.008 1.348 -15.023 1.00 92.75 293 ASN A O 1
ATOM 2340 N N . GLY A 1 294 ? 2.390 -0.092 -16.004 1.00 91.19 294 GLY A N 1
ATOM 2341 C CA . GLY A 1 294 ? 3.395 0.923 -16.336 1.00 91.19 294 GLY A CA 1
ATOM 2342 C C . GLY A 1 294 ? 4.374 1.262 -15.208 1.00 91.19 294 GLY A C 1
ATOM 2343 O O . GLY A 1 294 ? 4.975 2.339 -15.227 1.00 91.19 294 GLY A O 1
ATOM 2344 N N . ALA A 1 295 ? 4.582 0.361 -14.242 1.00 93.81 295 ALA A N 1
ATOM 2345 C CA . ALA A 1 295 ? 5.609 0.547 -13.220 1.00 93.81 295 ALA A CA 1
ATOM 2346 C C . ALA A 1 295 ? 7.011 0.701 -13.836 1.00 93.81 295 ALA A C 1
ATOM 2348 O O . ALA A 1 295 ? 7.433 -0.072 -14.704 1.00 93.81 295 ALA A O 1
ATOM 2349 N N . TYR A 1 296 ? 7.753 1.693 -13.353 1.00 92.44 296 TYR A N 1
ATOM 2350 C CA . TYR A 1 296 ? 9.084 2.042 -13.821 1.00 92.44 296 TYR A CA 1
ATOM 2351 C C . TYR A 1 296 ? 10.130 1.039 -13.323 1.00 92.44 296 TYR A C 1
ATOM 2353 O O . TYR A 1 296 ? 10.321 0.846 -12.119 1.00 92.44 296 TYR A O 1
ATOM 2361 N N . VAL A 1 297 ? 10.862 0.425 -14.255 1.00 91.25 297 VAL A N 1
ATOM 2362 C CA . VAL A 1 297 ? 11.850 -0.625 -13.940 1.00 91.25 297 VAL A CA 1
ATOM 2363 C C . VAL A 1 297 ? 13.221 -0.079 -13.540 1.00 91.25 297 VAL A C 1
ATOM 2365 O O . VAL A 1 297 ? 14.017 -0.784 -12.920 1.00 91.25 297 VAL A O 1
ATOM 2368 N N . GLY A 1 298 ? 13.519 1.180 -13.867 1.00 87.25 298 GLY A N 1
ATOM 2369 C CA . GLY A 1 298 ? 14.829 1.794 -13.630 1.00 87.25 298 GLY A CA 1
ATOM 2370 C C . GLY A 1 298 ? 15.024 2.395 -12.238 1.00 87.25 298 GLY A C 1
ATOM 2371 O O . GLY A 1 298 ? 15.897 3.246 -12.076 1.00 87.25 298 GLY A O 1
ATOM 2372 N N . GLY A 1 299 ? 14.202 2.009 -11.257 1.00 85.69 299 GLY A N 1
ATOM 2373 C CA . GLY A 1 299 ? 14.377 2.406 -9.860 1.00 85.69 299 GLY A CA 1
ATOM 2374 C C . GLY A 1 299 ? 15.687 1.876 -9.272 1.00 85.69 299 GLY A C 1
ATOM 2375 O O . GLY A 1 299 ? 16.215 0.854 -9.718 1.00 85.69 299 GLY A O 1
ATOM 2376 N N . GLU A 1 300 ? 16.223 2.561 -8.267 1.00 85.94 300 GLU A N 1
ATOM 2377 C CA . GLU A 1 300 ? 17.407 2.120 -7.528 1.00 85.94 300 GLU A CA 1
ATOM 2378 C C . GLU A 1 300 ? 17.065 1.936 -6.054 1.00 85.94 300 GLU A C 1
ATOM 2380 O O . GLU A 1 300 ? 16.297 2.708 -5.481 1.00 85.94 300 GLU A O 1
ATOM 2385 N N . ASP A 1 301 ? 17.652 0.914 -5.426 1.00 80.50 301 ASP A N 1
ATOM 2386 C CA . ASP A 1 301 ? 17.491 0.734 -3.992 1.00 80.50 301 ASP A CA 1
ATOM 2387 C C . ASP A 1 301 ? 18.366 1.712 -3.172 1.00 80.50 301 ASP A C 1
ATOM 2389 O O . ASP A 1 301 ? 19.231 2.395 -3.715 1.00 80.50 301 ASP A O 1
ATOM 2393 N N . LEU A 1 302 ? 18.204 1.749 -1.841 1.00 78.19 302 LEU A N 1
ATOM 2394 C CA . LEU A 1 302 ? 18.994 2.607 -0.931 1.00 78.19 302 LEU A CA 1
ATOM 2395 C C . LEU A 1 302 ? 20.522 2.405 -1.030 1.00 78.19 302 LEU A C 1
ATOM 2397 O O . LEU A 1 302 ? 21.287 3.187 -0.474 1.00 78.19 302 LEU A O 1
ATOM 2401 N N . PHE A 1 303 ? 20.979 1.347 -1.702 1.00 79.06 303 PHE A N 1
ATOM 2402 C CA . PHE A 1 303 ? 22.390 1.050 -1.925 1.00 79.06 303 PHE A CA 1
ATOM 2403 C C . PHE A 1 303 ? 22.827 1.346 -3.370 1.00 79.06 303 PHE A C 1
ATOM 2405 O O . PHE A 1 303 ? 23.901 0.905 -3.780 1.00 79.06 303 PHE A O 1
ATOM 2412 N N . GLY A 1 304 ? 21.996 2.036 -4.159 1.00 79.81 304 GLY A N 1
ATOM 2413 C CA . GLY A 1 304 ? 22.256 2.358 -5.564 1.00 79.81 304 GLY A CA 1
ATOM 2414 C C . GLY A 1 304 ? 22.234 1.139 -6.491 1.00 79.81 304 GLY A C 1
ATOM 2415 O O . GLY A 1 304 ? 22.829 1.164 -7.577 1.00 79.81 304 GLY A O 1
ATOM 2416 N N . ARG A 1 305 ? 21.617 0.026 -6.062 1.00 82.38 305 ARG A N 1
ATOM 2417 C CA . ARG A 1 305 ? 21.465 -1.161 -6.913 1.00 82.38 305 ARG A CA 1
ATOM 2418 C C . ARG A 1 305 ? 20.192 -1.027 -7.727 1.00 82.38 305 ARG A C 1
ATOM 2420 O O . ARG A 1 305 ? 19.117 -0.834 -7.167 1.00 82.38 305 ARG A O 1
ATOM 2427 N N . ALA A 1 306 ? 20.322 -1.191 -9.036 1.00 87.00 306 ALA A N 1
ATOM 2428 C CA . ALA A 1 306 ? 19.199 -1.096 -9.953 1.00 87.00 306 ALA A CA 1
ATOM 2429 C C . ALA A 1 306 ? 18.189 -2.231 -9.724 1.00 87.00 306 ALA A C 1
ATOM 2431 O O . ALA A 1 306 ? 18.562 -3.408 -9.680 1.00 87.00 306 ALA A O 1
ATOM 2432 N N . LEU A 1 307 ? 16.915 -1.860 -9.610 1.00 88.38 307 LEU A N 1
ATOM 2433 C CA . LEU A 1 307 ? 15.771 -2.748 -9.424 1.00 88.38 307 LEU A CA 1
ATOM 2434 C C . LEU A 1 307 ? 15.666 -3.771 -10.557 1.00 88.38 307 LEU A C 1
ATOM 2436 O O . LEU A 1 307 ? 15.508 -4.961 -10.298 1.00 88.38 307 LEU A O 1
ATOM 2440 N N . ILE A 1 308 ? 15.855 -3.314 -11.798 1.00 88.19 308 ILE A N 1
ATOM 2441 C CA . ILE A 1 308 ? 15.805 -4.145 -13.006 1.00 88.19 308 ILE A CA 1
ATOM 2442 C C . ILE A 1 308 ? 16.770 -5.339 -12.973 1.00 88.19 308 ILE A C 1
ATOM 2444 O O . ILE A 1 308 ? 16.480 -6.377 -13.550 1.00 88.19 308 ILE A O 1
ATOM 2448 N N . CYS A 1 309 ? 17.896 -5.230 -12.258 1.00 86.06 309 CYS A N 1
ATOM 2449 C CA . CYS A 1 309 ? 18.868 -6.319 -12.127 1.00 86.06 309 CYS A CA 1
ATOM 2450 C C . CYS A 1 309 ? 18.444 -7.392 -11.112 1.00 86.06 309 CYS A C 1
ATOM 2452 O O . CYS A 1 309 ? 19.073 -8.446 -11.050 1.00 86.06 309 CYS A O 1
ATOM 2454 N N . LYS A 1 310 ? 17.448 -7.098 -10.268 1.00 87.31 310 LYS A N 1
ATOM 2455 C CA . LYS A 1 310 ? 16.886 -8.026 -9.278 1.00 87.31 310 LYS A CA 1
ATOM 2456 C C . LYS A 1 310 ? 15.579 -8.669 -9.738 1.00 87.31 310 LYS A C 1
ATOM 2458 O O . LYS A 1 310 ? 15.153 -9.622 -9.092 1.00 87.31 310 LYS A O 1
ATOM 2463 N N . LEU A 1 311 ? 14.954 -8.148 -10.796 1.00 88.12 311 LEU A N 1
ATOM 2464 C CA . LEU A 1 311 ? 13.787 -8.774 -11.413 1.00 88.12 311 LEU A CA 1
ATOM 2465 C C . LEU A 1 311 ? 14.142 -10.175 -11.907 1.00 88.12 311 LEU A C 1
ATOM 2467 O O . LEU A 1 311 ? 15.257 -10.399 -12.385 1.00 88.12 311 LEU A O 1
ATOM 2471 N N . ASP A 1 312 ? 13.175 -11.087 -11.842 1.00 85.94 312 ASP A N 1
ATOM 2472 C CA . ASP A 1 312 ? 13.298 -12.370 -12.524 1.00 85.94 312 ASP A CA 1
ATOM 2473 C C . ASP A 1 312 ? 13.404 -12.130 -14.047 1.00 85.94 312 ASP A C 1
ATOM 2475 O O . ASP A 1 312 ? 12.488 -11.545 -14.638 1.00 85.94 312 ASP A O 1
ATOM 2479 N N . PRO A 1 313 ? 14.504 -12.552 -14.705 1.00 86.38 313 PRO A N 1
ATOM 2480 C CA . PRO A 1 313 ? 14.681 -12.373 -16.141 1.00 86.38 313 PRO A CA 1
ATOM 2481 C C . PRO A 1 313 ? 13.572 -13.023 -16.969 1.00 86.38 313 PRO A C 1
ATOM 2483 O O . PRO A 1 313 ? 13.223 -12.496 -18.023 1.00 86.38 313 PRO A O 1
ATOM 2486 N N . TYR A 1 314 ? 13.007 -14.144 -16.502 1.00 88.06 314 TYR A N 1
ATOM 2487 C CA . TYR A 1 314 ? 11.923 -14.824 -17.209 1.00 88.06 314 TYR A CA 1
ATOM 2488 C C . TYR A 1 314 ? 10.631 -14.001 -17.165 1.00 88.06 314 TYR A C 1
ATOM 2490 O O . TYR A 1 314 ? 10.030 -13.746 -18.210 1.00 88.06 314 TYR A O 1
ATOM 2498 N N . LEU A 1 315 ? 10.246 -13.520 -15.979 1.00 90.25 315 LEU A N 1
ATOM 2499 C CA . LEU A 1 315 ? 9.107 -12.619 -15.800 1.00 90.25 315 LEU A CA 1
ATOM 2500 C C . LEU A 1 315 ? 9.264 -11.331 -16.613 1.00 90.25 315 LEU A C 1
ATOM 2502 O O . LEU A 1 315 ? 8.330 -10.930 -17.306 1.00 90.25 315 LEU A O 1
ATOM 2506 N N . LEU A 1 316 ? 10.447 -10.709 -16.578 1.00 90.25 316 LEU A N 1
ATOM 2507 C CA . LEU A 1 316 ? 10.714 -9.500 -17.355 1.00 90.25 316 LEU A CA 1
ATOM 2508 C C . LEU A 1 316 ? 10.609 -9.770 -18.860 1.00 90.25 316 LEU A C 1
ATOM 2510 O O . LEU A 1 316 ? 10.016 -8.970 -19.574 1.00 90.25 316 LEU A O 1
ATOM 2514 N N . ASN A 1 317 ? 11.130 -10.897 -19.349 1.00 90.62 317 ASN A N 1
ATOM 2515 C CA . ASN A 1 317 ? 10.992 -11.273 -20.755 1.00 90.62 317 ASN A CA 1
ATOM 2516 C C . ASN A 1 317 ? 9.525 -11.476 -21.155 1.00 90.62 317 ASN A C 1
ATOM 2518 O O . ASN A 1 317 ? 9.111 -11.028 -22.219 1.00 90.62 317 ASN A O 1
ATOM 2522 N N . GLN A 1 318 ? 8.733 -12.131 -20.302 1.00 91.31 318 GLN A N 1
ATOM 2523 C CA . GLN A 1 318 ? 7.305 -12.318 -20.540 1.00 91.31 318 GLN A CA 1
ATOM 2524 C C . GLN A 1 318 ? 6.578 -10.971 -20.638 1.00 91.31 318 GLN A C 1
ATOM 2526 O O . GLN A 1 318 ? 5.862 -10.747 -21.609 1.00 91.31 318 GLN A O 1
ATOM 2531 N N . HIS A 1 319 ? 6.832 -10.054 -19.701 1.00 92.44 319 HIS A N 1
ATOM 2532 C CA . HIS A 1 319 ? 6.264 -8.704 -19.743 1.00 92.44 319 HIS A CA 1
ATOM 2533 C C . HIS A 1 319 ? 6.687 -7.937 -21.003 1.00 92.44 319 HIS A C 1
ATOM 2535 O O . HIS A 1 319 ? 5.870 -7.312 -21.669 1.00 92.44 319 HIS A O 1
ATOM 2541 N N . LEU A 1 320 ? 7.964 -8.017 -21.389 1.00 90.31 320 LEU A N 1
ATOM 2542 C CA . LEU A 1 320 ? 8.443 -7.361 -22.606 1.00 90.31 320 LEU A CA 1
ATOM 2543 C C . LEU A 1 320 ? 7.787 -7.925 -23.877 1.00 90.31 320 LEU A C 1
ATOM 2545 O O . LEU A 1 320 ? 7.595 -7.165 -24.828 1.00 90.31 320 LEU A O 1
ATOM 2549 N N . ASN A 1 321 ? 7.419 -9.211 -23.899 1.00 90.06 321 ASN A N 1
ATOM 2550 C CA . ASN A 1 321 ? 6.621 -9.775 -24.988 1.00 90.06 321 ASN A CA 1
ATOM 2551 C C . ASN A 1 321 ? 5.212 -9.168 -25.024 1.00 90.06 321 ASN A C 1
ATOM 2553 O O . ASN A 1 321 ? 4.705 -8.893 -26.103 1.00 90.06 321 ASN A O 1
ATOM 2557 N N . GLU A 1 322 ? 4.596 -8.916 -23.868 1.00 88.50 322 GLU A N 1
ATOM 2558 C CA . GLU A 1 322 ? 3.278 -8.269 -23.770 1.00 88.50 322 GLU A CA 1
ATOM 2559 C C . GLU A 1 322 ? 3.320 -6.790 -24.207 1.00 88.50 322 GLU A C 1
ATOM 2561 O O . GLU A 1 322 ? 2.331 -6.258 -24.706 1.00 88.50 322 GLU A O 1
ATOM 2566 N N . CYS A 1 323 ? 4.482 -6.128 -24.119 1.00 87.06 323 CYS A N 1
ATOM 2567 C CA . CYS A 1 323 ? 4.690 -4.786 -24.679 1.00 87.06 323 CYS A CA 1
ATOM 2568 C C . CYS A 1 323 ? 4.729 -4.747 -26.222 1.00 87.06 323 CYS A C 1
ATOM 2570 O O . CYS A 1 323 ? 4.773 -3.653 -26.798 1.00 87.06 323 CYS A O 1
ATOM 2572 N N . LEU A 1 324 ? 4.760 -5.902 -26.898 1.00 86.94 324 LEU A N 1
ATOM 2573 C CA . LEU A 1 324 ? 4.658 -6.026 -28.354 1.00 86.94 324 LEU A CA 1
ATOM 2574 C C . LEU A 1 324 ? 3.194 -6.264 -28.724 1.00 86.94 324 LEU A C 1
ATOM 2576 O O . LEU A 1 324 ? 2.642 -7.323 -28.444 1.00 86.94 324 LEU A O 1
ATOM 2580 N N . THR A 1 325 ? 2.569 -5.300 -29.395 1.00 83.38 325 THR A N 1
ATOM 2581 C CA . THR A 1 325 ? 1.198 -5.454 -29.900 1.00 83.38 325 THR A CA 1
ATOM 2582 C C . THR A 1 325 ? 1.180 -5.326 -31.418 1.00 83.38 325 THR A C 1
ATOM 2584 O O . THR A 1 325 ? 1.789 -4.418 -31.985 1.00 83.38 325 THR A O 1
ATOM 2587 N N . GLU A 1 326 ? 0.515 -6.262 -32.090 1.00 81.62 326 GLU A N 1
ATOM 2588 C CA . GLU A 1 326 ? 0.284 -6.238 -33.536 1.00 81.62 326 GLU A CA 1
ATOM 2589 C C . GLU A 1 326 ? -1.123 -5.684 -33.799 1.00 81.62 326 GLU A C 1
ATOM 2591 O O . GLU A 1 326 ? -2.060 -5.983 -33.057 1.00 81.62 326 GLU A O 1
ATOM 2596 N N . ASN A 1 327 ? -1.289 -4.862 -34.836 1.00 72.38 327 ASN A N 1
ATOM 2597 C CA . ASN A 1 327 ? -2.625 -4.443 -35.266 1.00 72.38 327 ASN A CA 1
ATOM 2598 C C . ASN A 1 327 ? -3.403 -5.626 -35.881 1.00 72.38 327 ASN A C 1
ATOM 2600 O O . ASN A 1 327 ? -2.800 -6.558 -36.402 1.00 72.38 327 ASN A O 1
ATOM 2604 N N . GLU A 1 328 ? -4.741 -5.550 -35.917 1.00 64.56 328 GLU A N 1
ATOM 2605 C CA . GLU A 1 328 ? -5.635 -6.608 -36.450 1.00 64.56 328 GLU A CA 1
ATOM 2606 C C . GLU A 1 328 ? -5.451 -6.928 -37.951 1.00 64.56 328 GLU A C 1
ATOM 2608 O O . GLU A 1 328 ? -6.090 -7.831 -38.496 1.00 64.56 328 GLU A O 1
ATOM 2613 N N . HIS A 1 329 ? -4.586 -6.190 -38.642 1.00 66.50 329 HIS A N 1
ATOM 2614 C CA . HIS A 1 329 ? -4.315 -6.376 -40.058 1.00 66.50 329 HIS A CA 1
ATOM 2615 C C . HIS A 1 329 ? -3.415 -7.591 -40.295 1.00 66.50 329 HIS A C 1
ATOM 2617 O O . HIS A 1 329 ? -2.477 -7.864 -39.551 1.00 66.50 329 HIS A O 1
ATOM 2623 N N . SER A 1 330 ? -3.672 -8.319 -41.382 1.00 66.12 330 SER A N 1
ATOM 2624 C CA . SER A 1 330 ? -2.809 -9.434 -41.779 1.00 66.12 330 SER A CA 1
ATOM 2625 C C . SER A 1 330 ? -1.391 -8.947 -42.096 1.00 66.12 330 SER A C 1
ATOM 2627 O O . SER A 1 330 ? -1.222 -7.853 -42.627 1.00 66.12 330 SER A O 1
ATOM 2629 N N . SER A 1 331 ? -0.381 -9.789 -41.882 1.00 63.91 331 SER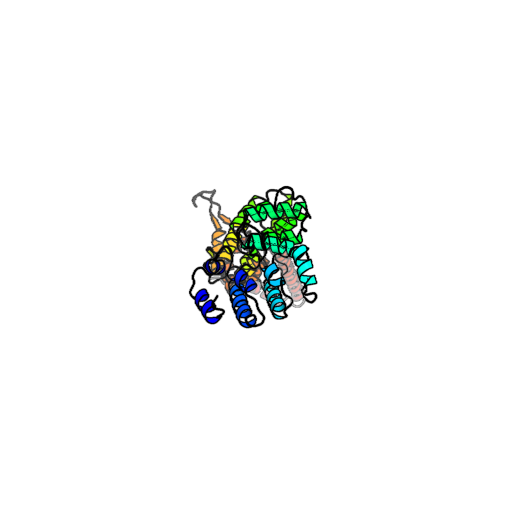 A N 1
ATOM 2630 C CA . SER A 1 331 ? 1.040 -9.476 -42.125 1.00 63.91 331 SER A CA 1
ATOM 2631 C C . SER A 1 331 ? 1.399 -9.059 -43.564 1.00 63.91 331 SER A C 1
ATOM 2633 O O . SER A 1 331 ? 2.506 -8.584 -43.804 1.00 63.91 331 SER A O 1
ATOM 2635 N N . ASN A 1 332 ? 0.478 -9.225 -44.520 1.00 68.38 332 ASN A N 1
ATOM 2636 C CA . ASN A 1 332 ? 0.633 -8.806 -45.916 1.00 68.38 332 ASN A CA 1
ATOM 2637 C C . ASN A 1 332 ? -0.033 -7.453 -46.231 1.00 68.38 332 ASN A C 1
ATOM 2639 O O . ASN A 1 332 ? 0.015 -7.007 -47.378 1.00 68.38 332 ASN A O 1
ATOM 2643 N N . ASP A 1 333 ? -0.686 -6.826 -45.253 1.00 78.56 333 ASP A N 1
ATOM 2644 C CA . ASP A 1 333 ? -1.338 -5.529 -45.403 1.00 78.56 333 ASP A CA 1
ATOM 2645 C C . ASP A 1 333 ? -0.303 -4.396 -45.246 1.00 78.56 333 ASP A C 1
ATOM 2647 O O . ASP A 1 333 ? 0.460 -4.408 -44.276 1.00 78.56 333 ASP A O 1
ATOM 2651 N N . PRO A 1 334 ? -0.238 -3.405 -46.155 1.00 73.00 334 PRO A N 1
ATOM 2652 C CA . PRO A 1 334 ? 0.593 -2.215 -45.965 1.00 73.00 334 PRO A CA 1
ATOM 2653 C C . PRO A 1 334 ? 0.272 -1.409 -44.691 1.00 73.00 334 PRO A C 1
ATOM 2655 O O . PRO A 1 334 ? 1.120 -0.627 -44.266 1.00 73.00 334 PRO A O 1
ATOM 2658 N N . GLU A 1 335 ? -0.907 -1.582 -44.081 1.00 73.31 335 GLU A N 1
ATOM 2659 C CA . GLU A 1 335 ? -1.276 -0.969 -42.792 1.00 73.31 335 GLU A CA 1
ATOM 2660 C C . GLU A 1 335 ? -0.852 -1.800 -41.564 1.00 73.31 335 GLU A C 1
ATOM 2662 O O . GLU A 1 335 ? -1.079 -1.384 -40.422 1.00 73.31 335 GLU A O 1
ATOM 2667 N N . TYR A 1 336 ? -0.193 -2.952 -41.763 1.00 78.06 336 TYR A N 1
ATOM 2668 C CA . TYR A 1 336 ? 0.381 -3.737 -40.671 1.00 78.06 336 TYR A CA 1
ATOM 2669 C C . TYR A 1 336 ? 1.418 -2.907 -39.903 1.00 78.06 336 TYR A C 1
ATOM 2671 O O . TYR A 1 336 ? 2.475 -2.543 -40.424 1.00 78.06 336 TYR A O 1
ATOM 2679 N N . MET A 1 337 ? 1.120 -2.621 -38.635 1.00 75.69 337 MET A N 1
ATOM 2680 C CA . MET A 1 337 ? 2.032 -1.932 -37.730 1.00 75.69 337 MET A CA 1
ATOM 2681 C C . MET A 1 337 ? 2.222 -2.740 -36.455 1.00 75.69 337 MET A C 1
ATOM 2683 O O . MET A 1 337 ? 1.268 -3.258 -35.875 1.00 75.69 337 MET A O 1
ATOM 2687 N N . ILE A 1 338 ? 3.476 -2.791 -36.011 1.00 82.56 338 ILE A N 1
ATOM 2688 C CA . ILE A 1 338 ? 3.858 -3.295 -34.696 1.00 82.56 338 ILE A CA 1
ATOM 2689 C C . ILE A 1 338 ? 3.947 -2.086 -33.771 1.00 82.56 338 ILE A C 1
ATOM 2691 O O . ILE A 1 338 ? 4.738 -1.168 -34.007 1.00 82.56 338 ILE A O 1
ATOM 2695 N N . LYS A 1 339 ? 3.136 -2.082 -32.718 1.00 84.94 339 LYS A N 1
ATOM 2696 C CA . LYS A 1 339 ? 3.156 -1.063 -31.678 1.00 84.94 339 LYS A CA 1
ATOM 2697 C C . LYS A 1 339 ? 3.954 -1.582 -30.486 1.00 84.94 339 LYS A C 1
ATOM 2699 O O . LYS A 1 339 ? 3.656 -2.629 -29.916 1.00 84.94 339 LYS A O 1
ATOM 2704 N N . LEU A 1 340 ? 4.979 -0.817 -30.128 1.00 86.69 340 LEU A N 1
ATOM 2705 C CA . LEU A 1 340 ? 5.863 -1.071 -28.996 1.00 86.69 340 LEU A CA 1
ATOM 2706 C C . LEU A 1 340 ? 5.487 -0.139 -27.847 1.00 86.69 340 LEU A C 1
ATOM 2708 O O . LEU A 1 340 ? 5.472 1.080 -28.036 1.00 86.69 340 LEU A O 1
ATOM 2712 N N . ASP A 1 341 ? 5.216 -0.697 -26.669 1.00 86.44 341 ASP A N 1
ATOM 2713 C CA . ASP A 1 341 ? 5.053 0.091 -25.449 1.00 86.44 341 ASP A CA 1
ATOM 2714 C C . ASP A 1 341 ? 6.400 0.270 -24.720 1.00 86.44 341 ASP A C 1
ATOM 2716 O O . ASP A 1 341 ? 7.153 -0.680 -24.507 1.00 86.44 341 ASP A O 1
ATOM 2720 N N . PHE A 1 342 ? 6.713 1.512 -24.344 1.00 87.75 342 PHE A N 1
ATOM 2721 C CA . PHE A 1 342 ? 7.937 1.893 -23.631 1.00 87.75 342 PHE A CA 1
ATOM 2722 C C . PHE A 1 342 ? 7.667 2.494 -22.245 1.00 87.75 342 PHE A C 1
ATOM 2724 O O . PHE A 1 342 ? 8.606 2.983 -21.612 1.00 87.75 342 PHE A O 1
ATOM 2731 N N . ARG A 1 343 ? 6.417 2.490 -21.761 1.00 89.25 343 ARG A N 1
ATOM 2732 C CA . ARG A 1 343 ? 6.007 3.155 -20.509 1.00 89.25 343 ARG A CA 1
ATOM 2733 C C . ARG A 1 343 ? 6.868 2.758 -19.308 1.00 89.25 343 ARG A C 1
ATOM 2735 O O . ARG A 1 343 ? 7.308 3.633 -18.572 1.00 89.25 343 ARG A O 1
ATOM 2742 N N . ASN A 1 344 ? 7.226 1.480 -19.173 1.00 91.31 344 ASN A N 1
ATOM 2743 C CA . ASN A 1 344 ? 8.048 0.991 -18.056 1.00 91.31 344 ASN A CA 1
ATOM 2744 C C . ASN A 1 344 ? 9.489 1.538 -18.035 1.00 91.31 344 ASN A C 1
ATOM 2746 O O . ASN A 1 344 ? 10.147 1.494 -16.995 1.00 91.31 344 ASN A O 1
ATOM 2750 N N . PHE A 1 345 ? 10.002 2.038 -19.163 1.00 88.50 345 PHE A N 1
ATOM 2751 C CA . PHE A 1 345 ? 11.352 2.605 -19.278 1.00 88.50 345 PHE A CA 1
ATOM 2752 C C . PHE A 1 345 ? 11.366 4.137 -19.197 1.00 88.50 345 PHE A C 1
ATOM 2754 O O . PHE A 1 345 ? 12.441 4.739 -19.165 1.00 88.50 345 PHE A O 1
ATOM 2761 N N . GLN A 1 346 ? 10.196 4.777 -19.143 1.00 86.38 346 GLN A N 1
ATOM 2762 C CA . GLN A 1 346 ? 10.089 6.223 -18.998 1.00 86.38 346 GLN A CA 1
ATOM 2763 C C . GLN A 1 346 ? 10.246 6.607 -17.530 1.00 86.38 346 GLN A C 1
ATOM 2765 O O . GLN A 1 346 ? 9.483 6.177 -16.669 1.00 86.38 346 GLN A O 1
ATOM 2770 N N . SER A 1 347 ? 11.260 7.422 -17.243 1.00 82.12 347 SER A N 1
ATOM 2771 C CA . SER A 1 347 ? 11.512 7.879 -15.880 1.00 82.12 347 SER A CA 1
ATOM 2772 C C . SER A 1 347 ? 10.444 8.884 -15.429 1.00 82.12 347 SER A C 1
ATOM 2774 O O . SER A 1 347 ? 10.264 9.906 -16.104 1.00 82.12 347 SER A O 1
ATOM 2776 N N . PRO A 1 348 ? 9.810 8.684 -14.257 1.00 79.81 348 PRO A N 1
ATOM 2777 C CA . PRO A 1 348 ? 8.860 9.649 -13.702 1.00 79.81 348 PRO A CA 1
ATOM 2778 C C . PRO A 1 348 ? 9.528 10.993 -13.364 1.00 79.81 348 PRO A C 1
ATOM 2780 O O . PRO A 1 348 ? 8.902 12.045 -13.449 1.00 79.81 348 PRO A O 1
ATOM 2783 N N . THR A 1 349 ? 10.831 10.995 -13.061 1.00 76.38 349 THR A N 1
ATOM 2784 C CA . THR A 1 349 ? 11.605 12.206 -12.732 1.00 76.38 349 THR A CA 1
ATOM 2785 C C . THR A 1 349 ? 12.303 12.831 -13.946 1.00 76.38 349 THR A C 1
ATOM 2787 O O . THR A 1 349 ? 13.122 13.737 -13.785 1.00 76.38 349 THR A O 1
ATOM 2790 N N . ARG A 1 350 ? 11.989 12.372 -15.172 1.00 66.38 350 ARG A N 1
ATOM 2791 C CA . ARG A 1 350 ? 12.648 12.770 -16.437 1.00 66.38 350 ARG A CA 1
ATOM 2792 C C . ARG A 1 350 ? 14.171 12.560 -16.439 1.00 66.38 350 ARG A C 1
ATOM 2794 O O . ARG A 1 350 ? 14.902 13.276 -17.126 1.00 66.38 350 ARG A O 1
ATOM 2801 N N . SER A 1 351 ? 14.654 11.580 -15.676 1.00 67.94 351 SER A N 1
ATOM 2802 C CA . SER A 1 351 ? 16.054 11.147 -15.720 1.00 67.94 351 SER A CA 1
ATOM 2803 C C . SER A 1 351 ? 16.379 10.389 -17.016 1.00 67.94 351 SER A C 1
ATOM 2805 O O . SER A 1 351 ? 15.512 10.144 -17.855 1.00 67.94 351 SER A O 1
ATOM 2807 N N . ASP A 1 352 ? 17.653 10.038 -17.195 1.00 73.00 352 ASP A N 1
ATOM 2808 C CA . ASP A 1 352 ? 18.142 9.331 -18.378 1.00 73.00 352 ASP A CA 1
ATOM 2809 C C . ASP A 1 352 ? 17.445 7.969 -18.569 1.00 73.00 352 ASP A C 1
ATOM 2811 O O . ASP A 1 352 ? 17.702 7.014 -17.837 1.00 73.00 352 ASP A O 1
ATOM 2815 N N . GLU A 1 353 ? 16.581 7.876 -19.584 1.00 78.75 353 GLU A N 1
ATOM 2816 C CA . GLU A 1 353 ? 15.872 6.652 -19.995 1.00 78.75 353 GLU A CA 1
ATOM 2817 C C . GLU A 1 353 ? 16.829 5.494 -20.335 1.00 78.75 353 GLU A C 1
ATOM 2819 O O . GLU A 1 353 ? 16.446 4.327 -20.284 1.00 78.75 353 GLU A O 1
ATOM 2824 N N . MET A 1 354 ? 18.091 5.792 -20.671 1.00 85.38 354 MET A N 1
ATOM 2825 C CA . MET A 1 354 ? 19.098 4.764 -20.945 1.00 85.38 354 MET A CA 1
ATOM 2826 C C . MET A 1 354 ? 19.631 4.095 -19.679 1.00 85.38 354 MET A C 1
ATOM 2828 O O . MET A 1 354 ? 20.217 3.014 -19.772 1.00 85.38 354 MET A O 1
ATOM 2832 N N . LEU A 1 355 ? 19.433 4.691 -18.501 1.00 85.81 355 LEU A N 1
ATOM 2833 C CA . LEU A 1 355 ? 19.957 4.176 -17.239 1.00 85.81 355 LEU A CA 1
ATOM 2834 C C . LEU A 1 355 ? 19.535 2.717 -16.971 1.00 85.81 355 LEU A C 1
ATOM 2836 O O . LEU A 1 355 ? 20.431 1.888 -16.789 1.00 85.81 355 LEU A O 1
ATOM 2840 N N . PRO A 1 356 ? 18.238 2.341 -17.005 1.00 87.31 356 PRO A N 1
ATOM 2841 C CA . PRO A 1 356 ? 17.828 0.944 -16.843 1.00 87.31 356 PRO A CA 1
ATOM 2842 C C . PRO A 1 356 ? 18.492 -0.013 -17.846 1.00 87.31 356 PRO A C 1
ATOM 2844 O O . PRO A 1 356 ? 18.899 -1.112 -17.468 1.00 87.31 356 PRO A O 1
ATOM 2847 N N . ILE A 1 357 ? 18.683 0.412 -19.099 1.00 88.56 357 ILE A N 1
ATOM 2848 C CA . ILE A 1 357 ? 19.305 -0.409 -20.154 1.00 88.56 357 ILE A CA 1
ATOM 2849 C C . ILE A 1 357 ? 20.801 -0.616 -19.883 1.00 88.56 357 ILE A C 1
ATOM 2851 O O . ILE A 1 357 ? 21.317 -1.728 -20.000 1.00 88.56 357 ILE A O 1
ATOM 2855 N N . VAL A 1 358 ? 21.512 0.434 -19.466 1.00 88.50 358 VAL A N 1
ATOM 2856 C CA . VAL A 1 358 ? 22.932 0.339 -19.093 1.00 88.50 358 VAL A CA 1
ATOM 2857 C C . VAL A 1 358 ? 23.112 -0.604 -17.903 1.00 88.50 358 VAL A C 1
ATOM 2859 O O . VAL A 1 358 ? 24.034 -1.422 -17.892 1.00 88.50 358 VAL A O 1
ATOM 2862 N N . ARG A 1 359 ? 22.218 -0.531 -16.912 1.00 87.62 359 ARG A N 1
ATOM 2863 C CA . ARG A 1 359 ? 22.246 -1.411 -15.736 1.00 87.62 359 ARG A CA 1
ATOM 2864 C C . ARG A 1 359 ? 21.974 -2.871 -16.112 1.00 87.62 359 ARG A C 1
ATOM 2866 O O . ARG A 1 359 ? 22.708 -3.747 -15.654 1.00 87.62 359 ARG A O 1
ATOM 2873 N N . LEU A 1 360 ? 21.023 -3.130 -17.014 1.00 87.69 360 LEU A N 1
ATOM 2874 C CA . LEU A 1 360 ? 20.799 -4.462 -17.593 1.00 87.69 360 LEU A CA 1
ATOM 2875 C C . LEU A 1 360 ? 22.066 -5.023 -18.248 1.00 87.69 360 LEU A C 1
ATOM 2877 O O . LEU A 1 360 ? 22.444 -6.158 -17.963 1.00 87.69 360 LEU A O 1
ATOM 2881 N N . ALA A 1 361 ? 22.767 -4.221 -19.054 1.00 87.69 361 ALA A N 1
ATOM 2882 C CA . ALA A 1 361 ? 23.990 -4.642 -19.742 1.00 87.69 361 ALA A CA 1
ATOM 2883 C C . ALA A 1 361 ? 25.144 -5.025 -18.794 1.00 87.69 361 ALA A C 1
ATOM 2885 O O . ALA A 1 361 ? 25.989 -5.871 -19.122 1.00 87.69 361 ALA A O 1
ATOM 2886 N N . GLN A 1 362 ? 25.186 -4.408 -17.610 1.00 87.00 362 GLN A N 1
ATOM 2887 C CA . GLN A 1 362 ? 26.174 -4.710 -16.573 1.00 87.00 362 GLN A CA 1
ATOM 2888 C C . GLN A 1 362 ? 25.901 -6.054 -15.881 1.00 87.00 362 GLN A C 1
ATOM 2890 O O . GLN A 1 362 ? 26.840 -6.693 -15.406 1.00 87.00 362 GLN A O 1
ATOM 2895 N N . SER A 1 363 ? 24.647 -6.506 -15.852 1.00 85.56 363 SER A N 1
ATOM 2896 C CA . SER A 1 363 ? 24.252 -7.797 -15.281 1.00 85.56 363 SER A CA 1
ATOM 2897 C C . SER A 1 363 ? 24.444 -8.949 -16.276 1.00 85.56 363 SER A C 1
ATOM 2899 O O . SER A 1 363 ? 24.234 -8.781 -17.473 1.00 85.56 363 SER A O 1
ATOM 2901 N N . SER A 1 364 ? 24.828 -10.142 -15.809 1.00 81.56 364 SER A N 1
ATOM 2902 C CA . SER A 1 364 ? 24.958 -11.319 -16.685 1.00 81.56 364 SER A CA 1
ATOM 2903 C C . SER A 1 364 ? 23.613 -11.765 -17.263 1.00 81.56 364 SER A C 1
ATOM 2905 O O . SER A 1 364 ? 23.536 -12.016 -18.459 1.00 81.56 364 SER A O 1
ATOM 2907 N N . ALA A 1 365 ? 22.561 -11.803 -16.441 1.00 75.88 365 ALA A N 1
ATOM 2908 C CA . ALA A 1 365 ? 21.218 -12.204 -16.859 1.00 75.88 365 ALA A CA 1
ATOM 2909 C C . ALA A 1 365 ? 20.539 -11.172 -17.782 1.00 75.88 365 ALA A C 1
ATOM 2911 O O . ALA A 1 365 ? 19.871 -11.537 -18.743 1.00 75.88 365 ALA A O 1
ATOM 2912 N N . GLY A 1 366 ? 20.761 -9.874 -17.552 1.00 77.06 366 GLY A N 1
ATOM 2913 C CA . GLY A 1 366 ? 20.186 -8.811 -18.379 1.00 77.06 366 GLY A CA 1
ATOM 2914 C C . GLY A 1 366 ? 20.773 -8.719 -19.788 1.00 77.06 366 GLY A C 1
ATOM 2915 O O . GLY A 1 366 ? 20.131 -8.155 -20.670 1.00 77.06 366 GLY A O 1
ATOM 2916 N N . ARG A 1 367 ? 21.958 -9.294 -20.042 1.00 84.69 367 ARG A N 1
ATOM 2917 C CA . ARG A 1 367 ? 22.568 -9.308 -21.386 1.00 84.69 367 ARG A CA 1
ATOM 2918 C C . ARG A 1 367 ? 21.762 -10.106 -22.399 1.00 84.69 367 ARG A C 1
ATOM 2920 O O . ARG A 1 367 ? 21.739 -9.719 -23.561 1.00 84.69 367 ARG A O 1
ATOM 2927 N N . GLU A 1 368 ? 21.103 -11.178 -21.970 1.00 86.00 368 GLU A N 1
ATOM 2928 C CA . GLU A 1 368 ? 20.225 -11.963 -22.844 1.00 86.00 368 GLU A CA 1
ATOM 2929 C C . GLU A 1 368 ? 18.999 -11.135 -23.260 1.00 86.00 368 GLU A C 1
ATOM 2931 O O . GLU A 1 368 ? 18.603 -11.144 -24.424 1.00 86.00 368 GLU A O 1
ATOM 2936 N N . LEU A 1 369 ? 18.481 -10.314 -22.340 1.00 86.56 369 LEU A N 1
ATOM 2937 C CA . LEU A 1 369 ? 17.345 -9.421 -22.577 1.00 86.56 369 LEU A CA 1
ATOM 2938 C C . LEU A 1 369 ? 17.686 -8.214 -23.460 1.00 86.56 369 LEU A C 1
ATOM 2940 O O . LEU A 1 369 ? 16.790 -7.649 -24.080 1.00 86.56 369 LEU A O 1
ATOM 2944 N N . LEU A 1 370 ? 18.960 -7.818 -23.585 1.00 87.50 370 LEU A N 1
ATOM 2945 C CA . LEU A 1 370 ? 19.348 -6.718 -24.482 1.00 87.50 370 LEU A CA 1
ATOM 2946 C C . LEU A 1 370 ? 19.001 -6.993 -25.948 1.00 87.50 370 LEU A C 1
ATOM 2948 O O . LEU A 1 370 ? 18.834 -6.044 -26.707 1.00 87.50 370 LEU A O 1
ATOM 2952 N N . GLY A 1 371 ? 18.907 -8.266 -26.345 1.00 85.44 371 GLY A N 1
ATOM 2953 C CA . GLY A 1 371 ? 18.486 -8.670 -27.686 1.00 85.44 371 GLY A CA 1
ATOM 2954 C C . GLY A 1 371 ? 16.978 -8.560 -27.923 1.00 85.44 371 GLY A C 1
ATOM 2955 O O . GLY A 1 371 ? 16.534 -8.722 -29.058 1.00 85.44 371 GLY A O 1
ATOM 2956 N N . HIS A 1 372 ? 16.185 -8.281 -26.885 1.00 90.19 372 HIS A N 1
ATOM 2957 C CA . HIS A 1 372 ? 14.735 -8.204 -26.994 1.00 90.19 372 HIS A CA 1
ATOM 2958 C C . HIS A 1 372 ? 14.312 -7.043 -27.922 1.00 90.19 372 HIS A C 1
ATOM 2960 O O . HIS A 1 372 ? 14.873 -5.944 -27.813 1.00 90.19 372 HIS A O 1
ATOM 2966 N N . PRO A 1 373 ? 13.317 -7.223 -28.817 1.00 88.12 373 PRO A N 1
ATOM 2967 C CA . PRO A 1 373 ? 12.884 -6.203 -29.783 1.00 88.12 373 PRO A CA 1
ATOM 2968 C C . PRO A 1 373 ? 12.511 -4.862 -29.135 1.00 88.12 373 PRO A C 1
ATOM 2970 O O . PRO A 1 373 ? 12.835 -3.809 -29.676 1.00 88.12 373 PRO A O 1
ATOM 2973 N N . VAL A 1 374 ? 11.900 -4.870 -27.946 1.00 89.44 374 VAL A N 1
ATOM 2974 C CA . VAL A 1 374 ? 11.565 -3.637 -27.202 1.00 89.44 374 VAL A CA 1
ATOM 2975 C C . VAL A 1 374 ? 12.824 -2.860 -26.793 1.00 89.44 374 VAL A C 1
ATOM 2977 O O . VAL A 1 374 ? 12.944 -1.675 -27.097 1.00 89.44 374 VAL A O 1
ATOM 2980 N N . ILE A 1 375 ? 13.798 -3.521 -26.157 1.00 89.00 375 ILE A N 1
ATOM 2981 C CA . ILE A 1 375 ? 15.026 -2.869 -25.671 1.00 89.00 375 ILE A CA 1
ATOM 2982 C C . ILE A 1 375 ? 15.901 -2.425 -26.849 1.00 89.00 375 ILE A C 1
ATOM 2984 O O . ILE A 1 375 ? 16.371 -1.285 -26.879 1.00 89.00 375 ILE A O 1
ATOM 2988 N N . THR A 1 376 ? 16.074 -3.290 -27.850 1.00 90.56 376 THR A N 1
ATOM 2989 C CA . THR A 1 376 ? 16.812 -2.953 -29.078 1.00 90.56 376 THR A CA 1
ATOM 2990 C C . THR A 1 376 ? 16.181 -1.779 -29.821 1.00 90.56 376 THR A C 1
ATOM 2992 O O . THR A 1 376 ? 16.914 -0.918 -30.307 1.00 90.56 376 THR A O 1
ATOM 2995 N N . SER A 1 377 ? 14.849 -1.674 -29.851 1.00 90.00 377 SER A N 1
ATOM 2996 C CA . SER A 1 377 ? 14.152 -0.528 -30.446 1.00 90.00 377 SER A CA 1
ATOM 2997 C C . SER A 1 377 ? 14.428 0.768 -29.688 1.00 90.00 377 SER A C 1
ATOM 2999 O O . SER A 1 377 ? 14.739 1.776 -30.321 1.00 90.00 377 SER A O 1
ATOM 3001 N N . ILE A 1 378 ? 14.410 0.757 -28.347 1.00 89.25 378 ILE A N 1
ATOM 3002 C CA . ILE A 1 378 ? 14.784 1.936 -27.544 1.00 89.25 378 ILE A CA 1
ATOM 3003 C C . ILE A 1 378 ? 16.230 2.352 -27.853 1.00 89.25 378 ILE A C 1
ATOM 3005 O O . ILE A 1 378 ? 16.499 3.528 -28.121 1.00 89.25 378 ILE A O 1
ATOM 3009 N N . MET A 1 379 ? 17.160 1.392 -27.884 1.00 89.12 379 MET A N 1
ATOM 3010 C CA . MET A 1 379 ? 18.559 1.655 -28.234 1.00 89.12 379 MET A CA 1
ATOM 3011 C C . MET A 1 379 ? 18.703 2.214 -29.653 1.00 89.12 379 MET A C 1
ATOM 3013 O O . MET A 1 379 ? 19.464 3.159 -29.856 1.00 89.12 379 MET A O 1
ATOM 3017 N N . LEU A 1 380 ? 17.959 1.677 -30.623 1.00 90.38 380 LEU A N 1
ATOM 3018 C CA . LEU A 1 380 ? 17.979 2.131 -32.011 1.00 90.38 380 LEU A CA 1
ATOM 3019 C C . LEU A 1 380 ? 17.450 3.560 -32.139 1.00 90.38 380 LEU A C 1
ATOM 3021 O O . LEU A 1 380 ? 18.093 4.386 -32.781 1.00 90.38 380 LEU A O 1
ATOM 3025 N N . VAL A 1 381 ? 16.323 3.882 -31.500 1.00 88.38 381 VAL A N 1
ATOM 3026 C CA . VAL A 1 381 ? 15.751 5.238 -31.500 1.00 88.38 381 VAL A CA 1
ATOM 3027 C C . VAL A 1 381 ? 16.750 6.241 -30.918 1.00 88.38 381 VAL A C 1
ATOM 3029 O O . VAL A 1 381 ? 16.981 7.309 -31.494 1.00 88.38 381 VAL A O 1
ATOM 3032 N N . LYS A 1 382 ? 17.405 5.891 -29.805 1.00 87.69 382 LYS A N 1
ATOM 3033 C CA . LYS A 1 382 ? 18.435 6.736 -29.181 1.00 87.69 382 LYS A CA 1
ATOM 3034 C C . LYS A 1 382 ? 19.682 6.855 -30.057 1.00 87.69 382 LYS A C 1
ATOM 3036 O O . LYS A 1 382 ? 20.210 7.957 -30.211 1.00 87.69 382 LYS A O 1
ATOM 3041 N N . TRP A 1 383 ? 20.116 5.763 -30.684 1.00 90.19 383 TRP A N 1
ATOM 3042 C CA . TRP A 1 383 ? 21.229 5.765 -31.628 1.00 90.19 383 TRP A CA 1
ATOM 3043 C C . TRP A 1 383 ? 20.936 6.644 -32.840 1.00 90.19 383 TRP A C 1
ATOM 3045 O O . TRP A 1 383 ? 21.756 7.487 -33.174 1.00 90.19 383 TRP A O 1
ATOM 3055 N N . LEU A 1 384 ? 19.764 6.534 -33.467 1.00 89.56 384 LEU A N 1
ATOM 3056 C CA . LEU A 1 384 ? 19.397 7.353 -34.626 1.00 89.56 384 LEU A CA 1
ATOM 3057 C C . LEU A 1 384 ? 19.439 8.850 -34.301 1.00 89.56 384 LEU A C 1
ATOM 3059 O O . LEU A 1 384 ? 19.930 9.634 -35.110 1.00 89.56 384 LEU A O 1
ATOM 3063 N N . ARG A 1 385 ? 19.0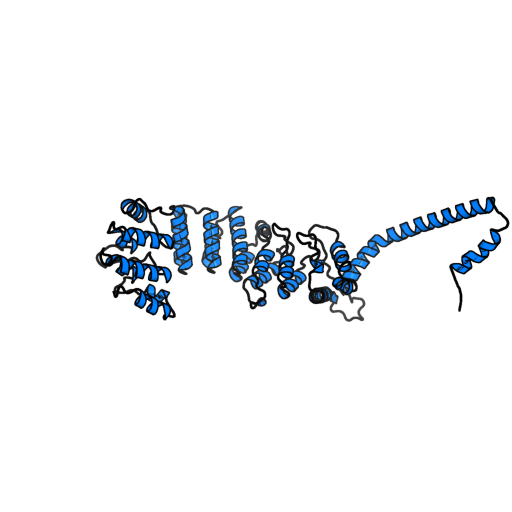31 9.237 -33.086 1.00 86.56 385 ARG A N 1
ATOM 3064 C CA . ARG A 1 385 ? 19.095 10.627 -32.617 1.00 86.56 385 ARG A CA 1
ATOM 3065 C C . ARG A 1 385 ? 20.528 11.137 -32.419 1.00 86.56 385 ARG A C 1
ATOM 3067 O O . ARG A 1 385 ? 20.782 12.318 -32.641 1.00 86.56 385 ARG A O 1
ATOM 3074 N N . ILE A 1 386 ? 21.455 10.278 -31.989 1.00 87.81 386 ILE A N 1
ATOM 3075 C CA . ILE A 1 386 ? 22.837 10.658 -31.633 1.00 87.81 386 ILE A CA 1
ATOM 3076 C C . ILE A 1 386 ? 23.831 10.385 -32.780 1.00 87.81 386 ILE A C 1
ATOM 3078 O O . ILE A 1 386 ? 24.874 11.034 -32.865 1.00 87.81 386 ILE A O 1
ATOM 3082 N N . SER A 1 387 ? 23.508 9.476 -33.701 1.00 90.81 387 SER A N 1
ATOM 3083 C CA . SER A 1 387 ? 24.422 8.958 -34.728 1.00 90.81 387 SER A CA 1
ATOM 3084 C C . SER A 1 387 ? 24.975 10.054 -35.635 1.00 90.81 387 SER A C 1
ATOM 3086 O O . SER A 1 387 ? 26.151 10.016 -35.987 1.00 90.81 387 SER A O 1
ATOM 3088 N N . SER A 1 388 ? 24.188 11.093 -35.933 1.00 89.12 388 SER A N 1
ATOM 3089 C CA . SER A 1 388 ? 24.659 12.243 -36.712 1.00 89.12 388 SER A CA 1
ATOM 3090 C C . SER A 1 388 ? 25.869 12.933 -36.069 1.00 89.12 388 SER A C 1
ATOM 3092 O O . SER A 1 388 ? 26.794 13.320 -36.782 1.00 89.12 388 SER A O 1
ATOM 3094 N N . PHE A 1 389 ? 25.899 13.071 -34.739 1.00 91.19 389 PHE A N 1
ATOM 3095 C CA . PHE A 1 389 ? 27.043 13.648 -34.025 1.00 91.19 389 PHE A CA 1
ATOM 3096 C C . PHE A 1 389 ? 28.245 12.707 -34.030 1.00 91.19 389 PHE A C 1
ATOM 3098 O O . PHE A 1 389 ? 29.380 13.161 -34.166 1.00 91.19 389 PHE A O 1
ATOM 3105 N N . PHE A 1 390 ? 28.005 11.400 -33.916 1.00 92.44 390 PHE A N 1
ATOM 3106 C CA . PHE A 1 390 ? 29.062 10.396 -33.996 1.00 92.44 390 PHE A CA 1
ATOM 3107 C C . PHE A 1 390 ? 29.755 10.422 -35.363 1.00 92.44 390 PHE A C 1
ATOM 3109 O O . PHE A 1 390 ? 30.979 10.528 -35.421 1.00 92.44 390 PHE A O 1
ATOM 3116 N N . TYR A 1 391 ? 28.989 10.397 -36.459 1.00 92.25 391 TYR A N 1
ATOM 3117 C CA . TYR A 1 391 ? 29.553 10.450 -37.810 1.00 92.25 391 TYR A CA 1
ATOM 3118 C C . TYR A 1 391 ? 30.268 11.776 -38.085 1.00 92.25 391 TYR A C 1
ATOM 3120 O O . TYR A 1 391 ? 31.348 11.765 -38.672 1.00 92.25 391 TYR A O 1
ATOM 3128 N N . LEU A 1 392 ? 29.733 12.906 -37.607 1.00 94.50 392 LEU A N 1
ATOM 3129 C CA . LEU A 1 392 ? 30.422 14.198 -37.678 1.00 94.50 392 LEU A CA 1
ATOM 3130 C C . LEU A 1 392 ? 31.787 14.141 -36.975 1.00 94.50 392 LEU A C 1
ATOM 3132 O O . LEU A 1 392 ? 32.796 14.559 -37.539 1.00 94.50 392 LEU A O 1
ATOM 3136 N N . ASN A 1 393 ? 31.826 13.597 -35.758 1.00 92.94 393 ASN A N 1
ATOM 3137 C CA . ASN A 1 393 ? 33.054 13.490 -34.981 1.00 92.94 393 ASN A CA 1
ATOM 3138 C C . ASN A 1 393 ? 34.070 12.542 -35.643 1.00 92.94 393 ASN A C 1
ATOM 3140 O O . ASN A 1 393 ? 35.253 12.859 -35.737 1.00 92.94 393 ASN A O 1
ATOM 3144 N N . LEU A 1 394 ? 33.599 11.414 -36.182 1.00 94.62 394 LEU A N 1
ATOM 3145 C CA . LEU A 1 394 ? 34.430 10.478 -36.935 1.00 94.62 394 LEU A CA 1
ATOM 3146 C C . LEU A 1 394 ? 35.081 11.156 -38.148 1.00 94.62 394 LEU A C 1
ATOM 3148 O O . LEU A 1 394 ? 36.281 10.998 -38.359 1.00 94.62 394 LEU A O 1
ATOM 3152 N N . ILE A 1 395 ? 34.321 11.960 -38.898 1.00 96.00 395 ILE A N 1
ATOM 3153 C CA . ILE A 1 395 ? 34.845 12.728 -40.035 1.00 96.00 395 ILE A CA 1
ATOM 3154 C C . ILE A 1 395 ? 35.938 13.703 -39.571 1.00 96.00 395 ILE A C 1
ATOM 3156 O O . ILE A 1 395 ? 37.007 13.748 -40.180 1.00 96.00 395 ILE A O 1
ATOM 3160 N N . ILE A 1 396 ? 35.712 14.439 -38.477 1.00 96.00 396 ILE A N 1
ATOM 3161 C CA . ILE A 1 396 ? 36.694 15.388 -37.925 1.00 96.00 396 ILE A CA 1
ATOM 3162 C C . ILE A 1 396 ? 37.985 14.667 -37.511 1.00 96.00 396 ILE A C 1
ATOM 3164 O O . ILE A 1 396 ? 39.076 15.096 -37.895 1.00 96.00 396 ILE A O 1
ATOM 3168 N N . TYR A 1 397 ? 37.885 13.555 -36.777 1.00 94.94 397 TYR A N 1
ATOM 3169 C CA . TYR A 1 397 ? 39.057 12.780 -36.367 1.00 94.94 397 TYR A CA 1
ATOM 3170 C C . TYR A 1 397 ? 39.798 12.165 -37.551 1.00 94.94 397 TYR A C 1
ATOM 3172 O O . TYR A 1 397 ? 41.027 12.204 -37.571 1.00 94.94 397 TYR A O 1
ATOM 3180 N N . SER A 1 398 ? 39.087 11.644 -38.555 1.00 95.19 398 SER A N 1
ATOM 3181 C CA . SER A 1 398 ? 39.719 11.154 -39.780 1.00 95.19 398 SER A CA 1
ATOM 3182 C C . SER A 1 398 ? 40.464 12.276 -40.506 1.00 95.19 398 SER A C 1
ATOM 3184 O O . SER A 1 398 ? 41.618 12.084 -40.878 1.00 95.19 398 SER A O 1
ATOM 3186 N N . MET A 1 399 ? 39.874 13.468 -40.647 1.00 95.62 399 MET A N 1
ATOM 3187 C CA . MET A 1 399 ? 40.557 14.621 -41.252 1.00 95.62 399 MET A CA 1
ATOM 3188 C C . MET A 1 399 ? 41.815 15.032 -40.477 1.00 95.62 399 MET A C 1
ATOM 3190 O O . MET A 1 399 ? 42.862 15.292 -41.078 1.00 95.62 399 MET A O 1
ATOM 3194 N N . PHE A 1 400 ? 41.741 15.061 -39.145 1.00 96.38 400 PHE A N 1
ATOM 3195 C CA . PHE A 1 400 ? 42.900 15.347 -38.304 1.00 96.38 400 PHE A CA 1
ATOM 3196 C C . PHE A 1 400 ? 43.987 14.280 -38.471 1.00 96.38 400 PHE A C 1
ATOM 3198 O O . PHE A 1 400 ? 45.145 14.618 -38.693 1.00 96.38 400 PHE A O 1
ATOM 3205 N N . PHE A 1 401 ? 43.615 13.000 -38.450 1.00 95.69 401 PHE A N 1
ATOM 3206 C CA . PHE A 1 401 ? 44.544 11.891 -38.638 1.00 95.69 401 PHE A CA 1
ATOM 3207 C C . PHE A 1 401 ? 45.271 11.989 -39.981 1.00 95.69 401 PHE A C 1
ATOM 3209 O O . PHE A 1 401 ? 46.498 12.010 -40.005 1.00 95.69 401 PHE A O 1
ATOM 3216 N N . PHE A 1 402 ? 44.539 12.146 -41.089 1.00 94.00 402 PHE A N 1
ATOM 3217 C CA . PHE A 1 402 ? 45.152 12.246 -42.414 1.00 94.00 402 PHE A CA 1
ATOM 3218 C C . PHE A 1 402 ? 46.042 13.483 -42.562 1.00 94.00 402 PHE A C 1
ATOM 3220 O O . PHE A 1 402 ? 47.122 13.386 -43.143 1.00 94.00 402 PHE A O 1
ATOM 3227 N N . SER A 1 403 ? 45.637 14.633 -42.015 1.00 92.81 403 SER A N 1
ATOM 3228 C CA . SER A 1 403 ? 46.472 15.842 -42.061 1.00 92.81 403 SER A CA 1
ATOM 3229 C C . SER A 1 403 ? 47.746 15.700 -41.220 1.00 92.81 403 SER A C 1
ATOM 3231 O O . SER A 1 403 ? 48.824 16.085 -41.670 1.00 92.81 403 SER A O 1
ATOM 3233 N N . PHE A 1 404 ? 47.660 15.072 -40.046 1.00 93.12 404 PHE A N 1
ATOM 3234 C CA . PHE A 1 404 ? 48.812 14.778 -39.199 1.00 93.12 404 PHE A CA 1
ATOM 3235 C C . PHE A 1 404 ? 49.770 13.768 -39.846 1.00 93.12 404 PHE A C 1
ATOM 3237 O O . PHE A 1 404 ? 50.977 14.005 -39.886 1.00 93.12 404 PHE A O 1
ATOM 3244 N N . THR A 1 405 ? 49.251 12.678 -40.420 1.00 92.12 405 THR A N 1
ATOM 3245 C CA . THR A 1 405 ? 50.063 11.707 -41.167 1.00 92.12 405 THR A CA 1
ATOM 3246 C C . THR A 1 405 ? 50.758 12.369 -42.357 1.00 92.12 405 THR A C 1
ATOM 3248 O O . THR A 1 405 ? 51.945 12.133 -42.569 1.00 92.12 405 THR A O 1
ATOM 3251 N N . ALA A 1 406 ? 50.069 13.248 -43.093 1.00 89.31 406 ALA A N 1
ATOM 3252 C CA . ALA A 1 406 ? 50.672 13.994 -44.196 1.00 89.31 406 ALA A CA 1
ATOM 3253 C C . ALA A 1 406 ? 51.809 14.917 -43.724 1.00 89.31 406 ALA A C 1
ATOM 3255 O O . ALA A 1 406 ? 52.863 14.953 -44.354 1.00 89.31 406 ALA A O 1
ATOM 3256 N N . LEU A 1 407 ? 51.639 15.619 -42.596 1.00 88.75 407 LEU A N 1
ATOM 3257 C CA . LEU A 1 407 ? 52.691 16.461 -42.017 1.00 88.75 407 LEU A CA 1
ATOM 3258 C C . LEU A 1 407 ? 53.931 15.657 -41.619 1.00 88.75 407 LEU A C 1
ATOM 3260 O O . LEU A 1 407 ? 55.042 16.102 -41.903 1.00 88.75 407 LEU A O 1
ATOM 3264 N N . ILE A 1 408 ? 53.756 14.489 -40.991 1.00 88.81 408 ILE A N 1
ATOM 3265 C CA . ILE A 1 408 ? 54.876 13.605 -40.633 1.00 88.81 408 ILE A CA 1
ATOM 3266 C C . ILE A 1 408 ? 55.622 13.160 -41.887 1.00 88.81 408 ILE A C 1
ATOM 3268 O O . ILE A 1 408 ? 56.845 13.260 -41.931 1.00 88.81 408 ILE A O 1
ATOM 3272 N N . MET A 1 409 ? 54.896 12.703 -42.909 1.00 81.56 409 MET A N 1
ATOM 3273 C CA . MET A 1 409 ? 55.510 12.234 -44.153 1.00 81.56 409 MET A CA 1
ATOM 3274 C C . MET A 1 409 ? 56.285 13.355 -44.850 1.00 81.56 409 MET A C 1
ATOM 3276 O O . MET A 1 409 ? 57.420 13.137 -45.256 1.00 81.56 409 MET A O 1
ATOM 3280 N N . LEU A 1 410 ? 55.723 14.567 -44.915 1.00 82.44 410 LEU A N 1
ATOM 3281 C CA . LEU A 1 410 ? 56.406 15.727 -45.495 1.00 82.44 410 LEU A CA 1
ATOM 3282 C C . LEU A 1 410 ? 57.672 16.119 -44.721 1.00 82.44 410 LEU A C 1
ATOM 3284 O O . LEU A 1 410 ? 58.663 16.479 -45.344 1.00 82.44 410 LEU A O 1
ATOM 3288 N N . HIS A 1 411 ? 57.671 16.043 -43.387 1.00 77.31 411 HIS A N 1
ATOM 3289 C CA . HIS A 1 411 ? 58.877 16.332 -42.601 1.00 77.31 411 HIS A CA 1
ATOM 3290 C C . HIS A 1 411 ? 59.946 15.241 -42.759 1.00 77.31 411 HIS A C 1
ATOM 3292 O O . HIS A 1 411 ? 61.125 15.562 -42.844 1.00 77.31 411 HIS A O 1
ATOM 3298 N N . TYR A 1 412 ?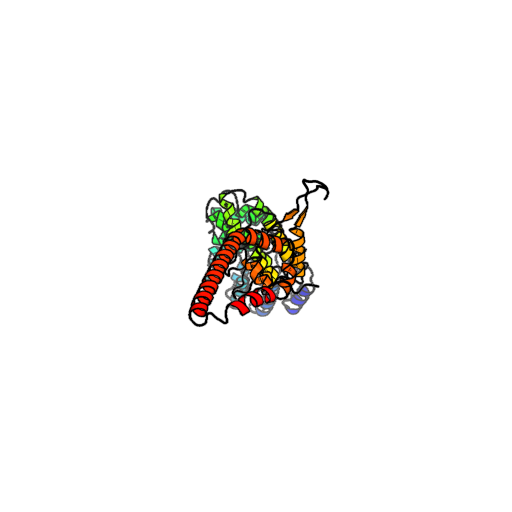 59.553 13.967 -42.844 1.00 71.75 412 TYR A N 1
ATOM 3299 C CA . TYR A 1 412 ? 60.495 12.852 -42.997 1.00 71.75 412 TYR A CA 1
ATOM 3300 C C . TYR A 1 412 ? 61.130 12.796 -44.399 1.00 71.75 412 TYR A C 1
ATOM 3302 O O . TYR A 1 412 ? 62.297 12.434 -44.539 1.00 71.75 412 TYR A O 1
ATOM 3310 N N . ASP A 1 413 ? 60.382 13.189 -45.436 1.00 61.94 413 ASP A N 1
ATOM 3311 C CA . ASP A 1 413 ? 60.856 13.244 -46.827 1.00 61.94 413 ASP A CA 1
ATOM 3312 C C . ASP A 1 413 ? 61.901 14.352 -47.056 1.00 61.94 413 ASP A C 1
ATOM 3314 O O . ASP A 1 413 ? 62.831 14.184 -47.843 1.00 61.94 413 ASP A O 1
ATOM 3318 N N . ILE A 1 414 ? 61.814 15.458 -46.304 1.00 62.75 414 ILE A N 1
ATOM 3319 C CA . ILE A 1 414 ? 62.826 16.528 -46.320 1.00 62.75 414 ILE A CA 1
ATOM 3320 C C . ILE A 1 414 ? 64.174 16.031 -45.768 1.00 62.75 414 ILE A C 1
ATOM 3322 O O . ILE A 1 414 ? 65.223 16.457 -46.254 1.00 62.75 414 ILE A O 1
ATOM 3326 N N . ASP A 1 415 ? 64.157 15.105 -44.806 1.00 61.47 415 ASP A N 1
ATOM 3327 C CA . ASP A 1 415 ? 65.370 14.593 -44.162 1.00 61.47 415 ASP A CA 1
ATOM 3328 C C . ASP A 1 415 ? 66.016 13.408 -44.915 1.00 61.47 415 ASP A C 1
ATOM 3330 O O . ASP A 1 415 ? 67.222 13.200 -44.776 1.00 61.47 415 ASP A O 1
ATOM 3334 N N . ASN A 1 416 ? 65.274 12.639 -45.733 1.00 58.66 416 ASN A N 1
ATOM 3335 C CA . ASN A 1 416 ? 65.808 11.513 -46.528 1.00 58.66 416 ASN A CA 1
ATOM 3336 C C . ASN A 1 416 ? 65.013 11.246 -47.837 1.00 58.66 416 ASN A C 1
ATOM 3338 O O . ASN A 1 416 ? 64.232 10.292 -47.902 1.00 58.66 416 ASN A O 1
ATOM 3342 N N . PRO A 1 417 ? 65.271 11.985 -48.934 1.00 58.81 417 PRO A N 1
ATOM 3343 C CA . PRO A 1 417 ? 64.453 11.948 -50.160 1.00 58.81 417 PRO A CA 1
ATOM 3344 C C . PRO A 1 417 ? 64.561 10.658 -51.002 1.00 58.81 417 PRO A C 1
ATOM 3346 O O . PRO A 1 417 ? 63.836 10.491 -51.978 1.00 58.81 417 PRO A O 1
ATOM 3349 N N . ASN A 1 418 ? 65.472 9.736 -50.664 1.00 56.56 418 ASN A N 1
ATOM 3350 C CA . ASN A 1 418 ? 65.780 8.562 -51.497 1.00 56.56 418 ASN A CA 1
ATOM 3351 C C . ASN A 1 418 ? 65.209 7.228 -50.970 1.00 56.56 418 ASN A C 1
ATOM 3353 O O . ASN A 1 418 ? 65.406 6.207 -51.621 1.00 56.56 418 ASN A O 1
ATOM 3357 N N . GLN A 1 419 ? 64.525 7.206 -49.817 1.00 55.75 419 GLN A N 1
ATOM 3358 C CA . GLN A 1 419 ? 63.893 5.989 -49.259 1.00 55.75 419 GLN A CA 1
ATOM 3359 C C . GLN A 1 419 ? 62.356 6.040 -49.236 1.00 55.75 419 GLN A C 1
ATOM 3361 O O . GLN A 1 419 ? 61.705 5.013 -49.061 1.00 55.75 419 GLN A O 1
ATOM 3366 N N . THR A 1 420 ? 61.755 7.212 -49.423 1.00 53.81 420 THR A N 1
ATOM 3367 C CA . THR A 1 420 ? 60.312 7.455 -49.263 1.00 53.81 420 THR A CA 1
ATOM 3368 C C . THR A 1 420 ? 59.458 6.900 -50.405 1.00 53.81 420 THR A C 1
ATOM 3370 O O . THR A 1 420 ? 58.330 6.463 -50.167 1.00 53.81 420 THR A O 1
ATOM 3373 N N . MET A 1 421 ? 59.999 6.820 -51.625 1.00 53.16 421 MET A N 1
ATOM 3374 C CA . MET A 1 421 ? 59.289 6.260 -52.785 1.00 53.16 421 MET A CA 1
ATOM 3375 C C . MET A 1 421 ? 59.022 4.746 -52.680 1.00 53.16 421 MET A C 1
ATOM 3377 O O . MET A 1 421 ? 58.009 4.282 -53.201 1.00 53.16 421 MET A O 1
ATOM 3381 N N . ASP A 1 422 ? 59.850 3.983 -51.957 1.00 53.72 422 ASP A N 1
ATOM 3382 C CA . ASP A 1 422 ? 59.651 2.531 -51.793 1.00 53.72 422 ASP A CA 1
ATOM 3383 C C . ASP A 1 422 ? 58.536 2.202 -50.781 1.00 53.72 422 ASP A C 1
ATOM 3385 O O . ASP A 1 422 ? 57.765 1.259 -50.972 1.00 53.72 422 ASP A O 1
ATOM 3389 N N . TYR A 1 423 ? 58.369 3.018 -49.734 1.00 55.38 423 TYR A N 1
ATOM 3390 C CA . TYR A 1 423 ? 57.277 2.849 -48.764 1.00 55.38 423 TYR A CA 1
ATOM 3391 C C . TYR A 1 423 ? 55.911 3.285 -49.315 1.00 55.38 423 TYR A C 1
ATOM 3393 O O . TYR A 1 423 ? 54.878 2.783 -48.863 1.00 55.38 423 TYR A O 1
ATOM 3401 N N . PHE A 1 424 ? 55.893 4.166 -50.321 1.00 52.94 424 PHE A N 1
ATOM 3402 C CA . PHE A 1 424 ? 54.670 4.647 -50.969 1.00 52.94 424 PHE A CA 1
ATOM 3403 C C . PHE A 1 424 ? 53.917 3.534 -51.721 1.00 52.94 424 PHE A C 1
ATOM 3405 O O . PHE A 1 424 ? 52.687 3.532 -51.745 1.00 52.94 424 PHE A O 1
ATOM 3412 N N . PHE A 1 425 ? 54.630 2.541 -52.268 1.00 53.62 425 PHE A N 1
ATOM 3413 C CA . PHE A 1 425 ? 54.020 1.377 -52.929 1.00 53.62 425 PHE A CA 1
ATOM 3414 C C . PHE A 1 425 ? 53.696 0.212 -51.977 1.00 53.62 425 PHE A C 1
ATOM 3416 O O . PHE A 1 425 ? 52.849 -0.613 -52.309 1.00 53.62 425 PHE A O 1
ATOM 3423 N N . LEU A 1 426 ? 54.314 0.155 -50.791 1.00 52.72 426 LEU A N 1
ATOM 3424 C CA . LEU A 1 426 ? 54.128 -0.931 -49.813 1.00 52.72 426 LEU A CA 1
ATOM 3425 C C . LEU A 1 426 ? 53.017 -0.667 -48.779 1.00 52.72 426 LEU A C 1
ATOM 3427 O O . LEU A 1 426 ? 52.437 -1.612 -48.236 1.00 52.72 426 LEU A O 1
ATOM 3431 N N . ALA A 1 427 ? 52.687 0.597 -48.506 1.00 52.59 427 ALA A N 1
ATOM 3432 C CA . ALA A 1 427 ? 51.663 0.951 -47.521 1.00 52.59 427 ALA A CA 1
ATOM 3433 C C . ALA A 1 427 ? 50.212 0.624 -47.953 1.00 52.59 427 ALA A C 1
ATOM 3435 O O . ALA A 1 427 ? 49.466 0.100 -47.121 1.00 52.59 427 ALA A O 1
ATOM 3436 N N . PRO A 1 428 ? 49.779 0.833 -49.217 1.00 49.97 428 PRO A N 1
ATOM 3437 C CA . PRO A 1 428 ? 48.415 0.481 -49.623 1.00 49.97 428 PRO A CA 1
ATOM 3438 C C . PRO A 1 428 ? 48.190 -1.037 -49.655 1.00 49.97 428 PRO A C 1
ATOM 3440 O O . PRO A 1 428 ? 47.086 -1.499 -49.376 1.00 49.97 428 PRO A O 1
ATOM 3443 N N . THR A 1 429 ? 49.240 -1.825 -49.918 1.00 50.69 429 THR A N 1
ATOM 3444 C CA . THR A 1 429 ? 49.166 -3.295 -49.960 1.00 50.69 429 THR A CA 1
ATOM 3445 C C . THR A 1 429 ? 48.961 -3.950 -48.594 1.00 50.69 429 THR A C 1
ATOM 3447 O O . THR A 1 429 ? 48.471 -5.072 -48.538 1.00 50.69 429 THR A O 1
ATOM 3450 N N . PHE A 1 430 ? 49.274 -3.269 -47.486 1.00 49.22 430 PHE A N 1
ATOM 3451 C CA . PHE A 1 430 ? 49.017 -3.800 -46.139 1.00 49.22 430 PHE A CA 1
ATOM 3452 C C . PHE A 1 430 ? 47.617 -3.472 -45.602 1.00 49.22 430 PHE A C 1
ATOM 3454 O O . PHE A 1 430 ? 47.168 -4.119 -44.658 1.00 49.22 430 PHE A O 1
ATOM 3461 N N . VAL A 1 431 ? 46.921 -2.491 -46.190 1.00 55.44 431 VAL A N 1
ATOM 3462 C CA . VAL A 1 431 ? 45.630 -1.994 -45.673 1.00 55.44 431 VAL A CA 1
ATOM 3463 C C . VAL A 1 431 ? 44.446 -2.334 -46.590 1.00 55.44 431 VAL A C 1
ATOM 3465 O O . VAL A 1 431 ? 43.297 -2.216 -46.174 1.00 55.44 431 VAL A O 1
ATOM 3468 N N . GLY A 1 432 ? 44.671 -2.872 -47.792 1.00 57.12 432 GLY A N 1
ATOM 3469 C CA . GLY A 1 432 ? 43.573 -3.385 -48.608 1.00 57.12 432 GLY A CA 1
ATOM 3470 C C . GLY A 1 432 ? 44.013 -4.320 -49.728 1.00 57.12 432 GLY A C 1
ATOM 3471 O O . GLY A 1 432 ? 44.806 -3.936 -50.578 1.00 57.12 432 GLY A O 1
ATOM 3472 N N . LEU A 1 433 ? 43.390 -5.504 -49.756 1.00 48.66 433 LEU A N 1
ATOM 3473 C CA . LEU A 1 433 ? 43.367 -6.487 -50.852 1.00 48.66 433 LEU A CA 1
ATOM 3474 C C . LEU A 1 433 ? 44.616 -7.372 -51.019 1.00 48.66 433 LEU A C 1
ATOM 3476 O O . LEU A 1 433 ? 45.281 -7.367 -52.051 1.00 48.66 433 LEU A O 1
ATOM 3480 N N . GLY A 1 434 ? 44.816 -8.277 -50.058 1.00 33.69 434 GLY A N 1
ATOM 3481 C CA . GLY A 1 434 ? 45.220 -9.643 -50.400 1.00 33.69 434 GLY A CA 1
ATOM 3482 C C . GLY A 1 434 ? 44.010 -10.380 -50.983 1.00 33.69 434 GLY A C 1
ATOM 3483 O O . GLY A 1 434 ? 43.134 -10.812 -50.241 1.00 33.69 434 GLY A O 1
ATOM 3484 N N . HIS A 1 435 ? 43.927 -10.411 -52.311 1.00 42.25 435 HIS A N 1
ATOM 3485 C CA . HIS A 1 435 ? 42.938 -11.144 -53.104 1.00 42.25 435 HIS A CA 1
ATOM 3486 C C . HIS A 1 435 ? 43.147 -12.671 -52.995 1.00 42.25 435 HIS A C 1
ATOM 3488 O O . HIS A 1 435 ? 44.279 -13.108 -52.805 1.00 42.25 435 HIS A O 1
ATOM 3494 N N . SER A 1 436 ? 42.056 -13.404 -53.273 1.00 37.62 436 SER A N 1
ATOM 3495 C CA . SER A 1 436 ? 41.890 -14.851 -53.557 1.00 37.62 436 SER A CA 1
ATOM 3496 C C . SER A 1 436 ? 41.829 -15.827 -52.390 1.00 37.62 436 SER A C 1
ATOM 3498 O O . SER A 1 436 ? 42.873 -16.030 -51.734 1.00 37.62 436 SER A O 1
#

Radius of gyration: 37.49 Å; chains: 1; bounding box: 105×48×106 Å

pLDDT: mean 80.69, std 11.11, range [33.69, 96.38]

Sequence (436 aa):
MSLDKDNLTALLEDCPNVSSVVEQLYKGRTALFLLFEELNPSNATKAANCIKVLLNHGADVNTSYQSKKQPSVSAIEVLLRGKGRKRQMILQLCLQTGKVALNEKLRKRIQLTFPDILLPEADEERLQKMIFLLEAKNDGKFITSYEEEESEKSFKVEEIQTLLEAAISYGREQVVQNLLDKEMTGEDRAKLLEHSLVSCCKYGIDWILEWLLEEIENEDEVEVINDHPLLALATKKIDRDSDSEQCGFFKCMELLLEDGRIDVNKTDGQGFTALHYAVKLQLDHVQRLLLTNGAYVGGEDLFGRALICKLDPYLLNQHLNECLTENEHSSNDPEYMIKLDFRNFQSPTRSDEMLPIVRLAQSSAGRELLGHPVITSIMLVKWLRISSFFYLNLIIYSMFFFSFTALIMLHYDIDNPNQTMDYFFLAPTFVGLGHS